Protein AF-0000000084404055 (afdb_homodimer)

Radius of gyration: 35.45 Å; Cα contacts (8 Å, |Δi|>4): 677; chains: 2; bounding box: 113×100×82 Å

Nearest PDB structures (foldseek):
  7qvm-assembly1_R  TM=4.837E-01  e=2.791E-01  Homo sapiens
  8dwg-assembly1_R  TM=4.801E-01  e=9.466E-01  Homo sapiens
  9ima-assembly1_A  TM=4.107E-01  e=5.859E-01  Homo sapiens
  3ma9-assembly1_A  TM=3.639E-01  e=7.951E-01  Human immunodeficiency virus 1
  8oyy-assembly2_B  TM=4.475E-01  e=2.193E-01  synthetic construct

Solvent-accessible surface area (backbone atoms only — not comparable to full-atom values): 40227 Å² total; per-residue (Å²): 128,85,66,67,76,60,69,89,55,56,67,70,59,44,33,52,52,26,37,66,72,36,55,68,61,25,56,66,45,49,30,28,63,54,51,30,44,36,52,39,27,19,49,47,16,30,42,52,47,43,49,52,50,29,62,74,68,32,50,88,78,47,59,67,69,59,53,53,49,50,54,50,45,52,52,47,51,50,51,52,50,50,50,41,51,49,51,46,41,47,50,52,29,71,34,53,56,48,47,42,59,78,29,53,50,77,64,68,52,49,48,58,51,56,33,44,67,47,34,47,63,53,51,50,52,49,38,52,36,28,20,59,51,49,73,62,37,61,67,60,41,51,52,52,50,49,46,56,52,47,38,50,52,31,38,52,51,43,39,60,53,52,72,75,50,70,35,42,71,39,36,71,79,46,45,68,50,52,48,50,32,48,51,47,48,50,50,48,53,49,50,48,52,51,45,38,49,49,22,48,62,68,66,54,80,84,45,67,70,60,38,51,48,44,51,51,50,46,50,51,53,49,57,29,52,43,52,30,49,54,35,49,50,51,28,52,53,42,44,71,75,41,54,69,46,39,57,37,55,26,35,58,64,40,30,36,55,30,42,48,46,21,52,46,49,49,56,45,46,38,49,54,51,55,55,68,66,40,74,80,68,51,75,67,71,63,74,69,74,78,67,63,76,65,62,83,58,65,77,84,82,76,82,60,84,68,83,73,78,76,76,75,74,72,74,70,72,69,68,72,67,69,74,73,75,69,80,68,83,74,69,86,73,78,83,73,83,81,70,69,62,67,67,56,60,65,56,55,70,48,44,63,60,44,46,54,50,49,48,51,48,50,47,67,59,89,127,85,65,69,76,60,70,91,56,55,68,69,59,45,33,53,53,24,36,65,71,36,62,45,72,26,56,66,45,49,29,28,63,54,50,30,42,36,52,38,26,18,48,46,15,30,41,52,47,43,48,51,50,29,64,74,68,32,48,87,79,48,59,67,69,57,52,52,49,51,53,50,46,51,52,48,50,50,51,50,51,51,50,39,51,51,51,45,42,48,50,52,29,70,34,53,55,48,47,40,60,77,30,52,51,76,66,69,51,48,49,56,50,55,32,44,69,47,35,47,63,54,50,50,53,50,38,53,38,28,21,61,51,52,74,61,36,59,67,60,41,52,52,52,50,49,46,57,52,47,36,50,52,33,38,51,50,45,41,61,53,50,71,74,49,68,34,42,70,40,35,72,78,46,44,66,50,51,49,51,32,50,53,47,48,50,49,47,52,49,50,47,51,50,44,36,49,50,21,49,59,67,64,54,79,81,44,69,70,61,37,51,49,43,50,50,52,46,49,53,53,50,58,29,52,43,50,30,49,53,35,48,50,51,28,51,52,42,43,72,74,41,53,69,44,38,56,38,56,26,34,58,65,39,30,35,55,31,42,47,44,20,51,45,50,49,56,44,46,36,48,54,52,54,57,67,68,41,76,81,68,53,74,67,72,61,73,69,72,79,67,64,77,67,65,83,60,73,77,84,84,83,83,79,83,69,81,76,77,75,72,74,69,72,71,69,70,67,66,68,64,67,70,70,71,69,76,67,80,75,67,85,74,79,83,73,84,78,67,70,62,67,66,56,60,66,57,56,71,45,44,64,60,44,47,53,50,50,48,50,49,52,46,67,59,90

Foldseek 3Di:
DPLDACPPPDLVVLQVVLCVVCVPPVCFFVVLLVVLLVVLVVLLVLLVVLLVLCVPFQLVVADPVVNVVLVQLNVLSVVLSVLSVVLCCVQCPVCNPRSSSQFDCVSVLCLQLSLLSLQLVLLLLLLQLLCVLQPNDVVSSVVLNVLSVVLNVLSVVSNVVSVVGNTLSNQVVCLVSVLVSLVSVLVSLVSSLVSNLVSLVVPDPVDPVSVVLSVVLNVLSCVLSVQLNVLSVVLNVVCVVPVSGCNNVSSSSNNSSSSSSSSSSLSSVLSVQVQVLPVVPPPPPPPPPVPPPVVVPPDDDDPPPDPPPPPVPPPPVPPPPPPPPPVPPCDPPDCDDPVPPVVVVVVVVVVVVVVSVVSNVVSNSD/DPLDACPPPDLVVLQVVLCVVCVPPVCFFVVLLVVLLVVLVVLLVLLVVLLVLCVPFQLVVDDPVVNVVLVQLNVLSVVLSVLSVVLCCVQCPPCNPRSSSQFDCVSVLCLQLSLLSLQLVLLLLLLQLLCVLQPNDVVSSVVLNVLSVVLVVLSVVSNVVSVVGNTLSNQVVCLVSVLVSLVSVLVSLVSSLVSNLVSLVVPDPVDPVSVVLSVVLNVLSCVLSVVLNVLSVVLNVVCVVPVSGCNNVSSSSCNSSSSSSSSSSLSSVLSVQVVVLPVVPPPPPVPPPVPPPVVVPDDDDDDPDDPPPPPVPPCVVVVVPPPPCPVPDPPPPDCDDPVPPVVVVVVVVVVVVVVSVVSNVVSNSD

Sequence (732 aa):
MSVIDIKGMPVEQVETIAQMAFGGDVGWHIGPFLLSVVFDSVLFGVVSQQYMTWWTYSRPTERRIYVYVTHFLAIAAVAYTACEISYAMHNFVYNFGNFRVFLEVKYPQIFPIMGWITSAPIQFFYTERSFRLNGNNWFLAILLAALIFGTFGMTIWILAFCQTLSSELQALLIVRQVQAWQCLTLATDGIITLSIAWGLYKSRTGWSNTDALVKRLLIITLETQLGPTILMLAFVTEFAISPPLTLGIFFEQLIPKFYLVGFLATLNSRYTLRRDSQPGLSVQCSPRSNTRGNAYLLGSGQLQQATVNVETETYVESFHMQKSQIGINRLPLEDEPSTVAAELSEKLDLSKNDSTHTLQELANIVMSVIDIKGMPVEQVETIAQMAFGGDVGWHIGPFLLSVVFDSVLFGVVSQQYMTWWTYSRPTERRIYVYVTHFLAIAAVAYTACEISYAMHNFVYNFGNFRVFLEVKYPQIFPIMGWITSAPIQFFYTERSFRLNGNNWFLAILLAALIFGTFGMTIWILAFCQTLSSELQALLIVRQVQAWQCLTLATDGIITLSIAWGLYKSRTGWSNTDALVKRLLIITLETQLGPTILMLAFVTEFAISPPLTLGIFFEQLIPKFYLVGFLATLNSRYTLRRDSQPGLSVQCSPRSNTRGNAYLLGSGQLQQATVNVETETYVESFHMQKSQIGINRLPLEDEPSTVAAELSEKLDLSKNDSTHTLQELANIV

InterPro domains:
  IPR045339 Domain of unknown function DUF6534 [PF20152] (186-271)

Organism: NCBI:txid1296121

pLDDT: mean 75.21, std 26.63, range [18.73, 98.19]

Structure (mmCIF, N/CA/C/O backbone):
data_AF-0000000084404055-model_v1
#
loop_
_entity.id
_entity.type
_entity.pdbx_description
1 polymer 'DUF6534 domain-containing protein'
#
loop_
_atom_site.group_PDB
_atom_site.id
_atom_site.type_symbol
_atom_site.label_atom_id
_atom_site.label_alt_id
_atom_site.label_comp_id
_atom_site.label_asym_id
_atom_site.label_entity_id
_atom_site.label_seq_id
_atom_site.pdbx_PDB_ins_code
_atom_site.Cartn_x
_atom_site.Cartn_y
_atom_site.Cartn_z
_atom_site.occupancy
_atom_site.B_iso_or_equiv
_atom_site.auth_seq_id
_atom_site.auth_comp_id
_atom_site.auth_asym_id
_atom_site.auth_atom_id
_atom_site.pdbx_PDB_model_num
ATOM 1 N N . MET A 1 1 ? -26.016 -20 -18.438 1 43.09 1 MET A N 1
ATOM 2 C CA . MET A 1 1 ? -25.031 -21.062 -18.391 1 43.09 1 MET A CA 1
ATOM 3 C C . MET A 1 1 ? -25.297 -22.016 -17.219 1 43.09 1 MET A C 1
ATOM 5 O O . MET A 1 1 ? -25.75 -21.578 -16.156 1 43.09 1 MET A O 1
ATOM 9 N N . SER A 1 2 ? -25.547 -23.172 -17.531 1 56.16 2 SER A N 1
ATOM 10 C CA . SER A 1 2 ? -25.859 -24.234 -16.594 1 56.16 2 SER A CA 1
ATOM 11 C C . SER A 1 2 ? -24.891 -24.219 -15.406 1 56.16 2 SER A C 1
ATOM 13 O O . SER A 1 2 ? -23.688 -24.141 -15.594 1 56.16 2 SER A O 1
ATOM 15 N N . VAL A 1 3 ? -25.438 -23.875 -14.219 1 66.5 3 VAL A N 1
ATOM 16 C CA . VAL A 1 3 ? -24.719 -23.828 -12.945 1 66.5 3 VAL A CA 1
ATOM 17 C C . VAL A 1 3 ? -24.125 -25.203 -12.641 1 66.5 3 VAL A C 1
ATOM 19 O O . VAL A 1 3 ? -24.859 -26.188 -12.562 1 66.5 3 VAL A O 1
ATOM 22 N N . ILE A 1 4 ? -22.891 -25.453 -12.906 1 74.88 4 ILE A N 1
ATOM 23 C CA . ILE A 1 4 ? -22.219 -26.719 -12.641 1 74.88 4 ILE A CA 1
ATOM 24 C C . ILE A 1 4 ? -22.047 -26.906 -11.133 1 74.88 4 ILE A C 1
ATOM 26 O O . ILE A 1 4 ? -21.531 -26.031 -10.445 1 74.88 4 ILE A O 1
ATOM 30 N N . ASP A 1 5 ? -22.656 -27.922 -10.531 1 78.94 5 ASP A N 1
ATOM 31 C CA . ASP A 1 5 ? -22.484 -28.281 -9.133 1 78.94 5 ASP A CA 1
ATOM 32 C C . ASP A 1 5 ? -21.328 -29.266 -8.961 1 78.94 5 ASP A C 1
ATOM 34 O O . ASP A 1 5 ? -21.375 -30.391 -9.461 1 78.94 5 ASP A O 1
ATOM 38 N N . ILE A 1 6 ? -20.328 -28.844 -8.344 1 82.19 6 ILE A N 1
ATOM 39 C CA . ILE A 1 6 ? -19.125 -29.672 -8.25 1 82.19 6 ILE A CA 1
ATOM 40 C C . ILE A 1 6 ? -19.141 -30.469 -6.949 1 82.19 6 ILE A C 1
ATOM 42 O O . ILE A 1 6 ? -18.172 -31.141 -6.605 1 82.19 6 ILE A O 1
ATOM 46 N N . LYS A 1 7 ? -20.25 -30.516 -6.168 1 80.81 7 LYS A N 1
ATOM 47 C CA . LYS A 1 7 ? -20.344 -31.25 -4.914 1 80.81 7 LYS A CA 1
ATOM 48 C C . LYS A 1 7 ? -20.234 -32.75 -5.148 1 80.81 7 LYS A C 1
ATOM 50 O O . LYS A 1 7 ? -20.922 -33.312 -6 1 80.81 7 LYS A O 1
ATOM 55 N N . GLY A 1 8 ? -19.234 -33.312 -4.477 1 80.56 8 GLY A N 1
ATOM 56 C CA . GLY A 1 8 ? -19.094 -34.75 -4.531 1 80.56 8 GLY A CA 1
ATOM 57 C C . GLY A 1 8 ? -18.219 -35.219 -5.688 1 80.56 8 GLY A C 1
ATOM 58 O O . GLY A 1 8 ? -17.938 -36.406 -5.82 1 80.56 8 GLY A O 1
ATOM 59 N N . MET A 1 9 ? -17.828 -34.375 -6.535 1 87.5 9 MET A N 1
ATOM 60 C CA . MET A 1 9 ? -16.984 -34.719 -7.672 1 87.5 9 MET A CA 1
ATOM 61 C C . MET A 1 9 ? -15.547 -34.969 -7.227 1 87.5 9 MET A C 1
ATOM 63 O O . MET A 1 9 ? -15.07 -34.375 -6.258 1 87.5 9 MET A O 1
ATOM 67 N N . PRO A 1 10 ? -14.953 -35.938 -7.938 1 90.88 10 PRO A N 1
ATOM 68 C CA . PRO A 1 10 ? -13.531 -36.125 -7.637 1 90.88 10 PRO A CA 1
ATOM 69 C C . PRO A 1 10 ? -12.688 -34.906 -7.891 1 90.88 10 PRO A C 1
ATOM 71 O O . PRO A 1 10 ? -13.031 -34.062 -8.734 1 90.88 10 PRO A O 1
ATOM 74 N N . VAL A 1 11 ? -11.625 -34.812 -7.242 1 89.94 11 VAL A N 1
ATOM 75 C CA . VAL A 1 11 ? -10.758 -33.625 -7.254 1 89.94 11 VAL A CA 1
AT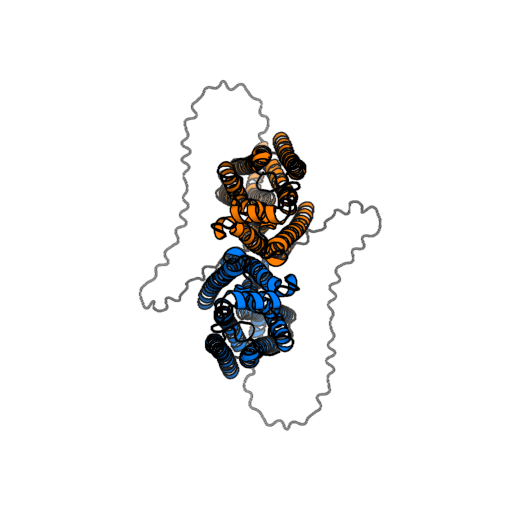OM 76 C C . VAL A 1 11 ? -10.234 -33.375 -8.672 1 89.94 11 VAL A C 1
ATOM 78 O O . VAL A 1 11 ? -10.141 -32.25 -9.109 1 89.94 11 VAL A O 1
ATOM 81 N N . GLU A 1 12 ? -9.922 -34.406 -9.367 1 91.12 12 GLU A N 1
ATOM 82 C CA . GLU A 1 12 ? -9.367 -34.312 -10.711 1 91.12 12 GLU A CA 1
ATOM 83 C C . GLU A 1 12 ? -10.391 -33.688 -11.672 1 91.12 12 GLU A C 1
ATOM 85 O O . GLU A 1 12 ? -10.031 -32.875 -12.539 1 91.12 12 GLU A O 1
ATOM 90 N N . GLN A 1 13 ? -11.625 -34.062 -11.508 1 90.56 13 GLN A N 1
ATOM 91 C CA . GLN A 1 13 ? -12.688 -33.5 -12.344 1 90.56 13 GLN A CA 1
ATOM 92 C C . GLN A 1 13 ? -12.922 -32.031 -12.039 1 90.56 13 GLN A C 1
ATOM 94 O O . GLN A 1 13 ? -13.141 -31.219 -12.945 1 90.56 13 GLN A O 1
ATOM 99 N N . VAL A 1 14 ? -12.875 -31.781 -10.781 1 91.25 14 VAL A N 1
ATOM 100 C CA . VAL A 1 14 ? -13.055 -30.406 -10.367 1 91.25 14 VAL A CA 1
ATOM 101 C C . VAL A 1 14 ? -11.93 -29.531 -10.93 1 91.25 14 VAL A C 1
ATOM 103 O O . VAL A 1 14 ? -12.164 -28.422 -11.383 1 91.25 14 VAL A O 1
ATOM 106 N N . GLU A 1 15 ? -10.773 -30.078 -10.891 1 93.06 15 GLU A N 1
ATOM 107 C CA . GLU A 1 15 ? -9.625 -29.359 -11.422 1 93.06 15 GLU A CA 1
ATOM 108 C C . GLU A 1 15 ? -9.781 -29.109 -12.922 1 93.06 15 GLU A C 1
ATOM 110 O O . GLU A 1 15 ? -9.453 -28.031 -13.414 1 93.06 15 GLU A O 1
ATOM 115 N N . THR A 1 16 ? -10.289 -30 -13.664 1 91.5 16 THR A N 1
ATOM 116 C CA . THR A 1 16 ? -10.5 -29.844 -15.094 1 91.5 16 THR A CA 1
ATOM 117 C C . THR A 1 16 ? -11.539 -28.75 -15.367 1 91.5 16 THR A C 1
ATOM 119 O O . THR A 1 16 ? -11.359 -27.938 -16.281 1 91.5 16 THR A O 1
ATOM 122 N N . ILE A 1 17 ? -12.539 -28.75 -14.578 1 89.12 17 ILE A N 1
ATOM 123 C CA . ILE A 1 17 ? -13.578 -27.734 -14.719 1 89.12 17 ILE A CA 1
ATOM 124 C C . ILE A 1 17 ? -13 -26.359 -14.406 1 89.12 17 ILE A C 1
ATOM 126 O O . ILE A 1 17 ? -13.273 -25.391 -15.125 1 89.12 17 ILE A O 1
ATOM 130 N N . ALA A 1 18 ? -12.188 -26.375 -13.375 1 90.62 18 ALA A N 1
ATOM 131 C CA . ALA A 1 18 ? -11.57 -25.109 -12.984 1 90.62 18 ALA A CA 1
ATOM 132 C C . ALA A 1 18 ? -10.609 -24.609 -14.062 1 90.62 18 ALA A C 1
ATOM 134 O O . ALA A 1 18 ? -10.578 -23.406 -14.367 1 90.62 18 ALA A O 1
ATOM 135 N N . GLN A 1 19 ? -9.922 -25.484 -14.602 1 91.25 19 GLN A N 1
ATOM 136 C CA . GLN A 1 19 ? -8.977 -25.109 -15.664 1 91.25 19 GLN A CA 1
ATOM 137 C C . GLN A 1 19 ? -9.711 -24.594 -16.891 1 91.25 19 GLN A C 1
ATOM 139 O O . GLN A 1 19 ? -9.234 -23.672 -17.562 1 91.25 19 GLN A O 1
ATOM 144 N N . MET A 1 20 ? -10.812 -25.047 -17.172 1 87.5 20 MET A N 1
ATOM 145 C CA . MET A 1 20 ? -11.609 -24.594 -18.312 1 87.5 20 MET A CA 1
ATOM 146 C C . MET A 1 20 ? -12.203 -23.219 -18.031 1 87.5 20 MET A C 1
ATOM 148 O O . MET A 1 20 ? -12.305 -22.391 -18.938 1 87.5 20 MET A O 1
ATOM 152 N N . ALA A 1 21 ? -12.516 -23.047 -16.812 1 84.88 21 ALA A N 1
ATOM 153 C CA . ALA A 1 21 ? -13.172 -21.797 -16.438 1 84.88 21 ALA A CA 1
ATOM 154 C C . ALA A 1 21 ? -12.172 -20.656 -16.375 1 84.88 21 ALA A C 1
ATOM 156 O O . ALA A 1 21 ? -12.477 -19.531 -16.766 1 84.88 21 ALA A O 1
ATOM 157 N N . PHE A 1 22 ? -10.93 -21.031 -15.883 1 88.19 22 PHE A N 1
ATOM 158 C CA . PHE A 1 22 ? -10 -19.953 -15.578 1 88.19 22 PHE A CA 1
ATOM 159 C C . PHE A 1 22 ? -8.789 -20 -16.5 1 88.19 22 PHE A C 1
ATOM 161 O O . PHE A 1 22 ? -8.031 -19.031 -16.594 1 88.19 22 PHE A O 1
ATOM 168 N N . GLY A 1 23 ? -8.516 -21.094 -17.156 1 82.5 23 GLY A N 1
ATOM 169 C CA . GLY A 1 23 ? -7.281 -21.359 -17.891 1 82.5 23 GLY A CA 1
ATOM 170 C C . GLY A 1 23 ? -7.188 -20.609 -19.203 1 82.5 23 GLY A C 1
ATOM 171 O O . GLY A 1 23 ? -6.09 -20.391 -19.719 1 82.5 23 GLY A O 1
ATOM 172 N N . GLY A 1 24 ? -8.203 -20.172 -19.797 1 83.5 24 GLY A N 1
ATOM 173 C CA . GLY A 1 24 ? -8.133 -19.438 -21.047 1 83.5 24 GLY A CA 1
ATOM 174 C C . GLY A 1 24 ? -7.465 -18.078 -20.891 1 83.5 24 GLY A C 1
ATOM 175 O O . GLY A 1 24 ? -6.258 -18 -20.641 1 83.5 24 GLY A O 1
ATOM 176 N N . ASP A 1 25 ? -8.125 -17.031 -20.734 1 88.88 25 ASP A N 1
ATOM 177 C CA . ASP A 1 25 ? -7.547 -15.727 -20.438 1 88.88 25 ASP A CA 1
ATOM 178 C C . ASP A 1 25 ? -7.281 -15.57 -18.938 1 88.88 25 ASP A C 1
ATOM 180 O O . ASP A 1 25 ? -8.047 -14.914 -18.234 1 88.88 25 ASP A O 1
ATOM 184 N N . VAL A 1 26 ? -6.082 -16.141 -18.562 1 90.94 26 VAL A N 1
ATOM 185 C CA . VAL A 1 26 ? -5.75 -16.234 -17.141 1 90.94 26 VAL A CA 1
ATOM 186 C C . VAL A 1 26 ? -5.613 -14.844 -16.547 1 90.94 26 VAL A C 1
ATOM 188 O O . VAL A 1 26 ? -5.973 -14.625 -15.391 1 90.94 26 VAL A O 1
ATOM 191 N N . GLY A 1 27 ? -5.121 -13.906 -17.359 1 91.12 27 GLY A N 1
ATOM 192 C CA . GLY A 1 27 ? -5.008 -12.531 -16.875 1 91.12 27 GLY A CA 1
ATOM 193 C C . GLY A 1 27 ? -6.344 -11.922 -16.484 1 91.12 27 GLY A C 1
ATOM 194 O O . GLY A 1 27 ? -6.449 -11.266 -15.453 1 91.12 27 GLY A O 1
ATOM 195 N N . TRP A 1 28 ? -7.293 -12.234 -17.203 1 89.44 28 TRP A N 1
ATOM 196 C CA . TRP A 1 28 ? -8.625 -11.672 -16.984 1 89.44 28 TRP A CA 1
ATOM 197 C C . TRP A 1 28 ? -9.352 -12.422 -15.875 1 89.44 28 TRP A C 1
ATOM 199 O O . TRP A 1 28 ? -10.094 -11.82 -15.094 1 89.44 28 TRP A O 1
ATOM 209 N N . HIS A 1 29 ? -9.117 -13.711 -15.734 1 90.56 29 HIS A N 1
ATOM 210 C CA . HIS A 1 29 ? -9.898 -14.531 -14.812 1 90.56 29 HIS A CA 1
ATOM 211 C C . HIS A 1 29 ? -9.211 -14.641 -13.453 1 90.56 29 HIS A C 1
ATOM 213 O O . HIS A 1 29 ? -9.883 -14.68 -12.422 1 90.56 29 HIS A O 1
ATOM 219 N N . ILE A 1 30 ? -7.914 -14.719 -13.438 1 93.5 30 ILE A N 1
ATOM 220 C CA . ILE A 1 30 ? -7.234 -14.93 -12.164 1 93.5 30 ILE A CA 1
ATOM 221 C C . ILE A 1 30 ? -6.496 -13.656 -11.75 1 93.5 30 ILE A C 1
ATOM 223 O O . ILE A 1 30 ? -6.211 -13.453 -10.57 1 93.5 30 ILE A O 1
ATOM 227 N N . GLY A 1 31 ? -6.258 -12.773 -12.672 1 94.81 31 GLY A N 1
ATOM 228 C CA . GLY A 1 31 ? -5.543 -11.531 -12.43 1 94.81 31 GLY A CA 1
ATOM 229 C C . GLY A 1 31 ? -6.207 -10.656 -11.375 1 94.81 31 GLY A C 1
ATOM 230 O O . GLY A 1 31 ? -5.535 -10.133 -10.484 1 94.81 31 GLY A O 1
ATOM 231 N N . PRO A 1 32 ? -7.492 -10.516 -11.422 1 94.19 32 PRO A N 1
ATOM 232 C CA . PRO A 1 32 ? -8.18 -9.648 -10.461 1 94.19 32 PRO A CA 1
ATOM 233 C C . PRO A 1 32 ? -7.996 -10.109 -9.016 1 94.19 32 PRO A C 1
ATOM 235 O O . PRO A 1 32 ? -8.023 -9.289 -8.094 1 94.19 32 PRO A O 1
ATOM 238 N N . PHE A 1 33 ? -7.77 -11.414 -8.766 1 94.56 33 PHE A N 1
ATOM 239 C CA . PHE A 1 33 ? -7.535 -11.906 -7.418 1 94.56 33 PHE A CA 1
ATOM 240 C C . PHE A 1 33 ? -6.246 -11.336 -6.844 1 94.56 33 PHE A C 1
ATOM 242 O O . PHE A 1 33 ? -6.203 -10.938 -5.68 1 94.56 33 PHE A O 1
ATOM 249 N N . LEU A 1 34 ? -5.258 -11.289 -7.68 1 96.81 34 LEU A N 1
ATOM 250 C CA . LEU A 1 34 ? -3.961 -10.781 -7.234 1 96.81 34 LEU A CA 1
ATOM 251 C C . LEU A 1 34 ? -3.965 -9.258 -7.16 1 96.81 34 LEU A C 1
ATOM 253 O O . LEU A 1 34 ? -3.457 -8.68 -6.195 1 96.81 34 LEU A O 1
ATOM 257 N N . LEU A 1 35 ? -4.566 -8.641 -8.141 1 97 35 LEU A N 1
ATOM 258 C CA . LEU A 1 35 ? -4.57 -7.184 -8.195 1 97 35 LEU A CA 1
ATOM 259 C C . LEU A 1 35 ? -5.363 -6.598 -7.031 1 97 35 LEU A C 1
ATOM 261 O O . LEU A 1 35 ? -5.031 -5.523 -6.527 1 97 35 LEU A O 1
ATOM 265 N N . SER A 1 36 ? -6.395 -7.246 -6.59 1 96.38 36 SER A N 1
ATOM 266 C CA . SER A 1 36 ? -7.164 -6.762 -5.449 1 96.38 36 SER A CA 1
ATOM 267 C C . SER A 1 36 ? -6.301 -6.676 -4.195 1 96.38 36 SER A C 1
ATOM 269 O O . SER A 1 36 ? -6.359 -5.691 -3.459 1 96.38 36 SER A O 1
ATOM 271 N N . VAL A 1 37 ? -5.469 -7.684 -4.004 1 97 37 VAL A N 1
ATOM 272 C CA . VAL A 1 37 ? -4.617 -7.715 -2.82 1 97 37 VAL A CA 1
ATOM 273 C C . VAL A 1 37 ? -3.547 -6.629 -2.92 1 97 37 VAL A C 1
ATOM 275 O O . VAL A 1 37 ? -3.246 -5.957 -1.933 1 97 37 VAL A O 1
ATOM 278 N N . VAL A 1 38 ? -3.035 -6.449 -4.098 1 97.81 38 VAL A N 1
ATOM 279 C CA . VAL A 1 38 ? -1.993 -5.453 -4.32 1 97.81 38 VAL A CA 1
ATOM 280 C C . VAL A 1 38 ? -2.551 -4.055 -4.066 1 97.81 38 VAL A C 1
ATOM 282 O O . VAL A 1 38 ? -1.958 -3.268 -3.324 1 97.81 38 VAL A O 1
ATOM 285 N N . PHE A 1 39 ? -3.674 -3.758 -4.57 1 97.44 39 PHE A N 1
ATOM 286 C CA . PHE A 1 39 ? -4.246 -2.424 -4.422 1 97.44 39 PHE A CA 1
ATOM 287 C C . PHE A 1 39 ? -4.754 -2.209 -3 1 97.44 39 PHE A C 1
ATOM 289 O O . PHE A 1 39 ? -4.699 -1.093 -2.479 1 97.44 39 PHE A O 1
ATOM 296 N N . ASP A 1 40 ? -5.281 -3.26 -2.412 1 97.81 40 ASP A N 1
ATOM 297 C CA . ASP A 1 40 ? -5.637 -3.154 -1 1 97.81 40 ASP A CA 1
ATOM 298 C C . ASP A 1 40 ? -4.414 -2.818 -0.15 1 97.81 40 ASP A C 1
ATOM 300 O O . ASP A 1 40 ? -4.5 -2.016 0.782 1 97.81 40 ASP A O 1
ATOM 304 N N . SER A 1 41 ? -3.32 -3.432 -0.484 1 98.06 41 SER A N 1
ATOM 305 C CA . SER A 1 41 ? -2.084 -3.174 0.245 1 98.06 41 SER A CA 1
ATOM 306 C C . SER A 1 41 ? -1.63 -1.729 0.069 1 98.06 41 SER A C 1
ATOM 308 O O . SER A 1 41 ? -1.161 -1.1 1.02 1 98.06 41 SER A O 1
ATOM 310 N N . VAL A 1 42 ? -1.767 -1.227 -1.146 1 98 42 VAL A N 1
ATOM 311 C CA . VAL A 1 42 ? -1.442 0.175 -1.39 1 98 42 VAL A CA 1
ATOM 312 C C . VAL A 1 42 ? -2.305 1.067 -0.499 1 98 42 VAL A C 1
ATOM 314 O O . VAL A 1 42 ? -1.794 1.97 0.167 1 98 42 VAL A O 1
ATOM 317 N N . LEU A 1 43 ? -3.549 0.787 -0.491 1 97.94 43 LEU A N 1
ATOM 318 C CA . LEU A 1 43 ? -4.473 1.591 0.301 1 97.94 43 LEU A CA 1
ATOM 319 C C . LEU A 1 43 ? -4.172 1.46 1.789 1 97.94 43 LEU A C 1
ATOM 321 O O . LEU A 1 43 ? -4.344 2.416 2.549 1 97.94 43 LEU A O 1
ATOM 325 N N . PHE A 1 44 ? -3.76 0.259 2.172 1 98.19 44 PHE A N 1
ATOM 326 C CA . PHE A 1 44 ? -3.365 0.07 3.562 1 98.19 44 PHE A CA 1
ATOM 327 C C . PHE A 1 44 ? -2.195 0.979 3.922 1 98.19 44 PHE A C 1
ATOM 329 O O . PHE A 1 44 ? -2.146 1.531 5.023 1 98.19 44 PHE A O 1
ATOM 336 N N . GLY A 1 45 ? -1.269 1.086 3.02 1 97.88 45 GLY A N 1
ATOM 337 C CA . GLY A 1 45 ? -0.182 2.027 3.24 1 97.88 45 GLY A CA 1
ATOM 338 C C . GLY A 1 45 ? -0.656 3.459 3.402 1 97.88 45 GLY A C 1
ATOM 339 O O . GLY A 1 45 ? -0.209 4.168 4.309 1 97.88 45 GLY A O 1
ATOM 340 N N . VAL A 1 46 ? -1.576 3.822 2.598 1 96.81 46 VAL A N 1
ATOM 341 C CA . VAL A 1 46 ? -2.146 5.164 2.672 1 96.81 46 VAL A CA 1
ATOM 342 C C . VAL A 1 46 ? -2.828 5.359 4.023 1 96.81 46 VAL A C 1
ATOM 344 O O . VAL A 1 46 ? -2.596 6.363 4.703 1 96.81 46 VAL A O 1
ATOM 347 N N . VAL A 1 47 ? -3.586 4.391 4.379 1 97.44 47 VAL A N 1
ATOM 348 C CA . VAL A 1 47 ? -4.332 4.441 5.633 1 97.44 47 VAL A CA 1
ATOM 349 C C . VAL A 1 47 ? -3.361 4.516 6.809 1 97.44 47 VAL A C 1
ATOM 351 O O . VAL A 1 47 ? -3.586 5.266 7.762 1 97.44 47 VAL A O 1
ATOM 354 N N . SER A 1 48 ? -2.312 3.754 6.703 1 96.81 48 SER A N 1
ATOM 355 C CA . SER A 1 48 ? -1.329 3.746 7.777 1 96.81 48 SER A CA 1
ATOM 356 C C . SER A 1 48 ? -0.69 5.121 7.957 1 96.81 48 SER A C 1
ATOM 358 O O . SER A 1 48 ? -0.545 5.602 9.078 1 96.81 48 SER A O 1
ATOM 360 N N . GLN A 1 49 ? -0.412 5.719 6.883 1 94.88 49 GLN A N 1
ATOM 361 C CA . GLN A 1 49 ? 0.197 7.043 6.961 1 94.88 49 GLN A CA 1
ATOM 362 C C . GLN A 1 49 ? -0.814 8.086 7.43 1 94.88 49 GLN A C 1
ATOM 364 O O . GLN A 1 49 ? -0.47 8.992 8.188 1 94.88 49 GLN A O 1
ATOM 369 N N . GLN A 1 50 ? -2.01 7.992 6.984 1 94.5 50 GLN A N 1
ATOM 370 C CA . GLN A 1 50 ? -3.047 8.914 7.434 1 94.5 50 GLN A CA 1
ATOM 371 C C . GLN A 1 50 ? -3.314 8.758 8.93 1 94.5 50 GLN A C 1
ATOM 373 O O . GLN A 1 50 ? -3.568 9.734 9.625 1 94.5 50 GLN A O 1
ATOM 378 N N . TYR A 1 51 ? -3.314 7.516 9.344 1 95.81 51 TYR A N 1
ATOM 379 C CA . TYR A 1 51 ? -3.498 7.238 10.766 1 95.81 51 TYR A CA 1
ATOM 380 C C . TYR A 1 51 ? -2.393 7.883 11.594 1 95.81 51 TYR A C 1
ATOM 382 O O . TYR A 1 51 ? -2.656 8.461 12.648 1 95.81 51 TYR A O 1
ATOM 390 N N . MET A 1 52 ? -1.177 7.797 11.078 1 91.38 52 MET A N 1
ATOM 391 C CA . MET A 1 52 ? -0.055 8.398 11.797 1 91.38 52 MET A CA 1
ATOM 392 C C . MET A 1 52 ? -0.203 9.914 11.867 1 91.38 52 MET A C 1
ATOM 394 O O . MET A 1 52 ? 0.086 10.523 12.898 1 91.38 52 MET A O 1
ATOM 398 N N . THR A 1 53 ? -0.58 10.477 10.828 1 87.94 53 THR A N 1
ATOM 399 C CA . THR A 1 53 ? -0.812 11.922 10.805 1 87.94 53 THR A CA 1
ATOM 400 C C . THR A 1 53 ? -1.923 12.305 11.781 1 87.94 53 THR A C 1
ATOM 402 O O . THR A 1 53 ? -1.799 13.289 12.516 1 87.94 53 THR A O 1
ATOM 405 N N . TRP A 1 54 ? -2.975 11.539 11.742 1 91.75 54 TRP A N 1
ATOM 406 C CA . TRP A 1 54 ? -4.082 11.781 12.656 1 91.75 54 TRP A CA 1
ATOM 407 C C . TRP A 1 54 ? -3.625 11.656 14.109 1 91.75 54 TRP A C 1
ATOM 409 O O . TRP A 1 54 ? -3.963 12.492 14.945 1 91.75 54 TRP A O 1
ATOM 419 N N . TRP A 1 55 ? -2.879 10.617 14.383 1 90.06 55 TRP A N 1
ATOM 420 C CA . TRP A 1 55 ? -2.383 10.352 15.727 1 90.06 55 TRP A CA 1
ATOM 421 C C . TRP A 1 55 ? -1.517 11.508 16.219 1 90.06 55 TRP A C 1
ATOM 423 O O . TRP A 1 55 ? -1.625 11.922 17.375 1 90.06 55 TRP A O 1
ATOM 433 N N . THR A 1 56 ? -0.791 12.133 15.359 1 82.62 56 THR A N 1
ATOM 434 C CA . THR A 1 56 ? 0.174 13.164 15.734 1 82.62 56 THR A CA 1
ATOM 435 C C . THR A 1 56 ? -0.507 14.523 15.867 1 82.62 56 THR A C 1
ATOM 437 O O . THR A 1 56 ? -0.212 15.281 16.797 1 82.62 56 THR A O 1
ATOM 440 N N . TYR A 1 57 ? -1.478 14.766 15.055 1 79.44 57 TYR A N 1
ATOM 441 C CA . TYR A 1 57 ? -1.917 16.156 14.977 1 79.44 57 TYR A CA 1
ATOM 442 C C . TYR A 1 57 ? -3.377 16.281 15.383 1 79.44 57 TYR A C 1
ATOM 444 O O . TYR A 1 57 ? -3.773 17.297 15.977 1 79.44 57 TYR A O 1
ATOM 452 N N . SER A 1 58 ? -4.145 15.367 15.125 1 81.19 58 SER A N 1
ATOM 453 C CA . SER A 1 58 ? -5.586 15.562 15.25 1 81.19 58 SER A CA 1
ATOM 454 C C . SER A 1 58 ? -6.133 14.898 16.5 1 81.19 58 SER A C 1
ATOM 456 O O . SER A 1 58 ? -7.172 15.305 17.031 1 81.19 58 SER A O 1
ATOM 458 N N . ARG A 1 59 ? -5.551 13.984 17.078 1 84.56 59 ARG A N 1
ATOM 459 C CA . ARG A 1 59 ? -6.066 13.141 18.156 1 84.56 59 ARG A CA 1
ATOM 460 C C . ARG A 1 59 ? -6.41 13.969 19.391 1 84.56 59 ARG A C 1
ATOM 462 O O . ARG A 1 59 ? -7.477 13.789 19.984 1 84.56 59 ARG A O 1
ATOM 469 N N . PRO A 1 60 ? -5.547 14.922 19.688 1 79.94 60 PRO A N 1
ATOM 470 C CA . PRO A 1 60 ? -5.816 15.641 20.938 1 79.94 60 PRO A CA 1
ATOM 471 C C . PRO A 1 60 ? -7.051 16.531 20.859 1 79.94 60 PRO A C 1
ATOM 473 O O . PRO A 1 60 ? -7.648 16.859 21.891 1 79.94 60 PRO A O 1
ATOM 476 N N . THR A 1 61 ? -7.512 16.812 19.75 1 79.56 61 THR A N 1
ATOM 477 C CA . THR A 1 61 ? -8.633 17.734 19.594 1 79.56 61 THR A CA 1
ATOM 478 C C . THR A 1 61 ? -9.922 16.984 19.281 1 79.56 61 THR A C 1
ATOM 480 O O . THR A 1 61 ? -10.992 17.578 19.188 1 79.56 61 THR A O 1
ATOM 483 N N . GLU A 1 62 ? -9.836 15.68 19.297 1 86.56 62 GLU A N 1
ATOM 484 C CA . GLU A 1 62 ? -10.984 14.883 18.891 1 86.56 62 GLU A CA 1
ATOM 485 C C . GLU A 1 62 ? -11.797 14.422 20.109 1 86.56 62 GLU A C 1
ATOM 487 O O . GLU A 1 62 ? -11.25 14.258 21.203 1 86.56 62 GLU A O 1
ATOM 492 N N . ARG A 1 63 ? -13.078 14.312 19.891 1 88.38 63 ARG A N 1
ATOM 493 C CA . ARG A 1 63 ? -13.93 13.688 20.891 1 88.38 63 ARG A CA 1
ATOM 494 C C . ARG A 1 63 ? -13.461 12.258 21.188 1 88.38 63 ARG A C 1
ATOM 496 O O . ARG A 1 63 ? -13.023 11.547 20.281 1 88.38 63 ARG A O 1
ATOM 503 N N . ARG A 1 64 ? -13.656 11.766 22.344 1 90.88 64 ARG A N 1
ATOM 504 C CA . ARG A 1 64 ? -13.148 10.477 22.812 1 90.88 64 ARG A CA 1
ATOM 505 C C . ARG A 1 64 ? -13.742 9.336 22 1 90.88 64 ARG A C 1
ATOM 507 O O . ARG A 1 64 ? -13.047 8.367 21.656 1 90.88 64 ARG A O 1
ATOM 514 N N . ILE A 1 65 ? -15.016 9.391 21.672 1 91.44 65 ILE A N 1
ATOM 515 C CA . ILE A 1 65 ? -15.672 8.312 20.938 1 91.44 65 ILE A CA 1
ATOM 516 C C . ILE A 1 65 ? -15.008 8.125 19.578 1 91.44 65 ILE A C 1
ATOM 518 O O . ILE A 1 65 ? -14.82 6.992 19.125 1 91.44 65 ILE A O 1
ATOM 522 N N . TYR A 1 66 ? -14.625 9.195 18.969 1 91.62 66 TYR A N 1
ATOM 523 C CA . TYR A 1 66 ? -14.031 9.094 17.641 1 91.62 66 TYR A CA 1
ATOM 524 C C . TYR A 1 66 ? -12.586 8.609 17.734 1 91.62 66 TYR A C 1
ATOM 526 O O . TYR A 1 66 ? -12.078 7.996 16.781 1 91.62 66 TYR A O 1
ATOM 534 N N . VAL A 1 67 ? -11.961 8.852 18.891 1 94.81 67 VAL A N 1
ATOM 535 C CA . VAL A 1 67 ? -10.633 8.297 19.109 1 94.81 67 VAL A CA 1
ATOM 536 C C . VAL A 1 67 ? -10.703 6.773 19.156 1 94.81 67 VAL A C 1
ATOM 538 O O . VAL A 1 67 ? -9.93 6.082 18.484 1 94.81 67 VAL A O 1
ATOM 541 N N . TYR A 1 68 ? -11.703 6.316 19.859 1 95.12 68 TYR A N 1
ATOM 542 C CA . TYR A 1 68 ? -11.867 4.871 19.969 1 95.12 68 TYR A CA 1
ATOM 543 C C . TYR A 1 68 ? -12.258 4.258 18.625 1 95.12 68 TYR A C 1
ATOM 545 O O . TYR A 1 68 ? -11.75 3.205 18.25 1 95.12 68 TYR A O 1
ATOM 553 N N . VAL A 1 69 ? -13.148 4.895 17.938 1 96.19 69 VAL A N 1
ATOM 554 C CA . VAL A 1 69 ? -13.602 4.398 16.641 1 96.19 69 VAL A CA 1
ATOM 555 C C . VAL A 1 69 ? -12.43 4.355 15.664 1 96.19 69 VAL A C 1
ATOM 557 O O . VAL A 1 69 ? -12.273 3.391 14.906 1 96.19 69 VAL A O 1
ATOM 560 N N . THR A 1 70 ? -11.609 5.383 15.727 1 96.62 70 THR A N 1
ATOM 561 C CA . THR A 1 70 ? -10.477 5.449 14.812 1 96.62 70 THR A CA 1
ATOM 562 C C . THR A 1 70 ? -9.477 4.332 15.109 1 96.62 70 THR A C 1
ATOM 564 O O . THR A 1 70 ? -8.953 3.701 14.188 1 96.62 70 THR A O 1
ATOM 567 N N . HIS A 1 71 ? -9.203 4.043 16.406 1 97.06 71 HIS A N 1
ATOM 568 C CA . HIS A 1 71 ? -8.336 2.926 16.766 1 97.06 71 HIS A CA 1
ATOM 569 C C . HIS A 1 71 ? -8.938 1.599 16.312 1 97.06 71 HIS A C 1
ATOM 571 O O . HIS A 1 71 ? -8.227 0.736 15.789 1 97.06 71 HIS A O 1
ATOM 577 N N . PHE A 1 72 ? -10.188 1.476 16.516 1 97.75 72 PHE A N 1
ATOM 578 C CA . PHE A 1 72 ? -10.891 0.262 16.109 1 97.75 72 PHE A CA 1
ATOM 579 C C . PHE A 1 72 ? -10.773 0.049 14.609 1 97.75 72 PHE A C 1
ATOM 581 O O . PHE A 1 72 ? -10.492 -1.062 14.156 1 97.75 72 PHE A O 1
ATOM 588 N N . LEU A 1 73 ? -10.992 1.102 13.859 1 98 73 LEU A N 1
ATOM 589 C CA . LEU A 1 73 ? -10.945 1.021 12.406 1 98 73 LEU A CA 1
ATOM 590 C C . LEU A 1 73 ? -9.531 0.711 11.922 1 98 73 LEU A C 1
ATOM 592 O O . LEU A 1 73 ? -9.352 0.024 10.914 1 98 73 LEU A O 1
ATOM 596 N N . ALA A 1 74 ? -8.531 1.201 12.633 1 97.25 74 ALA A N 1
ATOM 597 C CA . ALA A 1 74 ? -7.148 0.873 12.297 1 97.25 74 ALA A CA 1
ATOM 598 C C . ALA A 1 74 ? -6.883 -0.619 12.477 1 97.25 74 ALA A C 1
ATOM 600 O O . ALA A 1 74 ? -6.262 -1.25 11.617 1 97.25 74 ALA A O 1
ATOM 601 N N . ILE A 1 75 ? -7.375 -1.14 13.531 1 97.5 75 ILE A N 1
ATOM 60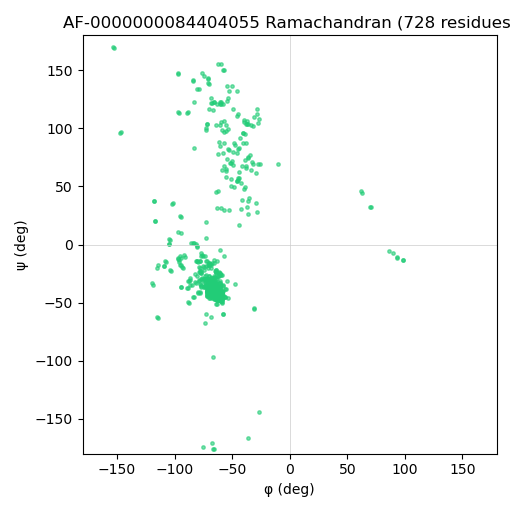2 C CA . ILE A 1 75 ? -7.203 -2.564 13.797 1 97.5 75 ILE A CA 1
ATOM 603 C C . ILE A 1 75 ? -7.965 -3.379 12.75 1 97.5 75 ILE A C 1
ATOM 605 O O . ILE A 1 75 ? -7.461 -4.391 12.258 1 97.5 75 ILE A O 1
ATOM 609 N N . ALA A 1 76 ? -9.141 -2.951 12.453 1 97.5 76 ALA A N 1
ATOM 610 C CA . ALA A 1 76 ? -9.945 -3.621 11.438 1 97.5 76 ALA A CA 1
ATOM 611 C C . ALA A 1 76 ? -9.25 -3.6 10.086 1 97.5 76 ALA A C 1
ATOM 613 O O . ALA A 1 76 ? -9.328 -4.57 9.328 1 97.5 76 ALA A O 1
ATOM 614 N N . ALA A 1 77 ? -8.625 -2.479 9.797 1 97.31 77 ALA A N 1
ATOM 615 C CA . ALA A 1 77 ? -7.895 -2.361 8.531 1 97.31 77 ALA A CA 1
ATOM 616 C C . ALA A 1 77 ? -6.746 -3.361 8.469 1 97.31 77 ALA A C 1
ATOM 618 O O . ALA A 1 77 ? -6.512 -3.982 7.43 1 97.31 77 ALA A O 1
ATOM 619 N N . VAL A 1 78 ? -6.055 -3.559 9.578 1 97.44 78 VAL A N 1
ATOM 620 C CA . VAL A 1 78 ? -4.957 -4.52 9.648 1 97.44 78 VAL A CA 1
ATOM 621 C C . VAL A 1 78 ? -5.496 -5.934 9.453 1 97.44 78 VAL A C 1
ATOM 623 O O . VAL A 1 78 ? -4.934 -6.723 8.688 1 97.44 78 VAL A O 1
ATOM 626 N N . ALA A 1 79 ? -6.531 -6.188 10.125 1 97.38 79 ALA A N 1
ATOM 627 C CA . ALA A 1 79 ? -7.133 -7.516 10.039 1 97.38 79 ALA A CA 1
ATOM 628 C C . ALA A 1 79 ? -7.605 -7.809 8.617 1 97.38 79 ALA A C 1
ATOM 630 O O . ALA A 1 79 ? -7.41 -8.914 8.109 1 97.38 79 ALA A O 1
ATOM 631 N N . TYR A 1 80 ? -8.219 -6.836 8.031 1 97.5 80 TYR A N 1
ATOM 632 C CA . TYR A 1 80 ? -8.711 -7 6.668 1 97.5 80 TYR A CA 1
ATOM 633 C C . TYR A 1 80 ? -7.574 -7.289 5.699 1 97.5 80 TYR A C 1
ATOM 635 O O . TYR A 1 80 ? -7.66 -8.211 4.887 1 97.5 80 TYR A O 1
ATOM 643 N N . THR A 1 81 ? -6.52 -6.512 5.773 1 97.69 81 THR A N 1
ATOM 644 C CA . THR A 1 81 ? -5.371 -6.695 4.891 1 97.69 81 THR A CA 1
ATOM 645 C C . THR A 1 81 ? -4.68 -8.023 5.176 1 97.69 81 THR A C 1
ATOM 647 O O . THR A 1 81 ? -4.223 -8.703 4.254 1 97.69 81 THR A O 1
ATOM 650 N N . ALA A 1 82 ? -4.578 -8.398 6.434 1 97.12 82 ALA A N 1
ATOM 651 C CA . ALA A 1 82 ? -4 -9.688 6.785 1 97.12 82 ALA A CA 1
ATOM 652 C C . ALA A 1 82 ? -4.793 -10.836 6.156 1 97.12 82 ALA A C 1
ATOM 654 O O . ALA A 1 82 ? -4.215 -11.805 5.66 1 97.12 82 ALA A O 1
ATOM 655 N N . CYS A 1 83 ? -6.074 -10.688 6.223 1 96.62 83 CYS A N 1
ATOM 656 C CA . CYS A 1 83 ? -6.93 -11.695 5.609 1 96.62 83 CYS A CA 1
ATOM 657 C C . CYS A 1 83 ? -6.727 -11.734 4.098 1 96.62 83 CYS A C 1
ATOM 659 O O . CYS A 1 83 ? -6.672 -12.812 3.504 1 96.62 83 CYS A O 1
ATOM 661 N N . GLU A 1 84 ? -6.59 -10.57 3.508 1 97.06 84 GLU A N 1
ATOM 662 C CA . GLU A 1 84 ? -6.352 -10.5 2.07 1 97.06 84 GLU A CA 1
ATOM 663 C C . GLU A 1 84 ? -5.02 -11.141 1.695 1 97.06 84 GLU A C 1
ATOM 665 O O . GLU A 1 84 ? -4.938 -11.875 0.708 1 97.06 84 GLU A O 1
ATOM 670 N N . ILE A 1 85 ? -4.031 -10.836 2.465 1 97.19 85 ILE A N 1
ATOM 671 C CA . ILE A 1 85 ? -2.717 -11.422 2.205 1 97.19 85 ILE A CA 1
ATOM 672 C C . ILE A 1 85 ? -2.785 -12.938 2.357 1 97.19 85 ILE A C 1
ATOM 674 O O . ILE A 1 85 ? -2.225 -13.672 1.544 1 97.19 85 ILE A O 1
ATOM 678 N N . SER A 1 86 ? -3.49 -13.43 3.373 1 96.75 86 SER A N 1
ATOM 679 C CA . SER A 1 86 ? -3.67 -14.867 3.561 1 96.75 86 SER A CA 1
ATOM 680 C C . SER A 1 86 ? -4.406 -15.492 2.381 1 96.75 86 SER A C 1
ATOM 682 O O . SER A 1 86 ? -4.078 -16.594 1.953 1 96.75 86 SER A O 1
ATOM 684 N N . TYR A 1 87 ? -5.371 -14.789 1.908 1 96.31 87 TYR A N 1
ATOM 685 C CA . TYR A 1 87 ? -6.133 -15.25 0.751 1 96.31 87 TYR A CA 1
ATOM 686 C C . TYR A 1 87 ? -5.238 -15.367 -0.477 1 96.31 87 TYR A C 1
ATOM 688 O O . TYR A 1 87 ? -5.293 -16.375 -1.195 1 96.31 87 TYR A O 1
ATOM 696 N N . ALA A 1 88 ? -4.402 -14.367 -0.699 1 96.75 88 ALA A N 1
ATOM 697 C CA . ALA A 1 88 ? -3.479 -14.391 -1.831 1 96.75 88 ALA A CA 1
ATOM 698 C C . ALA A 1 88 ? -2.455 -15.508 -1.685 1 96.75 88 ALA A C 1
ATOM 700 O O . ALA A 1 88 ? -2.152 -16.219 -2.652 1 96.75 88 ALA A O 1
ATOM 701 N N . MET A 1 89 ? -1.965 -15.688 -0.456 1 96.75 89 MET A N 1
ATOM 702 C CA . MET A 1 89 ? -1.004 -16.766 -0.204 1 96.75 89 MET A CA 1
ATOM 703 C C . MET A 1 89 ? -1.641 -18.125 -0.43 1 96.75 89 MET A C 1
ATOM 705 O O . MET A 1 89 ? -1 -19.031 -0.963 1 96.75 89 MET A O 1
ATOM 709 N N . HIS A 1 90 ? -2.865 -18.234 -0.051 1 96.31 90 HIS A N 1
ATOM 710 C CA . HIS A 1 90 ? -3.59 -19.484 -0.244 1 96.31 90 HIS A CA 1
ATOM 711 C C . HIS A 1 90 ? -3.779 -19.781 -1.727 1 96.31 90 HIS A C 1
ATOM 713 O O . HIS A 1 90 ? -3.523 -20.906 -2.172 1 96.31 90 HIS A O 1
ATOM 719 N N . ASN A 1 91 ? -4.129 -18.812 -2.508 1 95.81 91 ASN A N 1
ATOM 720 C CA . ASN A 1 91 ? -4.473 -19.016 -3.91 1 95.81 91 ASN A CA 1
ATOM 721 C C . ASN A 1 91 ? -3.229 -19.141 -4.785 1 95.81 91 ASN A C 1
ATOM 723 O O . ASN A 1 91 ? -3.168 -19.984 -5.676 1 95.81 91 ASN A O 1
ATOM 727 N N . PHE A 1 92 ? -2.252 -18.328 -4.52 1 96.88 92 PHE A N 1
ATOM 728 C CA . PHE A 1 92 ? -1.188 -18.172 -5.508 1 96.88 92 PHE A CA 1
ATOM 729 C C . PHE A 1 92 ? 0.096 -18.828 -5.02 1 96.88 92 PHE A C 1
ATOM 731 O O . PHE A 1 92 ? 1.021 -19.062 -5.805 1 96.88 92 PHE A O 1
ATOM 738 N N . VAL A 1 93 ? 0.198 -19.172 -3.725 1 96.5 93 VAL A N 1
ATOM 739 C CA . VAL A 1 93 ? 1.447 -19.734 -3.227 1 96.5 93 VAL A CA 1
ATOM 740 C C . VAL A 1 93 ? 1.217 -21.172 -2.764 1 96.5 93 VAL A C 1
ATOM 742 O O . VAL A 1 93 ? 1.632 -22.109 -3.432 1 96.5 93 VAL A O 1
ATOM 745 N N . TYR A 1 94 ? 0.409 -21.422 -1.796 1 95.56 94 TYR A N 1
ATOM 746 C CA . TYR A 1 94 ? 0.232 -22.734 -1.205 1 95.56 94 TYR A CA 1
ATOM 747 C C . TYR A 1 94 ? -0.446 -23.688 -2.186 1 95.56 94 TYR A C 1
ATOM 749 O O . TYR A 1 94 ? -0.223 -24.906 -2.141 1 95.56 94 TYR A O 1
ATOM 757 N N . ASN A 1 95 ? -1.25 -23.172 -3.045 1 95.19 95 ASN A N 1
ATOM 758 C CA . ASN A 1 95 ? -1.924 -23.984 -4.055 1 95.19 95 ASN A CA 1
ATOM 759 C C . ASN A 1 95 ? -1.517 -23.578 -5.469 1 95.19 95 ASN A C 1
ATOM 761 O O . ASN A 1 95 ? -2.34 -23.594 -6.387 1 95.19 95 ASN A O 1
ATOM 765 N N . PHE A 1 96 ? -0.279 -23.266 -5.562 1 95.12 96 PHE A N 1
ATOM 766 C CA . PHE A 1 96 ? 0.237 -22.828 -6.859 1 95.12 96 PHE A CA 1
ATOM 767 C C . PHE A 1 96 ? 0.065 -23.938 -7.898 1 95.12 96 PHE A C 1
ATOM 769 O O . PHE A 1 96 ? 0.499 -25.062 -7.684 1 95.12 96 PHE A O 1
ATOM 776 N N . GLY A 1 97 ? -0.645 -23.594 -8.992 1 92.88 97 GLY A N 1
ATOM 777 C CA . GLY A 1 97 ? -0.853 -24.531 -10.078 1 92.88 97 GLY A CA 1
ATOM 778 C C . GLY A 1 97 ? -2.199 -25.234 -10.016 1 92.88 97 GLY A C 1
ATOM 779 O O . GLY A 1 97 ? -2.607 -25.891 -10.969 1 92.88 97 GLY A O 1
ATOM 780 N N . ASN A 1 98 ? -2.891 -25.141 -8.898 1 94 98 ASN A N 1
ATOM 781 C CA . ASN A 1 98 ? -4.219 -25.719 -8.742 1 94 98 ASN A CA 1
ATOM 782 C C . ASN A 1 98 ? -5.316 -24.688 -8.984 1 94 98 ASN A C 1
ATOM 784 O O . ASN A 1 98 ? -5.543 -23.812 -8.148 1 94 98 ASN A O 1
ATOM 788 N N . PHE A 1 99 ? -6.07 -24.875 -10.047 1 93.56 99 PHE A N 1
ATOM 789 C CA . PHE A 1 99 ? -7.09 -23.906 -10.43 1 93.56 99 PHE A CA 1
ATOM 790 C C . PHE A 1 99 ? -8.336 -24.078 -9.57 1 93.56 99 PHE A C 1
ATOM 792 O O . PHE A 1 99 ? -9.164 -23.172 -9.484 1 93.56 99 PHE A O 1
ATOM 799 N N . ARG A 1 100 ? -8.523 -25.172 -8.953 1 91.69 100 ARG A N 1
ATOM 800 C CA . ARG A 1 100 ? -9.742 -25.453 -8.195 1 91.69 100 ARG A CA 1
ATOM 801 C C . ARG A 1 100 ? -9.867 -24.516 -7 1 91.69 100 ARG A C 1
ATOM 803 O O . ARG A 1 100 ? -10.977 -24.281 -6.504 1 91.69 100 ARG A O 1
ATOM 810 N N . VAL A 1 101 ? -8.773 -23.969 -6.535 1 92.38 101 VAL A N 1
ATOM 811 C CA . VAL A 1 101 ? -8.773 -23.125 -5.348 1 92.38 101 VAL A CA 1
ATOM 812 C C . VAL A 1 101 ? -9.57 -21.859 -5.617 1 92.38 101 VAL A C 1
ATOM 814 O O . VAL A 1 101 ? -10.18 -21.297 -4.703 1 92.38 101 VAL A O 1
ATOM 817 N N . PHE A 1 102 ? -9.648 -21.406 -6.883 1 91.75 102 PHE A N 1
ATOM 818 C CA . PHE A 1 102 ? -10.359 -20.188 -7.238 1 91.75 102 PHE A CA 1
ATOM 819 C C . PHE A 1 102 ? -11.859 -20.406 -7.25 1 91.75 102 PHE A C 1
ATOM 821 O O . PHE A 1 102 ? -12.641 -19.453 -7.352 1 91.75 102 PHE A O 1
ATOM 828 N N . LEU A 1 103 ? -12.25 -21.656 -7.141 1 89.25 103 LEU A N 1
ATOM 829 C CA . LEU A 1 103 ? -13.672 -21.984 -7.078 1 89.25 103 LEU A CA 1
ATOM 830 C C . LEU A 1 103 ? -14.156 -22.031 -5.633 1 89.25 103 LEU A C 1
ATOM 832 O O . LEU A 1 103 ? -15.367 -22.031 -5.383 1 89.25 103 LEU A O 1
ATOM 836 N N . GLU A 1 104 ? -13.242 -21.969 -4.688 1 88.69 104 GLU A N 1
ATOM 837 C CA . GLU A 1 104 ? -13.609 -22.078 -3.277 1 88.69 104 GLU A CA 1
ATOM 838 C C . GLU A 1 104 ? -14.344 -20.828 -2.801 1 88.69 104 GLU A C 1
ATOM 840 O O . GLU A 1 104 ? -13.969 -19.703 -3.172 1 88.69 104 GLU A O 1
ATOM 845 N N . VAL A 1 105 ? -15.297 -21.031 -1.961 1 86.75 105 VAL A N 1
ATOM 846 C CA . VAL A 1 105 ? -16.125 -19.938 -1.479 1 86.75 105 VAL A CA 1
ATOM 847 C C . VAL A 1 105 ? -15.727 -19.578 -0.051 1 86.75 105 VAL A C 1
ATOM 849 O O . VAL A 1 105 ? -16.172 -18.562 0.488 1 86.75 105 VAL A O 1
ATOM 852 N N . LYS A 1 106 ? -14.773 -20.203 0.542 1 83.75 106 LYS A N 1
ATOM 853 C CA . LYS A 1 106 ? -14.414 -20.047 1.948 1 83.75 106 LYS A CA 1
ATOM 854 C C . LYS A 1 106 ? -13.953 -18.625 2.242 1 83.75 106 LYS A C 1
ATOM 856 O O . LYS A 1 106 ? -14.406 -18 3.207 1 83.75 106 LYS A O 1
ATOM 861 N N . TYR A 1 107 ? -13.094 -18.062 1.422 1 86.06 107 TYR A N 1
ATOM 862 C CA . TYR A 1 107 ? -12.555 -16.734 1.686 1 86.06 107 TYR A CA 1
ATOM 863 C C . TYR A 1 107 ? -13.508 -15.656 1.196 1 86.06 107 TYR A C 1
ATOM 865 O O . TYR A 1 107 ? -13.883 -14.766 1.958 1 86.06 107 TYR A O 1
ATOM 873 N N . PRO A 1 108 ? -14.055 -15.766 0.041 1 85.69 108 PRO A N 1
ATOM 874 C CA . PRO A 1 108 ? -14.906 -14.688 -0.471 1 85.69 108 PRO A CA 1
ATOM 875 C C . PRO A 1 108 ? -16.172 -14.484 0.371 1 85.69 108 PRO A C 1
ATOM 877 O O . PRO A 1 108 ? -16.703 -13.375 0.421 1 85.69 108 PRO A O 1
ATOM 880 N N . GLN A 1 109 ? -16.594 -15.477 1.067 1 86.81 109 GLN A N 1
ATOM 881 C CA . GLN A 1 109 ? -17.859 -15.359 1.806 1 86.81 109 GLN A CA 1
ATOM 882 C C . GLN A 1 109 ? -17.672 -14.492 3.049 1 86.81 109 GLN A C 1
ATOM 884 O O . GLN A 1 109 ? -18.656 -13.977 3.594 1 86.81 109 GLN A O 1
ATOM 889 N N . ILE A 1 110 ? -16.469 -14.289 3.518 1 91.19 110 ILE A N 1
ATOM 890 C CA . ILE A 1 110 ? -16.234 -13.586 4.777 1 91.19 110 ILE A CA 1
ATOM 891 C C . ILE A 1 110 ? -16.016 -12.102 4.504 1 91.19 110 ILE A C 1
ATOM 893 O O . ILE A 1 110 ? -16.188 -11.266 5.395 1 91.19 110 ILE A O 1
ATOM 897 N N . PHE A 1 111 ? -15.664 -11.695 3.301 1 92.5 111 PHE A N 1
ATOM 898 C CA . PHE A 1 111 ? -15.227 -10.336 2.992 1 92.5 111 PHE A CA 1
ATOM 899 C C . PHE A 1 111 ? -16.375 -9.352 3.129 1 92.5 111 PHE A C 1
ATOM 901 O O . PHE A 1 111 ? -16.203 -8.234 3.619 1 92.5 111 PHE A O 1
ATOM 908 N N . PRO A 1 112 ? -17.625 -9.727 2.787 1 92.5 112 PRO A N 1
ATOM 909 C CA . PRO A 1 112 ? -18.719 -8.781 2.979 1 92.5 112 PRO A CA 1
ATOM 910 C C . PRO A 1 112 ? -18.938 -8.414 4.445 1 92.5 112 PRO A C 1
ATOM 912 O O . PRO A 1 112 ? -19.188 -7.25 4.77 1 92.5 112 PRO A O 1
ATOM 915 N N . ILE A 1 113 ? -18.828 -9.352 5.285 1 94.12 113 ILE A N 1
ATOM 916 C CA . ILE A 1 113 ? -19.031 -9.094 6.707 1 94.12 113 ILE A CA 1
ATOM 917 C C . ILE A 1 113 ? -17.859 -8.25 7.234 1 94.12 113 ILE A C 1
ATOM 919 O O . ILE A 1 113 ? -18.078 -7.305 8 1 94.12 113 ILE A O 1
ATOM 923 N N . MET A 1 114 ? -16.656 -8.57 6.82 1 95.25 114 MET A N 1
ATOM 924 C CA . MET A 1 114 ? -15.5 -7.773 7.223 1 95.25 114 MET A CA 1
ATOM 925 C C . MET A 1 114 ? -15.602 -6.352 6.68 1 95.25 114 MET A C 1
ATOM 927 O O . MET A 1 114 ? -15.211 -5.395 7.352 1 95.25 114 MET A O 1
ATOM 931 N N . GLY A 1 115 ? -16.109 -6.266 5.492 1 95 115 GLY A N 1
ATOM 932 C CA . GLY A 1 115 ? -16.344 -4.957 4.91 1 95 115 GLY A CA 1
ATOM 933 C C . GLY A 1 115 ? -17.328 -4.121 5.707 1 95 115 GLY A C 1
ATOM 934 O O . GLY A 1 115 ? -17.125 -2.92 5.895 1 95 115 GLY A O 1
ATOM 935 N N . TRP A 1 116 ? -18.344 -4.777 6.188 1 96.12 116 TRP A N 1
ATOM 936 C CA . TRP A 1 116 ? -19.344 -4.074 6.988 1 96.12 116 TRP A CA 1
ATOM 937 C C . TRP A 1 116 ? -18.75 -3.604 8.312 1 96.12 116 TRP A C 1
ATOM 939 O O . TRP A 1 116 ? -19.047 -2.498 8.773 1 96.12 116 TRP A O 1
ATOM 949 N N . ILE A 1 117 ? -17.906 -4.367 8.875 1 96.44 117 ILE A N 1
ATOM 950 C CA . ILE A 1 117 ? -17.25 -4.023 10.133 1 96.44 117 ILE A CA 1
ATOM 951 C C . ILE A 1 117 ? -16.438 -2.742 9.961 1 96.44 117 ILE A C 1
ATOM 953 O O . ILE A 1 117 ? -16.359 -1.926 10.883 1 96.44 117 ILE A O 1
ATOM 957 N N . THR A 1 118 ? -15.953 -2.543 8.812 1 95.88 118 THR A N 1
ATOM 958 C CA . THR A 1 118 ? -15.125 -1.372 8.539 1 95.88 118 THR A CA 1
ATOM 959 C C . THR A 1 118 ? -15.992 -0.19 8.102 1 95.88 118 THR A C 1
ATOM 961 O O . THR A 1 118 ? -15.758 0.943 8.531 1 95.88 118 THR A O 1
ATOM 964 N N . SER A 1 119 ? -17.016 -0.403 7.363 1 95.5 119 SER A N 1
ATOM 965 C CA . SER A 1 119 ? -17.781 0.688 6.77 1 95.5 119 SER A CA 1
ATOM 966 C C . SER A 1 119 ? -18.859 1.192 7.727 1 95.5 119 SER A C 1
ATOM 968 O O . SER A 1 119 ? -19.172 2.383 7.738 1 95.5 119 SER A O 1
ATOM 970 N N . ALA A 1 120 ? -19.391 0.352 8.57 1 96.88 120 ALA A N 1
ATOM 971 C CA . ALA A 1 120 ? -20.531 0.703 9.406 1 96.88 120 ALA A CA 1
ATOM 972 C C . ALA A 1 120 ? -20.172 1.83 10.375 1 96.88 120 ALA A C 1
ATOM 974 O O . ALA A 1 120 ? -20.875 2.842 10.438 1 96.88 120 ALA A O 1
ATOM 975 N N . PRO A 1 121 ? -19.078 1.688 11.109 1 96.94 121 PRO A N 1
ATOM 976 C CA . PRO A 1 121 ? -18.734 2.787 12.016 1 96.94 121 PRO A CA 1
ATOM 977 C C . PRO A 1 121 ? -18.547 4.117 11.281 1 96.94 121 PRO A C 1
ATOM 979 O O . PRO A 1 121 ? -18.875 5.172 11.828 1 96.94 121 PRO A O 1
ATOM 982 N N . ILE A 1 122 ? -18.031 4.074 10.117 1 95.44 122 ILE A N 1
ATOM 983 C CA . ILE A 1 122 ? -17.812 5.285 9.336 1 95.44 122 ILE A CA 1
ATOM 984 C C . ILE A 1 122 ? -19.156 5.867 8.898 1 95.44 122 ILE A C 1
ATOM 986 O O . ILE A 1 122 ? -19.359 7.078 8.961 1 95.44 122 ILE A O 1
ATOM 990 N N . GLN A 1 123 ? -20.031 4.98 8.484 1 95.31 123 GLN A N 1
ATOM 991 C CA . GLN A 1 123 ? -21.359 5.434 8.109 1 95.31 123 GLN A CA 1
ATOM 992 C C . GLN A 1 123 ? -22.094 6.039 9.297 1 95.31 123 GLN A C 1
ATOM 994 O O . GLN A 1 123 ? -22.812 7.027 9.156 1 95.31 123 GLN A O 1
ATOM 999 N N . PHE A 1 124 ? -21.859 5.473 10.43 1 95.62 124 PHE A N 1
ATOM 1000 C CA . PHE A 1 124 ? -22.469 6.039 11.633 1 95.62 124 PHE A CA 1
ATOM 1001 C C . PHE A 1 124 ? -21.875 7.406 11.945 1 95.62 124 PHE A C 1
ATOM 1003 O O . PHE A 1 124 ? -22.578 8.305 12.398 1 95.62 124 PHE A O 1
ATOM 1010 N N . PHE A 1 125 ? -20.625 7.539 11.766 1 93.44 125 PHE A N 1
ATOM 1011 C CA . PHE A 1 125 ? -19.969 8.828 11.945 1 93.44 125 PHE A CA 1
ATOM 1012 C C . PHE A 1 125 ? -20.594 9.891 11.062 1 93.44 125 PHE A C 1
ATOM 1014 O O . PHE A 1 125 ? -20.906 10.984 11.531 1 93.44 125 PHE A O 1
ATOM 1021 N N . TYR A 1 126 ? -20.812 9.539 9.844 1 92.5 126 TYR A N 1
ATOM 1022 C CA . TYR A 1 126 ? -21.391 10.508 8.914 1 92.5 126 TYR A CA 1
ATOM 1023 C C . TYR A 1 126 ? -22.875 10.727 9.195 1 92.5 126 TYR A C 1
ATOM 1025 O O . TYR A 1 126 ? -23.406 11.812 8.945 1 92.5 126 TYR A O 1
ATOM 1033 N N . THR A 1 127 ? -23.484 9.727 9.695 1 93.88 127 THR A N 1
ATOM 1034 C CA . THR A 1 127 ? -24.891 9.875 10.094 1 93.88 127 THR A CA 1
ATOM 1035 C C . THR A 1 127 ? -25.016 10.875 11.242 1 93.88 127 THR A C 1
ATOM 1037 O O . THR A 1 127 ? -25.922 11.703 11.242 1 93.88 127 THR A O 1
ATOM 1040 N N . GLU A 1 128 ? -24.172 10.766 12.172 1 92.62 128 GLU A N 1
ATOM 1041 C CA . GLU A 1 128 ? -24.188 11.727 13.266 1 92.62 128 GLU A CA 1
ATOM 1042 C C . GLU A 1 128 ? -23.969 13.148 12.75 1 92.62 128 GLU A C 1
ATOM 1044 O O . GLU A 1 128 ? -24.625 14.086 13.219 1 92.62 128 GLU A O 1
ATOM 1049 N N . ARG A 1 129 ? -23.078 13.211 11.891 1 86.62 129 ARG A N 1
ATOM 1050 C CA . ARG A 1 129 ? -22.797 14.516 11.297 1 86.62 129 ARG A CA 1
ATOM 1051 C C . ARG A 1 129 ? -24.031 15.047 10.555 1 86.62 129 ARG A C 1
ATOM 1053 O O . ARG A 1 129 ? -24.344 16.234 10.656 1 86.62 129 ARG A O 1
ATOM 1060 N N . SER A 1 130 ? -24.594 14.203 9.828 1 90.38 130 SER A N 1
ATOM 1061 C CA . SER A 1 130 ? -25.797 14.578 9.109 1 90.38 130 SER A CA 1
ATOM 1062 C C . SER A 1 130 ? -26.922 14.984 10.07 1 90.38 130 SER A C 1
ATOM 1064 O O . SER A 1 130 ? -27.641 15.945 9.82 1 90.38 130 SER A O 1
ATOM 1066 N N . PHE A 1 131 ? -27.047 14.305 11.133 1 92.25 131 PHE A N 1
ATOM 1067 C CA . PHE A 1 131 ? -28.031 14.586 12.164 1 92.25 131 PHE A CA 1
ATOM 1068 C C . PHE A 1 131 ? -27.844 15.984 12.727 1 92.25 131 PHE A C 1
ATOM 1070 O O . PHE A 1 131 ? -28.797 16.75 12.836 1 92.25 131 PHE A O 1
ATOM 1077 N N . ARG A 1 132 ? -26.594 16.359 12.992 1 88.62 132 ARG A N 1
ATOM 1078 C CA . ARG A 1 132 ? -26.281 17.656 13.594 1 88.62 132 ARG A CA 1
ATOM 1079 C C . ARG A 1 132 ? -26.438 18.781 12.578 1 88.62 132 ARG A C 1
ATOM 1081 O O . ARG A 1 132 ? -26.922 19.859 12.914 1 88.62 132 ARG A O 1
ATOM 1088 N N . LEU A 1 133 ? -26.094 18.547 11.383 1 88.5 133 LEU A N 1
ATOM 1089 C CA . LEU A 1 133 ? -26.141 19.562 10.344 1 88.5 133 LEU A CA 1
ATOM 1090 C C . LEU A 1 133 ? -27.578 19.859 9.93 1 88.5 133 LEU A C 1
ATOM 1092 O O . LEU A 1 133 ? -27.875 20.969 9.477 1 88.5 133 LEU A O 1
ATOM 1096 N N . ASN A 1 134 ? -28.453 18.875 10.102 1 91.31 134 ASN A N 1
ATOM 1097 C CA . ASN A 1 134 ? -29.828 19.047 9.688 1 91.31 134 ASN A CA 1
ATOM 1098 C C . ASN A 1 134 ? -30.75 19.328 10.883 1 91.31 134 ASN A C 1
ATOM 1100 O O . ASN A 1 134 ? -31.906 18.891 10.898 1 91.31 134 ASN A O 1
ATOM 1104 N N . GLY A 1 135 ? -30.297 20.016 11.836 1 89.62 135 GLY A N 1
ATOM 1105 C CA . GLY A 1 135 ? -31.094 20.484 12.961 1 89.62 135 GLY A CA 1
ATOM 1106 C C . GLY A 1 135 ? -31.516 19.359 13.898 1 89.62 135 GLY A C 1
ATOM 1107 O O . GLY A 1 135 ? -32.656 19.328 14.367 1 89.62 135 GLY A O 1
ATOM 1108 N N . ASN A 1 136 ? -30.719 18.344 14.055 1 90.88 136 ASN A N 1
ATOM 1109 C CA . ASN A 1 136 ? -31 17.234 14.961 1 90.88 136 ASN A CA 1
ATOM 1110 C C . ASN A 1 136 ? -32.25 16.469 14.555 1 90.88 136 ASN A C 1
ATOM 1112 O O . ASN A 1 136 ? -33.125 16.203 15.383 1 90.88 136 ASN A O 1
ATOM 1116 N N . ASN A 1 137 ? -32.406 16.188 13.32 1 92.88 137 ASN A N 1
ATOM 1117 C CA . ASN A 1 137 ? -33.5 15.445 12.75 1 92.88 137 ASN A CA 1
ATOM 1118 C C . ASN A 1 137 ? -33.438 13.961 13.094 1 92.88 137 ASN A C 1
ATOM 1120 O O . ASN A 1 137 ? -32.75 13.195 12.422 1 92.88 137 ASN A O 1
ATOM 1124 N N . TRP A 1 138 ? -34.25 13.477 14.008 1 94.19 138 TRP A N 1
ATOM 1125 C CA . TRP A 1 138 ? -34.219 12.102 14.508 1 94.19 138 TRP A CA 1
ATOM 1126 C C . TRP A 1 138 ? -34.75 11.133 13.445 1 94.19 138 TRP A C 1
ATOM 1128 O O . TRP A 1 138 ? -34.312 9.984 13.383 1 94.19 138 TRP A O 1
ATOM 1138 N N . PHE A 1 139 ? -35.625 11.609 12.641 1 94.12 139 PHE A N 1
ATOM 1139 C CA . PHE A 1 139 ? -36.156 10.75 11.586 1 94.12 139 PHE A CA 1
ATOM 1140 C C . PHE A 1 139 ? -35.031 10.328 10.625 1 94.12 139 PHE A C 1
ATOM 1142 O O . PHE A 1 139 ? -34.906 9.148 10.297 1 94.12 139 PHE A O 1
ATOM 1149 N N . LEU A 1 140 ? -34.281 11.242 10.266 1 94.69 140 LEU A N 1
ATOM 1150 C CA . LEU A 1 140 ? -33.188 10.961 9.367 1 94.69 140 LEU A CA 1
ATOM 1151 C C . LEU A 1 140 ? -32.188 10.023 10.016 1 94.69 140 LEU A C 1
ATOM 1153 O O . LEU A 1 140 ? -31.703 9.07 9.383 1 94.69 140 LEU A O 1
ATOM 1157 N N . ALA A 1 141 ? -31.875 10.25 11.234 1 95.31 141 ALA A N 1
ATOM 1158 C CA . ALA A 1 141 ? -30.906 9.43 11.961 1 95.31 141 ALA A CA 1
ATOM 1159 C C . ALA A 1 141 ? -31.391 7.988 12.078 1 95.31 141 ALA A C 1
ATOM 1161 O O . ALA A 1 141 ? -30.625 7.047 11.852 1 95.31 141 ALA A O 1
ATOM 1162 N N . ILE A 1 142 ? -32.625 7.828 12.391 1 96.19 142 ILE A N 1
ATOM 1163 C CA . ILE A 1 142 ? -33.188 6.496 12.57 1 96.19 142 ILE A CA 1
ATOM 1164 C C . ILE A 1 142 ? -33.25 5.777 11.227 1 96.19 142 ILE A C 1
ATOM 1166 O O . ILE A 1 142 ? -32.969 4.582 11.141 1 96.19 142 ILE A O 1
ATOM 1170 N N . LEU A 1 143 ? -33.625 6.449 10.203 1 96.56 143 LEU A N 1
ATOM 1171 C CA . LEU A 1 143 ? -33.688 5.871 8.867 1 96.56 143 LEU A CA 1
ATOM 1172 C C . LEU A 1 143 ? -32.312 5.363 8.445 1 96.56 143 LEU A C 1
ATOM 1174 O O . LEU A 1 143 ? -32.188 4.227 7.984 1 96.56 143 LEU A O 1
ATOM 1178 N N . LEU A 1 144 ? -31.312 6.191 8.641 1 97.31 144 LEU A N 1
ATOM 1179 C CA . LEU A 1 144 ? -29.969 5.82 8.234 1 97.31 144 LEU A CA 1
ATOM 1180 C C . LEU A 1 144 ? -29.438 4.664 9.078 1 97.31 144 LEU A C 1
ATOM 1182 O O . LEU A 1 144 ? -28.781 3.762 8.555 1 97.31 144 LEU A O 1
ATOM 1186 N N . ALA A 1 145 ? -29.766 4.684 10.312 1 97.25 145 ALA A N 1
ATOM 1187 C CA . ALA A 1 145 ? -29.359 3.574 11.172 1 97.25 145 ALA A CA 1
ATOM 1188 C C . ALA A 1 145 ? -30.016 2.27 10.727 1 97.25 145 ALA A C 1
ATOM 1190 O O . ALA A 1 145 ? -29.375 1.223 10.688 1 97.25 145 ALA A O 1
ATOM 1191 N N . ALA A 1 146 ? -31.234 2.359 10.375 1 97.5 146 ALA A N 1
ATOM 1192 C CA . ALA A 1 146 ? -31.969 1.185 9.906 1 97.5 146 ALA A CA 1
ATOM 1193 C C . ALA A 1 146 ? -31.359 0.646 8.609 1 97.5 146 ALA A C 1
ATOM 1195 O O . ALA A 1 146 ? -31.25 -0.569 8.43 1 97.5 146 ALA A O 1
ATOM 1196 N N . LEU A 1 147 ? -31.016 1.513 7.781 1 97.5 147 LEU A N 1
ATOM 1197 C CA . LEU A 1 147 ? -30.406 1.11 6.516 1 97.5 147 LEU A CA 1
ATOM 1198 C C . LEU A 1 147 ? -29.047 0.464 6.746 1 97.5 147 LEU A C 1
ATOM 1200 O O . LEU A 1 147 ? -28.719 -0.539 6.109 1 97.5 147 LEU A O 1
ATOM 1204 N N . ILE A 1 148 ? -28.234 1.015 7.648 1 97.44 148 ILE A N 1
ATOM 1205 C CA . ILE A 1 148 ? -26.922 0.459 7.965 1 97.44 148 ILE A CA 1
ATOM 1206 C C . ILE A 1 148 ? -27.078 -0.943 8.547 1 97.44 148 ILE A C 1
ATOM 1208 O O . ILE A 1 148 ? -26.391 -1.874 8.141 1 97.44 148 ILE A O 1
ATOM 1212 N N . PHE A 1 149 ? -28.047 -1.124 9.391 1 97.69 149 PHE A N 1
ATOM 1213 C CA . PHE A 1 149 ? -28.297 -2.441 9.961 1 97.69 149 PHE A CA 1
ATOM 1214 C C . PHE A 1 149 ? -28.922 -3.371 8.93 1 97.69 149 PHE A C 1
ATOM 1216 O O . PHE A 1 149 ? -28.719 -4.586 8.977 1 97.69 149 PHE A O 1
ATOM 1223 N N . GLY A 1 150 ? -29.688 -2.789 8.07 1 97.19 150 GLY A N 1
ATOM 1224 C CA . GLY A 1 150 ? -30.203 -3.574 6.957 1 97.19 150 GLY A CA 1
ATOM 1225 C C . GLY A 1 150 ? -29.109 -4.184 6.102 1 97.19 150 GLY A C 1
ATOM 1226 O O . GLY A 1 150 ? -29.219 -5.34 5.684 1 97.19 150 GLY A O 1
ATOM 1227 N N . THR A 1 151 ? -28.094 -3.41 5.863 1 96.88 151 THR A N 1
ATOM 1228 C CA . THR A 1 151 ? -26.969 -3.928 5.102 1 96.88 151 THR A CA 1
ATOM 1229 C C . THR A 1 151 ? -26.281 -5.07 5.848 1 96.88 151 THR A C 1
ATOM 1231 O O . THR A 1 151 ? -25.781 -6.012 5.23 1 96.88 151 THR A O 1
ATOM 1234 N N . PHE A 1 152 ? -26.234 -4.98 7.141 1 96.81 152 PHE A N 1
ATOM 1235 C CA . PHE A 1 152 ? -25.703 -6.078 7.945 1 96.81 152 PHE A CA 1
ATOM 1236 C C . PHE A 1 152 ? -26.531 -7.344 7.746 1 96.81 152 PHE A C 1
ATOM 1238 O O . PHE A 1 152 ? -25.984 -8.422 7.527 1 96.81 152 PHE A O 1
ATOM 1245 N N . GLY A 1 153 ? -27.812 -7.184 7.82 1 96.38 153 GLY A N 1
ATOM 1246 C CA . GLY A 1 153 ? -28.688 -8.312 7.57 1 96.38 153 GLY A CA 1
ATOM 1247 C C . GLY A 1 153 ? -28.469 -8.961 6.223 1 96.38 153 GLY A C 1
ATOM 1248 O O . GLY A 1 153 ? -28.484 -10.195 6.109 1 96.38 153 GLY A O 1
ATOM 1249 N N . MET A 1 154 ? -28.203 -8.148 5.234 1 95.5 154 MET A N 1
ATOM 1250 C CA . MET A 1 154 ? -27.953 -8.672 3.896 1 95.5 154 MET A CA 1
ATOM 1251 C C . MET A 1 154 ? -26.641 -9.445 3.854 1 95.5 154 MET A C 1
ATOM 1253 O O . MET A 1 154 ? -26.531 -10.453 3.154 1 95.5 154 MET A O 1
ATOM 1257 N N . THR A 1 155 ? -25.609 -8.953 4.57 1 95.19 155 THR A N 1
ATOM 1258 C CA . THR A 1 155 ? -24.344 -9.664 4.594 1 95.19 155 THR A CA 1
ATOM 1259 C C . THR A 1 155 ? -24.484 -11.023 5.262 1 95.19 155 THR A C 1
ATOM 1261 O O . THR A 1 155 ? -23.859 -12 4.84 1 95.19 155 THR A O 1
ATOM 1264 N N . ILE A 1 156 ? -25.312 -11.078 6.293 1 95.12 156 ILE A N 1
ATOM 1265 C CA . ILE A 1 156 ? -25.594 -12.352 6.953 1 95.12 156 ILE A CA 1
ATOM 1266 C C . ILE A 1 156 ? -26.344 -13.273 6 1 95.12 156 ILE A C 1
ATOM 1268 O O . ILE A 1 156 ? -26.078 -14.477 5.949 1 95.12 156 ILE A O 1
ATOM 1272 N N . TRP A 1 157 ? -27.234 -12.672 5.281 1 94.44 157 TRP A N 1
ATOM 1273 C CA . TRP A 1 157 ? -28 -13.43 4.289 1 94.44 157 TRP A CA 1
ATOM 1274 C C . TRP A 1 157 ? -27.062 -14.008 3.225 1 94.44 157 TRP A C 1
ATOM 1276 O O . TRP A 1 157 ? -27.203 -15.164 2.836 1 94.44 157 TRP A O 1
ATOM 1286 N N . ILE A 1 158 ? -26.141 -13.281 2.783 1 91.94 158 ILE A N 1
ATOM 1287 C CA . ILE A 1 158 ? -25.156 -13.734 1.803 1 91.94 158 ILE A CA 1
ATOM 1288 C C . ILE A 1 158 ? -24.312 -14.852 2.396 1 91.94 158 ILE A C 1
ATOM 1290 O O . ILE A 1 158 ? -24.094 -15.883 1.751 1 91.94 158 ILE A O 1
ATOM 1294 N N . LEU A 1 159 ? -23.875 -14.695 3.631 1 92.44 159 LEU A N 1
ATOM 1295 C CA . LEU A 1 159 ? -23.062 -15.695 4.305 1 92.44 159 LEU A CA 1
ATOM 1296 C C . LEU A 1 159 ? -23.812 -17.016 4.434 1 92.44 159 LEU A C 1
ATOM 1298 O O . LEU A 1 159 ? -23.25 -18.094 4.172 1 92.44 159 LEU A O 1
ATOM 1302 N N . ALA A 1 160 ? -25.031 -16.969 4.832 1 91.38 160 ALA A N 1
ATOM 1303 C CA . ALA A 1 160 ? -25.859 -18.172 5.016 1 91.38 160 ALA A CA 1
ATOM 1304 C C . ALA A 1 160 ? -26.062 -18.906 3.691 1 91.38 160 ALA A C 1
ATOM 1306 O O . ALA A 1 160 ? -25.984 -20.125 3.637 1 91.38 160 ALA A O 1
ATOM 1307 N N . PHE A 1 161 ? -26.25 -18.188 2.65 1 90.5 161 PHE A N 1
ATOM 1308 C CA . PHE A 1 161 ? -26.516 -18.812 1.356 1 90.5 161 PHE A CA 1
ATOM 1309 C C . PHE A 1 161 ? -25.234 -19.344 0.737 1 90.5 161 PHE A C 1
ATOM 1311 O O . PHE A 1 161 ? -25.266 -20.344 0.01 1 90.5 161 PHE A O 1
ATOM 1318 N N . CYS A 1 162 ? -24.141 -18.672 0.962 1 87.81 162 CYS A N 1
ATOM 1319 C CA . CYS A 1 162 ? -22.859 -19.125 0.439 1 87.81 162 CYS A CA 1
ATOM 1320 C C . CYS A 1 162 ? -22.5 -20.5 0.993 1 87.81 162 CYS A C 1
ATOM 1322 O O . CYS A 1 162 ? -21.812 -21.281 0.331 1 87.81 162 CYS A O 1
ATOM 1324 N N . GLN A 1 163 ? -23.047 -20.844 2.193 1 86.06 163 GLN A N 1
ATOM 1325 C CA . GLN A 1 163 ? -22.766 -22.156 2.789 1 86.06 163 GLN A CA 1
ATOM 1326 C C . GLN A 1 163 ? -23.422 -23.266 1.992 1 86.06 163 GLN A C 1
ATOM 1328 O O . GLN A 1 163 ? -23.016 -24.438 2.088 1 86.06 163 GLN A O 1
ATOM 1333 N N . THR A 1 164 ? -24.391 -22.922 1.146 1 84.06 164 THR A N 1
ATOM 1334 C CA . THR A 1 164 ? -25.094 -23.922 0.361 1 84.06 164 THR A CA 1
ATOM 1335 C C . THR A 1 164 ? -24.453 -24.078 -1.021 1 84.06 164 THR A C 1
ATOM 1337 O O . THR A 1 164 ? -24.75 -25.031 -1.743 1 84.06 164 THR A O 1
ATOM 1340 N N . LEU A 1 165 ? -23.578 -23.141 -1.324 1 83.69 165 LEU A N 1
ATOM 1341 C CA . LEU A 1 165 ? -22.938 -23.172 -2.639 1 83.69 165 LEU A CA 1
ATOM 1342 C C . LEU A 1 165 ? -21.734 -24.109 -2.641 1 83.69 165 LEU A C 1
ATOM 1344 O O . LEU A 1 165 ? -21.016 -24.203 -1.651 1 83.69 165 LEU A O 1
ATOM 1348 N N . SER A 1 166 ? -21.547 -24.859 -3.744 1 81.12 166 SER A N 1
ATOM 1349 C CA . SER A 1 166 ? -20.406 -25.766 -3.861 1 81.12 166 SER A CA 1
ATOM 1350 C C . SER A 1 166 ? -19.188 -25.047 -4.43 1 81.12 166 SER A C 1
ATOM 1352 O O . SER A 1 166 ? -18.062 -25.453 -4.195 1 81.12 166 SER A O 1
ATOM 1354 N N . SER A 1 167 ? -19.547 -24.062 -5.297 1 84.19 167 SER A N 1
ATOM 1355 C CA . SER A 1 167 ? -18.438 -23.359 -5.934 1 84.19 167 SER A CA 1
ATOM 1356 C C . SER A 1 167 ? -18.828 -21.938 -6.324 1 84.19 167 SER A C 1
ATOM 1358 O O . SER A 1 167 ? -20 -21.578 -6.301 1 84.19 167 SER A O 1
ATOM 1360 N N . GLU A 1 168 ? -17.812 -21.156 -6.699 1 81.44 168 GLU A N 1
ATOM 1361 C CA . GLU A 1 168 ? -18.016 -19.781 -7.148 1 81.44 168 GLU A CA 1
ATOM 1362 C C . GLU A 1 168 ? -18.703 -19.734 -8.516 1 81.44 168 GLU A C 1
ATOM 1364 O O . GLU A 1 168 ? -19.234 -18.703 -8.914 1 81.44 168 GLU A O 1
ATOM 1369 N N . LEU A 1 169 ? -18.672 -20.859 -9.203 1 79.38 169 LEU A N 1
ATOM 1370 C CA . LEU A 1 169 ? -19.328 -20.906 -10.508 1 79.38 169 LEU A CA 1
ATOM 1371 C C . LEU A 1 169 ? -20.844 -20.781 -10.359 1 79.38 169 LEU A C 1
ATOM 1373 O O . LEU A 1 169 ? -21.547 -20.484 -11.328 1 79.38 169 LEU A O 1
ATOM 1377 N N . GLN A 1 170 ? -21.344 -20.984 -9.094 1 78.44 170 GLN A N 1
ATOM 1378 C CA . GLN A 1 170 ? -22.766 -20.906 -8.82 1 78.44 170 GLN A CA 1
ATOM 1379 C C . GLN A 1 170 ? -23.156 -19.5 -8.336 1 78.44 170 GLN A C 1
ATOM 1381 O O . GLN A 1 170 ? -24.172 -19.328 -7.664 1 78.44 170 GLN A O 1
ATOM 1386 N N . ALA A 1 171 ? -22.359 -18.547 -8.68 1 76.5 171 ALA A N 1
ATOM 1387 C CA . ALA A 1 171 ? -22.594 -17.172 -8.234 1 76.5 171 ALA A CA 1
ATOM 1388 C C . ALA A 1 171 ? -23.938 -16.656 -8.742 1 76.5 171 ALA A C 1
ATOM 1390 O O . ALA A 1 171 ? -24.562 -15.797 -8.109 1 76.5 171 ALA A O 1
ATOM 1391 N N . LEU A 1 172 ? -24.422 -17.172 -9.773 1 78.94 172 LEU A N 1
ATOM 1392 C CA . LEU A 1 172 ? -25.703 -16.75 -10.336 1 78.94 172 LEU A CA 1
ATOM 1393 C C . LEU A 1 172 ? -26.828 -17.047 -9.359 1 78.94 172 LEU A C 1
ATOM 1395 O O . LEU A 1 172 ? -27.859 -16.359 -9.375 1 78.94 172 LEU A O 1
ATOM 1399 N N . LEU A 1 173 ? -26.625 -17.938 -8.469 1 81.94 173 LEU A N 1
ATOM 1400 C CA . LEU A 1 173 ? -27.672 -18.344 -7.531 1 81.94 173 LEU A CA 1
ATOM 1401 C C . LEU A 1 173 ? -27.781 -17.344 -6.391 1 81.94 173 LEU A C 1
ATOM 1403 O O . LEU A 1 173 ? -28.797 -17.312 -5.676 1 81.94 173 LEU A O 1
ATOM 1407 N N . ILE A 1 174 ? -26.781 -16.469 -6.258 1 85 174 ILE A N 1
ATOM 1408 C CA . ILE A 1 174 ? -26.812 -15.539 -5.137 1 85 174 ILE A CA 1
ATOM 1409 C C . ILE A 1 174 ? -26.891 -14.109 -5.66 1 85 174 ILE A C 1
ATOM 1411 O O . ILE A 1 174 ? -26.594 -13.156 -4.934 1 85 174 ILE A O 1
ATOM 1415 N N . VAL A 1 175 ? -27.312 -13.93 -6.883 1 86.69 175 VAL A N 1
ATOM 1416 C CA . VAL A 1 175 ? -27.344 -12.617 -7.523 1 86.69 175 VAL A CA 1
ATOM 1417 C C . VAL A 1 175 ? -28.312 -11.711 -6.785 1 86.69 175 VAL A C 1
ATOM 1419 O O . VAL A 1 175 ? -28.031 -10.531 -6.559 1 86.69 175 VAL A O 1
ATOM 1422 N N . ARG A 1 176 ? -29.438 -12.18 -6.391 1 88.25 176 ARG A N 1
ATOM 1423 C CA . ARG A 1 176 ? -30.453 -11.375 -5.719 1 88.25 176 ARG A CA 1
ATOM 1424 C C . ARG A 1 176 ? -29.953 -10.875 -4.371 1 88.25 176 ARG A C 1
ATOM 1426 O O . ARG A 1 176 ? -30.172 -9.711 -4.016 1 88.25 176 ARG A O 1
ATOM 1433 N N . GLN A 1 177 ? -29.328 -11.711 -3.656 1 91 177 GLN A N 1
ATOM 1434 C CA . GLN A 1 177 ? -28.797 -11.336 -2.348 1 91 177 GLN A CA 1
ATOM 1435 C C . GLN A 1 177 ? -27.703 -10.281 -2.475 1 91 177 GLN A C 1
ATOM 1437 O O . GLN A 1 177 ? -27.719 -9.281 -1.761 1 91 177 GLN A O 1
ATOM 1442 N N . VAL A 1 178 ? -26.828 -10.484 -3.422 1 91.25 178 VAL A N 1
ATOM 1443 C CA . VAL A 1 178 ? -25.688 -9.578 -3.586 1 91.25 178 VAL A CA 1
ATOM 1444 C C . VAL A 1 178 ? -26.172 -8.234 -4.117 1 91.25 178 VAL A C 1
ATOM 1446 O O . VAL A 1 178 ? -25.75 -7.18 -3.641 1 91.25 178 VAL A O 1
ATOM 1449 N N . GLN A 1 179 ? -27.094 -8.281 -5 1 92.38 179 GLN A N 1
ATOM 1450 C CA . GLN A 1 179 ? -27.609 -7.031 -5.555 1 92.38 179 GLN A CA 1
ATOM 1451 C C . GLN A 1 179 ? -28.406 -6.25 -4.512 1 92.38 179 GLN A C 1
ATOM 1453 O O . GLN A 1 179 ? -28.344 -5.02 -4.469 1 92.38 179 GLN A O 1
ATOM 1458 N N . ALA A 1 180 ? -29.141 -6.922 -3.748 1 93.75 180 ALA A N 1
ATOM 1459 C CA . ALA A 1 180 ? -29.859 -6.254 -2.666 1 93.75 180 ALA A CA 1
ATOM 1460 C C . ALA A 1 180 ? -28.891 -5.57 -1.703 1 93.75 180 ALA A C 1
ATOM 1462 O O . ALA A 1 180 ? -29.094 -4.426 -1.304 1 93.75 180 ALA A O 1
ATOM 1463 N N . TRP A 1 181 ? -27.828 -6.277 -1.339 1 95.06 181 TRP A N 1
ATOM 1464 C CA . TRP A 1 181 ? -26.781 -5.73 -0.469 1 95.06 181 TRP A CA 1
ATOM 1465 C C . TRP A 1 181 ? -26.141 -4.5 -1.099 1 95.06 181 TRP A C 1
ATOM 1467 O O . TRP A 1 181 ? -26 -3.461 -0.447 1 95.06 181 TRP A O 1
ATOM 1477 N N . GLN A 1 182 ? -25.797 -4.586 -2.377 1 94.12 182 GLN A N 1
ATOM 1478 C CA . GLN A 1 182 ? -25.141 -3.498 -3.088 1 94.12 182 GLN A CA 1
ATOM 1479 C C . GLN A 1 182 ? -26.047 -2.275 -3.191 1 94.12 182 GLN A C 1
ATOM 1481 O O . GLN A 1 182 ? -25.609 -1.154 -2.908 1 94.12 182 GLN A O 1
ATOM 1486 N N . CYS A 1 183 ? -27.234 -2.473 -3.551 1 93.75 183 CYS A N 1
ATOM 1487 C CA . CYS A 1 183 ? -28.172 -1.367 -3.746 1 93.75 183 CYS A CA 1
ATOM 1488 C C . CYS A 1 183 ? -28.5 -0.685 -2.422 1 93.75 183 CYS A C 1
ATOM 1490 O O . CYS A 1 183 ? -28.594 0.542 -2.359 1 93.75 183 CYS A O 1
ATOM 1492 N N . LEU A 1 184 ? -28.641 -1.472 -1.417 1 95.81 184 LEU A N 1
ATOM 1493 C CA . LEU A 1 184 ? -28.891 -0.9 -0.099 1 95.81 184 LEU A CA 1
ATOM 1494 C C . LEU A 1 184 ? -27.703 -0.064 0.367 1 95.81 184 LEU A C 1
ATOM 1496 O O . LEU A 1 184 ? -27.891 1.014 0.938 1 95.81 184 LEU A O 1
ATOM 1500 N N . THR A 1 185 ? -26.547 -0.554 0.17 1 95.38 185 THR A N 1
ATOM 1501 C CA . THR A 1 185 ? -25.344 0.176 0.552 1 95.38 185 THR A CA 1
ATOM 1502 C C . THR A 1 185 ? -25.219 1.473 -0.242 1 95.38 185 THR A C 1
ATOM 1504 O O . THR A 1 185 ? -24.922 2.527 0.323 1 95.38 185 THR A O 1
ATOM 1507 N N . LEU A 1 186 ? -25.516 1.364 -1.506 1 94.44 186 LEU A N 1
ATOM 1508 C CA . LEU A 1 186 ? -25.469 2.547 -2.357 1 94.44 186 LEU A CA 1
ATOM 1509 C C . LEU A 1 186 ? -26.5 3.578 -1.923 1 94.44 186 LEU A C 1
ATOM 1511 O O . LEU A 1 186 ? -26.219 4.777 -1.895 1 94.44 186 LEU A O 1
ATOM 1515 N N . ALA A 1 187 ? -27.641 3.141 -1.641 1 94.56 187 ALA A N 1
ATOM 1516 C CA . ALA A 1 187 ? -28.703 4.031 -1.174 1 94.56 187 ALA A CA 1
ATOM 1517 C C . ALA A 1 187 ? -28.297 4.715 0.134 1 94.56 187 ALA A C 1
ATOM 1519 O O . ALA A 1 187 ? -28.516 5.918 0.301 1 94.56 187 ALA A O 1
ATOM 1520 N N . THR A 1 188 ? -27.75 3.947 1.033 1 94.75 188 THR A N 1
ATOM 1521 C CA . THR A 1 188 ? -27.312 4.492 2.312 1 94.75 188 THR A CA 1
ATOM 1522 C C . THR A 1 188 ? -26.281 5.594 2.105 1 94.75 188 THR A C 1
ATOM 1524 O O . THR A 1 188 ? -26.422 6.699 2.629 1 94.75 188 THR A O 1
ATOM 1527 N N . ASP A 1 189 ? -25.266 5.316 1.308 1 93.62 189 ASP A N 1
ATOM 1528 C CA . ASP A 1 189 ? -24.219 6.297 1.042 1 93.62 189 ASP A CA 1
ATOM 1529 C C . ASP A 1 189 ? -24.766 7.512 0.308 1 93.62 189 ASP A C 1
ATOM 1531 O O . ASP A 1 189 ? -24.375 8.648 0.59 1 93.62 189 ASP A O 1
ATOM 1535 N N . GLY A 1 190 ? -25.688 7.234 -0.6 1 93.25 190 GLY A N 1
ATOM 1536 C CA . GLY A 1 190 ? -26.312 8.336 -1.314 1 93.25 190 GLY A CA 1
ATOM 1537 C C . GLY A 1 190 ? -27.109 9.258 -0.408 1 93.25 190 GLY A C 1
ATOM 1538 O O . GLY A 1 190 ? -26.984 10.484 -0.505 1 93.25 190 GLY A O 1
ATOM 1539 N N . ILE A 1 191 ? -27.844 8.742 0.453 1 94.25 191 ILE A N 1
ATOM 1540 C CA . ILE A 1 191 ? -28.656 9.531 1.368 1 94.25 191 ILE A CA 1
ATOM 1541 C C . ILE A 1 191 ? -27.766 10.289 2.342 1 94.25 191 ILE A C 1
ATOM 1543 O O . ILE A 1 191 ? -28 11.469 2.629 1 94.25 191 ILE A O 1
ATOM 1547 N N . ILE A 1 192 ? -26.719 9.648 2.848 1 93.5 192 ILE A N 1
ATOM 1548 C CA . ILE A 1 192 ? -25.797 10.305 3.758 1 93.5 192 ILE A CA 1
ATOM 1549 C C . ILE A 1 192 ? -25.141 11.5 3.061 1 93.5 192 ILE A C 1
ATOM 1551 O O . ILE A 1 192 ? -25.125 12.609 3.6 1 93.5 192 ILE A O 1
ATOM 1555 N N . THR A 1 193 ? -24.672 11.25 1.883 1 90.38 193 THR A N 1
ATOM 1556 C CA . THR A 1 193 ? -23.969 12.289 1.146 1 90.38 193 THR A CA 1
ATOM 1557 C C . THR A 1 193 ? -24.906 13.453 0.822 1 90.38 193 THR A C 1
ATOM 1559 O O . THR A 1 193 ? -24.562 14.617 1.047 1 90.38 193 THR A O 1
ATOM 1562 N N . LEU A 1 194 ? -26.078 13.164 0.373 1 90.06 194 LEU A N 1
ATOM 1563 C CA . LEU A 1 194 ? -27.031 14.195 0.009 1 90.06 194 LEU A CA 1
ATOM 1564 C C . LEU A 1 194 ? -27.516 14.953 1.243 1 90.06 194 LEU A C 1
ATOM 1566 O O . LEU A 1 194 ? -27.75 16.172 1.188 1 90.06 194 LEU A O 1
ATOM 1570 N N . SER A 1 195 ? -27.688 14.305 2.285 1 92.12 195 SER A N 1
ATOM 1571 C CA . SER A 1 195 ? -28.141 14.938 3.521 1 92.12 195 SER A CA 1
ATOM 1572 C C . SER A 1 195 ? -27.078 15.898 4.062 1 92.12 195 SER A C 1
ATOM 1574 O O . SER A 1 195 ? -27.422 17 4.52 1 92.12 195 SER A O 1
ATOM 1576 N N . ILE A 1 196 ? -25.828 15.469 4.062 1 90.31 196 ILE A N 1
ATOM 1577 C CA . ILE A 1 196 ? -24.766 16.344 4.527 1 90.31 196 ILE A CA 1
ATOM 1578 C C . ILE A 1 196 ? -24.641 17.547 3.598 1 90.31 196 ILE A C 1
ATOM 1580 O O . ILE A 1 196 ? -24.516 18.688 4.059 1 90.31 196 ILE A O 1
ATOM 1584 N N . ALA A 1 197 ? -24.719 17.25 2.312 1 87.25 197 ALA A N 1
ATOM 1585 C CA . ALA A 1 197 ? -24.656 18.344 1.341 1 87.25 197 ALA A CA 1
ATOM 1586 C C . ALA A 1 197 ? -25.797 19.328 1.553 1 87.25 197 ALA A C 1
ATOM 1588 O O . ALA A 1 197 ? -25.578 20.547 1.493 1 87.25 197 ALA A O 1
ATOM 1589 N N . TRP A 1 198 ? -26.906 18.812 1.779 1 88.56 198 TRP A N 1
ATOM 1590 C CA . TRP A 1 198 ? -28.078 19.656 2.029 1 88.56 198 TRP A CA 1
ATOM 1591 C C . TRP A 1 198 ? -27.906 20.453 3.312 1 88.56 198 TRP A C 1
ATOM 1593 O O . TRP A 1 198 ? -28.219 21.656 3.35 1 88.56 198 TRP A O 1
ATOM 1603 N N . GLY A 1 199 ? -27.453 19.859 4.328 1 86.69 199 GLY A N 1
ATOM 1604 C CA . GLY A 1 199 ? -27.203 20.547 5.586 1 86.69 199 GLY A CA 1
ATOM 1605 C C . GLY A 1 199 ? -26.188 21.672 5.461 1 86.69 199 GLY A C 1
ATOM 1606 O O . GLY A 1 199 ? -26.375 22.75 6.035 1 86.69 199 GLY A O 1
ATOM 1607 N N . LEU A 1 200 ? -25.156 21.422 4.75 1 85.12 200 LEU A N 1
ATOM 1608 C CA . LEU A 1 200 ? -24.141 22.438 4.535 1 85.12 200 LEU A CA 1
ATOM 1609 C C . LEU A 1 200 ? -24.672 23.562 3.658 1 85.12 200 LEU A C 1
ATOM 1611 O O . LEU A 1 200 ? -24.375 24.734 3.9 1 85.12 200 LEU A O 1
ATOM 1615 N N . TYR A 1 201 ? -25.484 23.172 2.699 1 83.75 201 TYR A N 1
ATOM 1616 C CA . TYR A 1 201 ? -26.094 24.172 1.815 1 83.75 201 TYR A CA 1
ATOM 1617 C C . TYR A 1 201 ? -27.016 25.109 2.59 1 83.75 201 TYR A C 1
ATOM 1619 O O . TYR A 1 201 ? -27.031 26.312 2.348 1 83.75 201 TYR A O 1
ATOM 1627 N N . LYS A 1 202 ? -27.625 24.703 3.508 1 85.75 202 LYS A N 1
ATOM 1628 C CA . LYS A 1 202 ? -28.547 25.484 4.324 1 85.75 202 LYS A CA 1
ATOM 1629 C C . LYS A 1 202 ? -27.797 26.375 5.309 1 85.75 202 LYS A C 1
ATOM 1631 O O . LYS A 1 202 ? -28.328 27.391 5.762 1 85.75 202 LYS A O 1
ATOM 1636 N N . SER A 1 203 ? -26.609 26.016 5.617 1 79.81 203 SER A N 1
ATOM 1637 C CA . SER A 1 203 ? -25.812 26.766 6.59 1 79.81 203 SER A CA 1
ATOM 1638 C C . SER A 1 203 ? -25.156 27.984 5.941 1 79.81 203 SER A C 1
ATOM 1640 O O . SER A 1 203 ? -24.469 28.75 6.613 1 79.81 203 SER A O 1
ATOM 1642 N N . ARG A 1 204 ? -25.391 28.156 4.711 1 80 204 ARG A N 1
ATOM 1643 C CA . ARG A 1 204 ? -24.844 29.328 4.023 1 80 204 ARG A CA 1
ATOM 1644 C C . ARG A 1 204 ? -25.484 30.609 4.531 1 80 204 ARG A C 1
ATOM 1646 O O . ARG A 1 204 ? -26.688 30.672 4.746 1 80 204 ARG A O 1
ATOM 1653 N N . THR A 1 205 ? -24.719 31.562 5.051 1 75.31 205 THR A N 1
ATOM 1654 C CA . THR A 1 205 ? -25.188 32.812 5.633 1 75.31 205 THR A CA 1
ATOM 1655 C C . THR A 1 205 ? -25.109 33.938 4.617 1 75.31 205 THR A C 1
ATOM 1657 O O . THR A 1 205 ? -25.719 35 4.812 1 75.31 205 THR A O 1
ATOM 1660 N N . GLY A 1 206 ? -24.438 33.75 3.482 1 72.94 206 GLY A N 1
ATOM 1661 C CA . GLY A 1 206 ? -24.234 34.812 2.535 1 72.94 206 GLY A CA 1
ATOM 1662 C C . GLY A 1 206 ? -22.922 35.562 2.746 1 72.94 206 GLY A C 1
ATOM 1663 O O . GLY A 1 206 ? -22.5 36.344 1.889 1 72.94 206 GLY A O 1
ATOM 1664 N N . TRP A 1 207 ? -22.234 35.281 3.941 1 72.5 207 TRP A N 1
ATOM 1665 C CA . TRP A 1 207 ? -20.938 35.875 4.188 1 72.5 207 TRP A CA 1
ATOM 1666 C C . TRP A 1 207 ? -19.828 35.094 3.451 1 72.5 207 TRP A C 1
ATOM 1668 O O . TRP A 1 207 ? -19.797 33.875 3.479 1 72.5 207 TRP A O 1
ATOM 1678 N N . SER A 1 208 ? -18.984 35.844 2.814 1 74.25 208 SER A N 1
ATOM 1679 C CA . SER A 1 208 ? -17.984 35.281 1.906 1 74.25 208 SER A CA 1
ATOM 1680 C C . SER A 1 208 ? -17.094 34.281 2.617 1 74.25 208 SER A C 1
ATOM 1682 O O . SER A 1 208 ? -16.828 33.188 2.086 1 74.25 208 SER A O 1
ATOM 1684 N N . ASN A 1 209 ? -16.609 34.562 3.883 1 75.19 209 ASN A N 1
ATOM 1685 C CA . ASN A 1 209 ? -15.703 33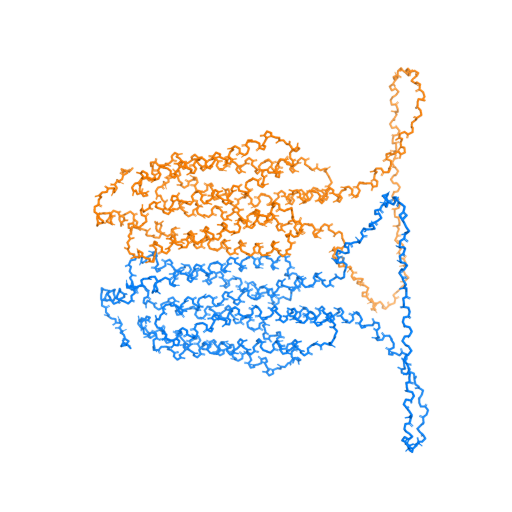.688 4.59 1 75.19 209 ASN A CA 1
ATOM 1686 C C . ASN A 1 209 ? -16.406 32.375 5 1 75.19 209 ASN A C 1
ATOM 1688 O O . ASN A 1 209 ? -15.828 31.297 4.871 1 75.19 209 ASN A O 1
ATOM 1692 N N . THR A 1 210 ? -17.625 32.594 5.445 1 73.62 210 THR A N 1
ATOM 1693 C CA . THR A 1 210 ? -18.375 31.406 5.859 1 73.62 210 THR A CA 1
ATOM 1694 C C . THR A 1 210 ? -18.766 30.562 4.652 1 73.62 210 THR A C 1
ATOM 1696 O O . THR A 1 210 ? -18.688 29.328 4.707 1 73.62 210 THR A O 1
ATOM 1699 N N . ASP A 1 211 ? -19.062 31.25 3.586 1 82.69 211 ASP A N 1
ATOM 1700 C CA . ASP A 1 211 ? -19.453 30.5 2.393 1 82.69 211 ASP A CA 1
ATOM 1701 C C . ASP A 1 211 ? -18.266 29.797 1.76 1 82.69 211 ASP A C 1
ATOM 1703 O O . ASP A 1 211 ? -18.406 28.703 1.195 1 82.69 211 ASP A O 1
ATOM 1707 N N . ALA A 1 212 ? -17.141 30.406 1.918 1 79.81 212 ALA A N 1
ATOM 1708 C CA . ALA A 1 212 ? -15.93 29.766 1.404 1 79.81 212 ALA A CA 1
ATOM 1709 C C . ALA A 1 212 ? -15.602 28.5 2.195 1 79.81 212 ALA A C 1
ATOM 1711 O O . ALA A 1 212 ? -15.203 27.484 1.619 1 79.81 212 ALA A O 1
ATOM 1712 N N . LEU A 1 213 ? -15.82 28.594 3.412 1 79.56 213 LEU A N 1
ATOM 1713 C CA . LEU A 1 213 ? -15.586 27.438 4.266 1 79.56 213 LEU A CA 1
ATOM 1714 C C . LEU A 1 213 ? -16.594 26.328 3.969 1 79.56 213 LEU A C 1
ATOM 1716 O O . LEU A 1 213 ? -16.234 25.156 3.918 1 79.56 213 LEU A O 1
ATOM 1720 N N . VAL A 1 214 ? -17.844 26.703 3.801 1 80.94 214 VAL A N 1
ATOM 1721 C CA . VAL A 1 214 ? -18.891 25.75 3.5 1 80.94 214 VAL A CA 1
ATOM 1722 C C . VAL A 1 214 ? -18.594 25.047 2.178 1 80.94 214 VAL A C 1
ATOM 1724 O O . VAL A 1 214 ? -18.734 23.828 2.068 1 80.94 214 VAL A O 1
ATOM 1727 N N . LYS A 1 215 ? -18.156 25.75 1.265 1 82.44 215 LYS A N 1
ATOM 1728 C CA . LYS A 1 215 ? -17.797 25.172 -0.027 1 82.44 215 LYS A CA 1
ATOM 1729 C C . LYS A 1 215 ? -16.641 24.203 0.11 1 82.44 215 LYS A C 1
ATOM 1731 O O . LYS A 1 215 ? -16.641 23.125 -0.487 1 82.44 215 LYS A O 1
ATOM 1736 N N . ARG A 1 216 ? -15.719 24.594 0.887 1 82.5 216 ARG A N 1
ATOM 1737 C CA . ARG A 1 216 ? -14.562 23.719 1.108 1 82.5 216 ARG A CA 1
ATOM 1738 C C . ARG A 1 216 ? -14.969 22.438 1.816 1 82.5 216 ARG A C 1
ATOM 1740 O O . ARG A 1 216 ? -14.523 21.344 1.444 1 82.5 216 ARG A O 1
ATOM 1747 N N . LEU A 1 217 ? -15.812 22.641 2.701 1 79.38 217 LEU A N 1
ATOM 1748 C CA . LEU A 1 217 ? -16.281 21.469 3.447 1 79.38 217 LEU A CA 1
ATOM 1749 C C . LEU A 1 217 ? -17.125 20.562 2.559 1 79.38 217 LEU A C 1
ATOM 1751 O O . LEU A 1 217 ? -17.031 19.344 2.67 1 79.38 217 LEU A O 1
ATOM 1755 N N . LEU A 1 218 ? -17.859 21.172 1.76 1 81.88 218 LEU A N 1
ATOM 1756 C CA . LEU A 1 218 ? -18.672 20.406 0.82 1 81.88 218 LEU A CA 1
ATOM 1757 C C . LEU A 1 218 ? -17.797 19.594 -0.129 1 81.88 218 LEU A C 1
ATOM 1759 O O . LEU A 1 218 ? -18.062 18.422 -0.369 1 81.88 218 LEU A O 1
ATOM 1763 N N . ILE A 1 219 ? -16.797 20.188 -0.542 1 82 219 ILE A N 1
ATOM 1764 C CA . ILE A 1 219 ? -15.898 19.531 -1.483 1 82 219 ILE A CA 1
ATOM 1765 C C . ILE A 1 219 ? -15.172 18.375 -0.787 1 82 219 ILE A C 1
ATOM 1767 O O . ILE A 1 219 ? -15.07 17.281 -1.333 1 82 219 ILE A O 1
ATOM 1771 N N . ILE A 1 220 ? -14.742 18.578 0.375 1 79.12 220 ILE A N 1
ATOM 1772 C CA . ILE A 1 220 ? -14.047 17.547 1.129 1 79.12 220 ILE A CA 1
ATOM 1773 C C . ILE A 1 220 ? -14.984 16.375 1.386 1 79.12 220 ILE A C 1
ATOM 1775 O O . ILE A 1 220 ? -14.594 15.211 1.25 1 79.12 220 ILE A O 1
ATOM 1779 N N . THR A 1 221 ? -16.188 16.672 1.767 1 78.12 221 THR A N 1
ATOM 1780 C CA . THR A 1 221 ? -17.172 15.641 2.035 1 78.12 221 THR A CA 1
ATOM 1781 C C . THR A 1 221 ? -17.453 14.82 0.777 1 78.12 221 THR A C 1
ATOM 1783 O O . THR A 1 221 ? -17.484 13.586 0.826 1 78.12 221 THR A O 1
ATOM 1786 N N . LEU A 1 222 ? -17.656 15.484 -0.279 1 82.31 222 LEU A N 1
ATOM 1787 C CA . LEU A 1 222 ? -17.938 14.805 -1.539 1 82.31 222 LEU A CA 1
ATOM 1788 C C . LEU A 1 222 ? -16.75 13.969 -1.992 1 82.31 222 LEU A C 1
ATOM 1790 O O . LEU A 1 222 ? -16.906 12.828 -2.439 1 82.31 222 LEU A O 1
ATOM 1794 N N . GLU A 1 223 ? -15.633 14.492 -1.821 1 81.81 223 GLU A N 1
ATOM 1795 C CA . GLU A 1 223 ? -14.43 13.789 -2.264 1 81.81 223 GLU A CA 1
ATOM 1796 C C . GLU A 1 223 ? -14.18 12.539 -1.424 1 81.81 223 GLU A C 1
ATOM 1798 O O . GLU A 1 223 ? -13.75 11.508 -1.946 1 81.81 223 GLU A O 1
ATOM 1803 N N . THR A 1 224 ? -14.438 12.648 -0.235 1 82.94 224 THR A N 1
ATOM 1804 C CA . THR A 1 224 ? -14.125 11.539 0.662 1 82.94 224 THR A CA 1
ATOM 1805 C C . THR A 1 224 ? -15.164 10.43 0.536 1 82.94 224 THR A C 1
ATOM 1807 O O . THR A 1 224 ? -14.875 9.266 0.821 1 82.94 224 THR A O 1
ATOM 1810 N N . GLN A 1 225 ? -16.359 10.773 0.081 1 85.88 225 GLN A N 1
ATOM 1811 C CA . GLN A 1 225 ? -17.422 9.766 -0.051 1 85.88 225 GLN A CA 1
ATOM 1812 C C . GLN A 1 225 ? -17.484 9.227 -1.476 1 85.88 225 GLN A C 1
ATOM 1814 O O . GLN A 1 225 ? -18.109 8.195 -1.724 1 85.88 225 GLN A O 1
ATOM 1819 N N . LEU A 1 226 ? -16.875 9.883 -2.363 1 85.94 226 LEU A N 1
ATOM 1820 C CA . LEU A 1 226 ? -16.922 9.508 -3.771 1 85.94 226 LEU A CA 1
ATOM 1821 C C . LEU A 1 226 ? -16.172 8.195 -4.008 1 85.94 226 LEU A C 1
ATOM 1823 O O . LEU A 1 226 ? -16.609 7.367 -4.816 1 85.94 226 LEU A O 1
ATOM 1827 N N . GLY A 1 227 ? -15.125 7.969 -3.279 1 88.06 227 GLY A N 1
ATOM 1828 C CA . GLY A 1 227 ? -14.312 6.785 -3.496 1 88.06 227 GLY A CA 1
ATOM 1829 C C . GLY A 1 227 ? -15.094 5.492 -3.354 1 88.06 227 GLY A C 1
ATOM 1830 O O . GLY A 1 227 ? -15.281 4.758 -4.328 1 88.06 227 GLY A O 1
ATOM 1831 N N . PRO A 1 228 ? -15.648 5.27 -2.232 1 92.12 228 PRO A N 1
ATOM 1832 C CA . PRO A 1 228 ? -16.391 4.023 -2.033 1 92.12 228 PRO A CA 1
ATOM 1833 C C . PRO A 1 228 ? -17.656 3.939 -2.896 1 92.12 228 PRO A C 1
ATOM 1835 O O . PRO A 1 228 ? -18.031 2.852 -3.342 1 92.12 228 PRO A O 1
ATOM 1838 N N . THR A 1 229 ? -18.25 5.059 -3.225 1 90.31 229 THR A N 1
ATOM 1839 C CA . THR A 1 229 ? -19.469 5.066 -4.023 1 90.31 229 THR A CA 1
ATOM 1840 C C . THR A 1 229 ? -19.172 4.672 -5.469 1 90.31 229 THR A C 1
ATOM 1842 O O . THR A 1 229 ? -19.906 3.871 -6.059 1 90.31 229 THR A O 1
ATOM 1845 N N . ILE A 1 230 ? -18.141 5.207 -5.988 1 90.81 230 ILE A N 1
ATOM 1846 C CA . ILE A 1 230 ? -17.766 4.883 -7.363 1 90.81 230 ILE A CA 1
ATOM 1847 C C . ILE A 1 230 ? -17.422 3.402 -7.469 1 90.81 230 ILE A C 1
ATOM 1849 O O . ILE A 1 230 ? -17.797 2.729 -8.43 1 90.81 230 ILE A O 1
ATOM 1853 N N . LEU A 1 231 ? -16.734 2.904 -6.516 1 93.94 231 LEU A N 1
ATOM 1854 C CA . LEU A 1 231 ? -16.344 1.497 -6.527 1 93.94 231 LEU A CA 1
ATOM 1855 C C . LEU A 1 231 ? -17.562 0.599 -6.379 1 93.94 231 LEU A C 1
ATOM 1857 O O . LEU A 1 231 ? -17.656 -0.446 -7.027 1 93.94 231 LEU A O 1
ATOM 1861 N N . MET A 1 232 ? -18.438 1.036 -5.547 1 93.88 232 MET A N 1
ATOM 1862 C CA . MET A 1 232 ? -19.656 0.255 -5.375 1 93.88 232 MET A CA 1
ATOM 1863 C C . MET A 1 232 ? -20.484 0.27 -6.652 1 93.88 232 MET A C 1
ATOM 1865 O O . MET A 1 232 ? -21.062 -0.753 -7.039 1 93.88 232 MET A O 1
ATOM 1869 N N . LEU A 1 233 ? -20.516 1.367 -7.297 1 92.5 233 LEU A N 1
ATOM 1870 C CA . LEU A 1 233 ? -21.234 1.459 -8.562 1 92.5 233 LEU A CA 1
ATOM 1871 C C . LEU A 1 233 ? -20.609 0.554 -9.617 1 92.5 233 LEU A C 1
ATOM 1873 O O . LEU A 1 233 ? -21.312 -0.102 -10.383 1 92.5 233 LEU A O 1
ATOM 1877 N N . ALA A 1 234 ? -19.328 0.557 -9.617 1 92.31 234 ALA A N 1
ATOM 1878 C CA . ALA A 1 234 ? -18.625 -0.333 -10.539 1 92.31 234 ALA A CA 1
ATOM 1879 C C . ALA A 1 234 ? -18.922 -1.796 -10.219 1 92.31 234 ALA A C 1
ATOM 1881 O O . ALA A 1 234 ? -19.125 -2.604 -11.133 1 92.31 234 ALA A O 1
ATOM 1882 N N . PHE A 1 235 ? -18.953 -2.066 -8.984 1 93.94 235 PHE A N 1
ATOM 1883 C CA . PHE A 1 235 ? -19.25 -3.426 -8.547 1 93.94 235 PHE A CA 1
ATOM 1884 C C . PHE A 1 235 ? -20.672 -3.83 -8.945 1 93.94 235 PHE A C 1
ATOM 1886 O O . PHE A 1 235 ? -20.875 -4.918 -9.484 1 93.94 235 PHE A O 1
ATOM 1893 N N . VAL A 1 236 ? -21.641 -2.959 -8.742 1 91.81 236 VAL A N 1
ATOM 1894 C CA . VAL A 1 236 ? -23.016 -3.225 -9.102 1 91.81 236 VAL A CA 1
ATOM 1895 C C . VAL A 1 236 ? -23.141 -3.439 -10.609 1 91.81 236 VAL A C 1
ATOM 1897 O O . VAL A 1 236 ? -23.797 -4.379 -11.062 1 91.81 236 VAL A O 1
ATOM 1900 N N . THR A 1 237 ? -22.453 -2.615 -11.344 1 90.69 237 THR A N 1
ATOM 1901 C CA . THR A 1 237 ? -22.516 -2.697 -12.805 1 90.69 237 THR A CA 1
ATOM 1902 C C . THR A 1 237 ? -21.875 -3.988 -13.297 1 90.69 237 THR A C 1
ATOM 1904 O O . THR A 1 237 ? -22.438 -4.684 -14.148 1 90.69 237 THR A O 1
ATOM 1907 N N . GLU A 1 238 ? -20.766 -4.289 -12.781 1 89.94 238 GLU A N 1
ATOM 1908 C CA . GLU A 1 238 ? -20.062 -5.504 -13.188 1 89.94 238 GLU A CA 1
ATOM 1909 C C . GLU A 1 238 ? -20.875 -6.75 -12.852 1 89.94 238 GLU A C 1
ATOM 1911 O O . GLU A 1 238 ? -20.984 -7.672 -13.664 1 89.94 238 GLU A O 1
ATOM 1916 N N . PHE A 1 239 ? -21.422 -6.777 -11.703 1 86.19 239 PHE A N 1
ATOM 1917 C CA . PHE A 1 239 ? -22.156 -7.941 -11.242 1 86.19 239 PHE A CA 1
ATOM 1918 C C . PHE A 1 239 ? -23.469 -8.094 -12.008 1 86.19 239 PHE A C 1
ATOM 1920 O O . PHE A 1 239 ? -23.969 -9.203 -12.172 1 86.19 239 PHE A O 1
ATOM 1927 N N . ALA A 1 240 ? -23.969 -7.004 -12.469 1 84.94 240 ALA A N 1
ATOM 1928 C CA . ALA A 1 240 ? -25.188 -7.047 -13.289 1 84.94 240 ALA A CA 1
ATOM 1929 C C . ALA A 1 240 ? -24.891 -7.613 -14.672 1 84.94 240 ALA A C 1
ATOM 1931 O O . ALA A 1 240 ? -25.734 -8.281 -15.273 1 84.94 240 ALA A O 1
ATOM 1932 N N . ILE A 1 241 ? -23.688 -7.441 -15.188 1 82.88 241 ILE A N 1
ATOM 1933 C CA . ILE A 1 241 ? -23.344 -7.875 -16.531 1 82.88 241 ILE A CA 1
ATOM 1934 C C . ILE A 1 241 ? -22.859 -9.328 -16.5 1 82.88 241 ILE A C 1
ATOM 1936 O O . ILE A 1 241 ? -23.312 -10.148 -17.297 1 82.88 241 ILE A O 1
ATOM 1940 N N . SER A 1 242 ? -21.938 -9.578 -15.602 1 82.44 242 SER A N 1
ATOM 1941 C CA . SER A 1 242 ? -21.375 -10.914 -15.531 1 82.44 242 SER A CA 1
ATOM 1942 C C . SER A 1 242 ? -21.016 -11.297 -14.102 1 82.44 242 SER A C 1
ATOM 1944 O O . SER A 1 242 ? -19.875 -11.117 -13.672 1 82.44 242 SER A O 1
ATOM 1946 N N . PRO A 1 243 ? -21.938 -12 -13.5 1 74.94 243 PRO A N 1
ATOM 1947 C CA . PRO A 1 243 ? -21.75 -12.297 -12.07 1 74.94 243 PRO A CA 1
ATOM 1948 C C . PRO A 1 243 ? -20.578 -13.234 -11.82 1 74.94 243 PRO A C 1
ATOM 1950 O O . PRO A 1 243 ? -19.828 -13.039 -10.859 1 74.94 243 PRO A O 1
ATOM 1953 N N . PRO A 1 244 ? -20.297 -14.156 -12.727 1 68.5 244 PRO A N 1
ATOM 1954 C CA . PRO A 1 244 ? -19.188 -15.055 -12.398 1 68.5 244 PRO A CA 1
ATOM 1955 C C . PRO A 1 244 ? -17.828 -14.43 -12.68 1 68.5 244 PRO A C 1
ATOM 1957 O O . PRO A 1 244 ? -16.797 -15 -12.305 1 68.5 244 PRO A O 1
ATOM 1960 N N . LEU A 1 245 ? -17.859 -13.258 -13.195 1 76.62 245 LEU A N 1
ATOM 1961 C CA . LEU A 1 245 ? -16.578 -12.633 -13.516 1 76.62 245 LEU A CA 1
ATOM 1962 C C . LEU A 1 245 ? -15.828 -12.258 -12.242 1 76.62 245 LEU A C 1
ATOM 1964 O O . LEU A 1 245 ? -16.438 -11.789 -11.273 1 76.62 245 LEU A O 1
ATOM 1968 N N . THR A 1 246 ? -14.578 -12.5 -12.25 1 84.94 246 THR A N 1
ATOM 1969 C CA . THR A 1 246 ? -13.719 -12.32 -11.086 1 84.94 246 THR A CA 1
ATOM 1970 C C . THR A 1 246 ? -13.438 -10.844 -10.852 1 84.94 246 THR A C 1
ATOM 1972 O O . THR A 1 246 ? -12.969 -10.461 -9.781 1 84.94 246 THR A O 1
ATOM 1975 N N . LEU A 1 247 ? -13.82 -9.984 -11.805 1 87.81 247 LEU A N 1
ATOM 1976 C CA . LEU A 1 247 ? -13.602 -8.555 -11.656 1 87.81 247 LEU A CA 1
ATOM 1977 C C . LEU A 1 247 ? -14.414 -7.996 -10.492 1 87.81 247 LEU A C 1
ATOM 1979 O O . LEU A 1 247 ? -14.039 -6.98 -9.898 1 87.81 247 LEU A O 1
ATOM 1983 N N . GLY A 1 248 ? -15.5 -8.578 -10.164 1 87.81 248 GLY A N 1
ATOM 1984 C CA . GLY A 1 248 ? -16.312 -8.164 -9.031 1 87.81 248 GLY A CA 1
ATOM 1985 C C . GLY A 1 248 ? -15.578 -8.281 -7.707 1 87.81 248 GLY A C 1
ATOM 1986 O O . GLY A 1 248 ? -15.734 -7.43 -6.828 1 87.81 248 GLY A O 1
ATOM 1987 N N . ILE A 1 249 ? -14.719 -9.281 -7.633 1 88 249 ILE A N 1
ATOM 1988 C CA . ILE A 1 249 ? -13.953 -9.484 -6.41 1 88 249 ILE A CA 1
ATOM 1989 C C . ILE A 1 249 ? -12.977 -8.328 -6.219 1 88 249 ILE A C 1
ATOM 1991 O O . ILE A 1 249 ? -12.766 -7.863 -5.098 1 88 249 ILE A O 1
ATOM 1995 N N . PHE A 1 250 ? -12.445 -7.875 -7.316 1 93.19 250 PHE A N 1
ATOM 1996 C CA . PHE A 1 250 ? -11.523 -6.75 -7.281 1 93.19 250 PHE A CA 1
ATOM 1997 C C . PHE A 1 250 ? -12.195 -5.512 -6.699 1 93.19 250 PHE A C 1
ATOM 1999 O O . PHE A 1 250 ? -11.656 -4.871 -5.797 1 93.19 250 PHE A O 1
ATOM 2006 N N . PHE A 1 251 ? -13.312 -5.188 -7.148 1 93.25 251 PHE A N 1
ATOM 2007 C CA . PHE A 1 251 ? -14.023 -3.996 -6.695 1 93.25 251 PHE A CA 1
ATOM 2008 C C . PHE A 1 251 ? -14.5 -4.168 -5.258 1 93.25 251 PHE A C 1
ATOM 2010 O O . PHE A 1 251 ? -14.312 -3.275 -4.426 1 93.25 251 PHE A O 1
ATOM 2017 N N . GLU A 1 252 ? -15.055 -5.254 -4.965 1 92.69 252 GLU A N 1
ATOM 2018 C CA . GLU A 1 252 ? -15.617 -5.516 -3.645 1 92.69 252 GLU A CA 1
ATOM 2019 C C . GLU A 1 252 ? -14.555 -5.383 -2.559 1 92.69 252 GLU A C 1
ATOM 2021 O O . GLU A 1 252 ? -14.797 -4.777 -1.512 1 92.69 252 GLU A O 1
ATOM 2026 N N . GLN A 1 253 ? -13.383 -5.855 -2.834 1 94.31 253 GLN A N 1
ATOM 2027 C CA . GLN A 1 253 ? -12.352 -5.945 -1.812 1 94.31 253 GLN A CA 1
ATOM 2028 C C . GLN A 1 253 ? -11.711 -4.582 -1.55 1 94.31 253 GLN A C 1
ATOM 2030 O O . GLN A 1 253 ? -11.055 -4.387 -0.528 1 94.31 253 GLN A O 1
ATOM 2035 N N . LEU A 1 254 ? -11.938 -3.668 -2.398 1 96.38 254 LEU A N 1
ATOM 2036 C CA . LEU A 1 254 ? -11.305 -2.363 -2.24 1 96.38 254 LEU A CA 1
ATOM 2037 C C . LEU A 1 254 ? -12.234 -1.393 -1.521 1 96.38 254 LEU A C 1
ATOM 2039 O O . LEU A 1 254 ? -11.789 -0.389 -0.965 1 96.38 254 LEU A O 1
ATOM 2043 N N . ILE A 1 255 ? -13.484 -1.646 -1.457 1 95.56 255 ILE A N 1
ATOM 2044 C CA . ILE A 1 255 ? -14.508 -0.709 -1.012 1 95.56 255 ILE A CA 1
ATOM 2045 C C . ILE A 1 255 ? -14.273 -0.341 0.451 1 95.56 255 ILE A C 1
ATOM 2047 O O . ILE A 1 255 ? -14.219 0.841 0.8 1 95.56 255 ILE A O 1
ATOM 2051 N N . PRO A 1 256 ? -14.031 -1.294 1.343 1 95.31 256 PRO A N 1
ATOM 2052 C CA . PRO A 1 256 ? -13.867 -0.936 2.754 1 95.31 256 PRO A CA 1
ATOM 2053 C C . PRO A 1 256 ? -12.688 -0.001 2.998 1 95.31 256 PRO A C 1
ATOM 2055 O O . PRO A 1 256 ? -12.766 0.894 3.842 1 95.31 256 PRO A O 1
ATOM 2058 N N . LYS A 1 257 ? -11.648 -0.215 2.283 1 96.44 257 LYS A N 1
ATOM 2059 C CA . LYS A 1 257 ? -10.469 0.625 2.477 1 96.44 257 LYS A CA 1
ATOM 2060 C C . LYS A 1 257 ? -10.727 2.049 1.992 1 96.44 257 LYS A C 1
ATOM 2062 O O . LYS A 1 257 ? -10.195 3.008 2.562 1 96.44 257 LYS A O 1
ATOM 2067 N N . PHE A 1 258 ? -11.5 2.158 1.004 1 96.25 258 PHE A N 1
ATOM 2068 C CA . PHE A 1 258 ? -11.805 3.494 0.507 1 96.25 258 PHE A CA 1
ATOM 2069 C C . PHE A 1 258 ? -12.672 4.258 1.502 1 96.25 258 PHE A C 1
ATOM 2071 O O . PHE A 1 258 ? -12.555 5.48 1.622 1 96.25 258 PHE A O 1
ATOM 2078 N N . TYR A 1 259 ? -13.539 3.572 2.23 1 96.38 259 TYR A N 1
ATOM 2079 C CA . TYR A 1 259 ? -14.258 4.207 3.324 1 96.38 259 TYR A CA 1
ATOM 2080 C C . TYR A 1 259 ? -13.297 4.777 4.359 1 96.38 259 TYR A C 1
ATOM 2082 O O . TYR A 1 259 ? -13.461 5.918 4.805 1 96.38 259 TYR A O 1
ATOM 2090 N N . LEU A 1 260 ? -12.328 4.027 4.621 1 96.75 260 LEU A N 1
ATOM 2091 C CA . LEU A 1 260 ? -11.383 4.402 5.672 1 96.75 260 LEU A CA 1
ATOM 2092 C C . LEU A 1 260 ? -10.508 5.57 5.227 1 96.75 260 LEU A C 1
ATOM 2094 O O . LEU A 1 260 ? -10.242 6.484 6.008 1 96.75 260 LEU A O 1
ATOM 2098 N N . VAL A 1 261 ? -10.078 5.508 4.004 1 95.62 261 VAL A N 1
ATOM 2099 C CA . VAL A 1 261 ? -9.266 6.594 3.461 1 95.62 261 VAL A CA 1
ATOM 2100 C C . VAL A 1 261 ? -10.047 7.902 3.521 1 95.62 261 VAL A C 1
ATOM 2102 O O . VAL A 1 261 ? -9.516 8.93 3.951 1 95.62 261 VAL A O 1
ATOM 2105 N N . GLY A 1 262 ? -11.305 7.828 3.129 1 93.69 262 GLY A N 1
ATOM 2106 C CA . GLY A 1 262 ? -12.133 9.016 3.191 1 93.69 262 GLY A CA 1
ATOM 2107 C C . GLY A 1 262 ? -12.375 9.5 4.605 1 93.69 262 GLY A C 1
ATOM 2108 O O . GLY A 1 262 ? -12.336 10.703 4.871 1 93.69 262 GLY A O 1
ATOM 2109 N N . PHE A 1 263 ? -12.578 8.641 5.547 1 94.25 263 PHE A N 1
ATOM 2110 C CA . PHE A 1 263 ? -12.82 8.945 6.953 1 94.25 263 PHE A CA 1
ATOM 2111 C C . PHE A 1 263 ? -11.617 9.641 7.574 1 94.25 263 PHE A C 1
ATOM 2113 O O . PHE A 1 263 ? -11.75 10.711 8.172 1 94.25 263 PHE A O 1
ATOM 2120 N N . LEU A 1 264 ? -10.422 9.062 7.332 1 94.25 264 LEU A N 1
ATOM 2121 C CA . LEU A 1 264 ? -9.211 9.625 7.918 1 94.25 264 LEU A CA 1
ATOM 2122 C C . LEU A 1 264 ? -8.852 10.953 7.258 1 94.25 264 LEU A C 1
ATOM 2124 O O . LEU A 1 264 ? -8.32 11.852 7.914 1 94.25 264 LEU A O 1
ATOM 2128 N N . ALA A 1 265 ? -9.125 11.008 5.988 1 90.81 265 ALA A N 1
ATOM 2129 C CA . ALA A 1 265 ? -8.898 12.281 5.305 1 90.81 265 ALA A CA 1
ATOM 2130 C C . ALA A 1 265 ? -9.781 13.383 5.898 1 90.81 265 ALA A C 1
ATOM 2132 O O . ALA A 1 265 ? -9.336 14.523 6.039 1 90.81 265 ALA A O 1
ATOM 2133 N N . THR A 1 266 ? -10.992 13.016 6.219 1 89.25 266 THR A N 1
ATOM 2134 C CA . THR A 1 266 ? -11.922 13.961 6.832 1 89.25 266 THR A CA 1
ATOM 2135 C C . THR A 1 266 ? -11.406 14.406 8.195 1 89.25 266 THR A C 1
ATOM 2137 O O . THR A 1 266 ? -11.398 15.602 8.5 1 89.25 266 THR A O 1
ATOM 2140 N N . LEU A 1 267 ? -10.93 13.555 8.977 1 89.06 267 LEU A N 1
ATOM 2141 C CA . LEU A 1 267 ? -10.422 13.891 10.305 1 89.06 267 LEU A CA 1
ATOM 2142 C C . LEU A 1 267 ? -9.164 14.75 10.203 1 89.06 267 LEU A C 1
ATOM 2144 O O . LEU A 1 267 ? -9 15.711 10.961 1 89.06 267 LEU A O 1
ATOM 2148 N N . ASN A 1 268 ? -8.344 14.461 9.25 1 87.25 268 ASN A N 1
ATOM 2149 C CA . ASN A 1 268 ? -7.086 15.18 9.094 1 87.25 268 ASN A CA 1
ATOM 2150 C C . ASN A 1 268 ? -7.305 16.562 8.5 1 87.25 268 ASN A C 1
ATOM 2152 O O . ASN A 1 268 ? -6.516 17.484 8.75 1 87.25 268 ASN A O 1
ATOM 2156 N N . SER A 1 269 ? -8.289 16.703 7.73 1 82.88 269 SER A N 1
ATOM 2157 C CA . SER A 1 269 ? -8.578 18 7.137 1 82.88 269 SER A CA 1
ATOM 2158 C C . SER A 1 269 ? -9.023 19 8.195 1 82.88 269 SER A C 1
ATOM 2160 O O . SER A 1 269 ? -8.836 20.219 8.031 1 82.88 269 SER A O 1
ATOM 2162 N N . ARG A 1 270 ? -9.617 18.594 9.211 1 76.44 270 ARG A N 1
ATOM 2163 C CA . ARG A 1 270 ? -10.055 19.469 10.297 1 76.44 270 ARG A CA 1
ATOM 2164 C C . ARG A 1 270 ? -8.867 20.172 10.93 1 76.44 270 ARG A C 1
ATOM 2166 O O . ARG A 1 270 ? -8.953 21.359 11.281 1 76.44 270 ARG A O 1
ATOM 2173 N N . TYR A 1 271 ? -7.891 19.484 11 1 72.25 271 TYR A N 1
ATOM 2174 C CA . TYR A 1 271 ? -6.688 20.094 11.57 1 72.25 271 TYR A CA 1
ATOM 2175 C C . TYR A 1 271 ? -6.148 21.188 10.664 1 72.25 271 TYR A C 1
ATOM 2177 O O . TYR A 1 271 ? -5.777 22.266 11.141 1 72.25 271 TYR A O 1
ATOM 2185 N N . THR A 1 272 ? -6.199 21 9.445 1 69.38 272 THR A N 1
ATOM 2186 C CA . THR A 1 272 ? -5.668 21.969 8.492 1 69.38 272 THR A CA 1
ATOM 2187 C C . THR A 1 272 ? -6.551 23.203 8.438 1 69.38 272 THR A C 1
ATOM 2189 O O . THR A 1 272 ? -6.051 24.328 8.336 1 69.38 272 THR A O 1
ATOM 2192 N N . LEU A 1 273 ? -7.832 22.953 8.562 1 71.19 273 LEU A N 1
ATOM 2193 C CA . LEU A 1 273 ? -8.781 24.062 8.508 1 71.19 273 LEU A CA 1
ATOM 2194 C C . LEU A 1 273 ? -8.703 24.906 9.773 1 71.19 273 LEU A C 1
ATOM 2196 O O . LEU A 1 273 ? -8.812 26.125 9.711 1 71.19 273 LEU A O 1
ATOM 2200 N N . ARG A 1 274 ? -8.508 24.312 10.867 1 67.69 274 ARG A N 1
ATOM 2201 C CA . ARG A 1 274 ? -8.375 25.031 12.125 1 67.69 274 ARG A CA 1
ATOM 2202 C C . ARG A 1 274 ? -7.105 25.875 12.141 1 67.69 274 ARG A C 1
ATOM 2204 O O . ARG A 1 274 ? -7.109 27 12.656 1 67.69 274 ARG A O 1
ATOM 2211 N N . ARG A 1 275 ? -6.184 25.406 11.578 1 63.41 275 ARG A N 1
ATOM 2212 C CA . ARG A 1 275 ? -4.898 26.109 11.516 1 63.41 275 ARG A CA 1
ATOM 2213 C C . ARG A 1 275 ? -4.973 27.312 10.578 1 63.41 275 ARG A C 1
ATOM 2215 O O . ARG A 1 275 ? -4.438 28.375 10.891 1 63.41 275 ARG A O 1
ATOM 2222 N N . ASP A 1 276 ? -5.648 27.109 9.516 1 61.91 276 ASP A N 1
ATOM 2223 C CA . ASP A 1 276 ? -5.777 28.172 8.531 1 61.91 276 ASP A CA 1
ATOM 2224 C C . ASP A 1 276 ? -6.711 29.281 9.031 1 61.91 276 ASP A C 1
ATOM 2226 O O . ASP A 1 276 ? -6.578 30.438 8.641 1 61.91 276 ASP A O 1
ATOM 2230 N N . SER A 1 277 ? -7.676 29.016 9.828 1 54.59 277 SER A N 1
ATOM 2231 C CA . SER A 1 277 ? -8.641 29.984 10.328 1 54.59 277 SER A CA 1
ATOM 2232 C C . SER A 1 277 ? -8.062 30.766 11.5 1 54.59 277 SER A C 1
ATOM 2234 O O . SER A 1 277 ? -8.672 31.734 11.961 1 54.59 277 SER A O 1
ATOM 2236 N N . GLN A 1 278 ? -7.031 30.422 12.117 1 50.5 278 GLN A N 1
ATOM 2237 C CA . GLN A 1 278 ? -6.426 31.25 13.148 1 50.5 278 GLN A CA 1
ATOM 2238 C C . GLN A 1 278 ? -5.727 32.469 12.547 1 50.5 278 GLN A C 1
ATOM 2240 O O . GLN A 1 278 ? -4.871 32.312 11.672 1 50.5 278 GLN A O 1
ATOM 2245 N N . PRO A 1 279 ? -6.352 33.688 12.555 1 43.75 279 PRO A N 1
ATOM 2246 C CA . PRO A 1 279 ? -5.805 34.938 12.031 1 43.75 279 PRO A CA 1
ATOM 2247 C C . PRO A 1 279 ? -4.285 35 12.156 1 43.75 279 PRO A C 1
ATOM 2249 O O . PRO A 1 279 ? -3.625 35.656 11.336 1 43.75 279 PRO A O 1
ATOM 2252 N N . GLY A 1 280 ? -3.662 34.844 13.281 1 39.66 280 GLY A N 1
ATOM 2253 C CA . GLY A 1 280 ? -2.271 35.156 13.578 1 39.66 280 GLY A CA 1
ATOM 2254 C C . GLY A 1 280 ? -1.291 34.312 12.766 1 39.66 280 GLY A C 1
ATOM 2255 O O . GLY A 1 280 ? -0.098 34.625 12.727 1 39.66 280 GLY A O 1
ATOM 2256 N N . LEU A 1 281 ? -1.652 33.188 12.484 1 38.69 281 LEU A N 1
ATOM 2257 C CA . LEU A 1 281 ? -0.67 32.406 11.727 1 38.69 281 LEU A CA 1
ATOM 2258 C C . LEU A 1 281 ? -0.763 32.719 10.242 1 38.69 281 LEU A C 1
ATOM 2260 O O . LEU A 1 281 ? -0.162 32.031 9.414 1 38.69 281 LEU A O 1
ATOM 2264 N N . SER A 1 282 ? -1.62 33.594 9.805 1 34.03 282 SER A N 1
ATOM 2265 C CA . SER A 1 282 ? -1.345 34.156 8.492 1 34.03 282 SER A CA 1
ATOM 2266 C C . SER A 1 282 ? 0.076 34.719 8.422 1 34.03 282 SER A C 1
ATOM 2268 O O . SER A 1 282 ? 0.446 35.594 9.203 1 34.03 282 SER A O 1
ATOM 2270 N N . VAL A 1 283 ? 1.048 34.031 8.234 1 32.88 283 VAL A N 1
ATOM 2271 C CA . VAL A 1 283 ? 2.285 34.688 7.809 1 32.88 283 VAL A CA 1
ATOM 2272 C C . VAL A 1 283 ? 1.961 36 7.086 1 32.88 283 VAL A C 1
ATOM 2274 O O . VAL A 1 283 ? 1.407 35.969 5.98 1 32.88 283 VAL A O 1
ATOM 2277 N N . GLN A 1 284 ? 1.486 37 7.719 1 28.86 284 GLN A N 1
ATOM 2278 C CA . GLN A 1 284 ? 1.769 38.344 7.188 1 28.86 284 GLN A CA 1
ATOM 2279 C C . GLN A 1 284 ? 3.188 38.406 6.633 1 28.86 284 GLN A C 1
ATOM 2281 O O . GLN A 1 284 ? 4.156 38.406 7.395 1 28.86 284 GLN A O 1
ATOM 2286 N N . CYS A 1 285 ? 3.541 37.719 5.555 1 27.16 285 CYS A N 1
ATOM 2287 C CA . CYS A 1 285 ? 4.598 38.375 4.793 1 27.16 285 CYS A CA 1
ATOM 2288 C C . CYS A 1 285 ? 4.477 39.906 4.887 1 27.16 285 CYS A C 1
ATOM 2290 O O . CYS A 1 285 ? 3.486 40.469 4.441 1 27.16 285 CYS A O 1
ATOM 2292 N N . SER A 1 286 ? 4.766 40.469 6.051 1 25.33 286 SER A N 1
ATOM 2293 C CA . SER A 1 286 ? 4.973 41.906 6 1 25.33 286 SER A CA 1
ATOM 2294 C C . SER A 1 286 ? 5.461 42.344 4.625 1 25.33 286 SER A C 1
ATOM 2296 O O . SER A 1 286 ? 6.383 41.75 4.066 1 25.33 286 SER A O 1
ATOM 2298 N N . PRO A 1 287 ? 4.746 42.938 3.895 1 26.89 287 PRO A N 1
ATOM 2299 C CA . PRO A 1 287 ? 5.375 43.688 2.809 1 26.89 287 PRO A CA 1
ATOM 2300 C C . PRO A 1 287 ? 6.68 44.375 3.236 1 26.89 287 PRO A C 1
ATOM 2302 O O . PRO A 1 287 ? 6.68 45.188 4.16 1 26.89 287 PRO A O 1
ATOM 2305 N N . ARG A 1 288 ? 7.734 43.656 3.432 1 25.08 288 ARG A N 1
ATOM 2306 C CA . ARG A 1 288 ? 8.922 44.5 3.355 1 25.08 288 ARG A CA 1
ATOM 2307 C C . ARG A 1 288 ? 8.68 45.688 2.432 1 25.08 288 ARG A C 1
ATOM 2309 O O . ARG A 1 288 ? 8.055 45.531 1.381 1 25.08 288 ARG A O 1
ATOM 2316 N N . SER A 1 289 ? 8.727 46.875 2.982 1 24.72 289 SER A N 1
ATOM 2317 C CA . SER A 1 289 ? 8.953 48.156 2.369 1 24.72 289 SER A CA 1
ATOM 2318 C C . SER A 1 289 ? 9.961 48.062 1.224 1 24.72 289 SER A C 1
ATOM 2320 O O . SER A 1 289 ? 11.078 47.594 1.413 1 24.72 289 SER A O 1
ATOM 2322 N N . ASN A 1 290 ? 9.625 47.531 0.086 1 24.31 290 ASN A N 1
ATOM 2323 C CA . ASN A 1 290 ? 10.352 48 -1.099 1 24.31 290 ASN A CA 1
ATOM 2324 C C . ASN A 1 290 ? 10.82 49.438 -0.958 1 24.31 290 ASN A C 1
ATOM 2326 O O . ASN A 1 290 ? 10.125 50.344 -1.385 1 24.31 290 ASN A O 1
ATOM 2330 N N . THR A 1 291 ? 11.219 49.812 0.29 1 23.5 291 THR A N 1
ATOM 2331 C CA . THR A 1 291 ? 12.062 51 0.123 1 23.5 291 THR A CA 1
ATOM 2332 C C . THR A 1 291 ? 13.305 50.656 -0.703 1 23.5 291 THR A C 1
ATOM 2334 O O . THR A 1 291 ? 14.258 50.062 -0.188 1 23.5 291 THR A O 1
ATOM 2337 N N . ARG A 1 292 ? 13.164 49.906 -1.87 1 25 292 ARG A N 1
ATOM 2338 C CA . ARG A 1 292 ? 14.203 50.25 -2.846 1 25 292 ARG A CA 1
ATOM 2339 C C . ARG A 1 292 ? 14.508 51.719 -2.852 1 25 292 ARG A C 1
ATOM 2341 O O . ARG A 1 292 ? 13.594 52.562 -2.857 1 25 292 ARG A O 1
ATOM 2348 N N . GLY A 1 293 ? 15.609 52.094 -2.258 1 22.59 293 GLY A N 1
ATOM 2349 C CA . GLY A 1 293 ? 16.281 53.312 -2.703 1 22.59 293 GLY A CA 1
ATOM 2350 C C . GLY A 1 293 ? 16.281 53.469 -4.211 1 22.59 293 GLY A C 1
ATOM 2351 O O . GLY A 1 293 ? 16.547 52.531 -4.945 1 22.59 293 GLY A O 1
ATOM 2352 N N . ASN A 1 294 ? 15.344 54.219 -4.797 1 24.69 294 ASN A N 1
ATOM 2353 C CA . ASN A 1 294 ? 15.391 54.875 -6.09 1 24.69 294 ASN A CA 1
ATOM 2354 C C . ASN A 1 29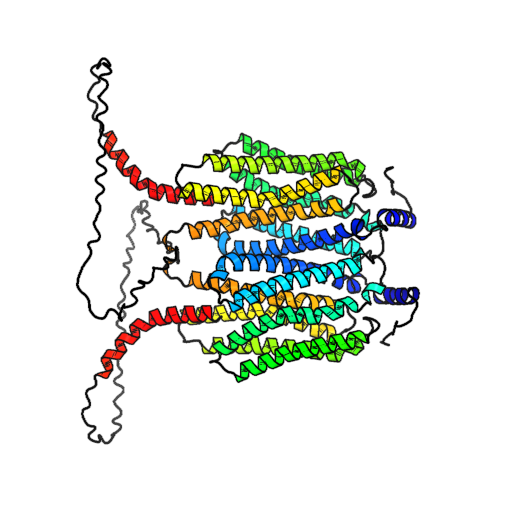4 ? 16.797 55.406 -6.406 1 24.69 294 ASN A C 1
ATOM 2356 O O . ASN A 1 294 ? 17.141 56.531 -6.082 1 24.69 294 ASN A O 1
ATOM 2360 N N . ALA A 1 295 ? 17.781 54.656 -6.012 1 23.19 295 ALA A N 1
ATOM 2361 C CA . ALA A 1 295 ? 18.906 55.406 -6.543 1 23.19 295 ALA A CA 1
ATOM 2362 C C . ALA A 1 295 ? 18.734 55.656 -8.039 1 23.19 295 ALA A C 1
ATOM 2364 O O . ALA A 1 295 ? 19.438 56.5 -8.617 1 23.19 295 ALA A O 1
ATOM 2365 N N . TYR A 1 296 ? 18.359 54.688 -8.867 1 22.69 296 TYR A N 1
ATOM 2366 C CA . TYR A 1 296 ? 18.453 55.281 -10.195 1 22.69 296 TYR A CA 1
ATOM 2367 C C . TYR A 1 296 ? 17.328 56.281 -10.43 1 22.69 296 TYR A C 1
ATOM 2369 O O . TYR A 1 296 ? 16.328 55.969 -11.055 1 22.69 296 TYR A O 1
ATOM 2377 N N . LEU A 1 297 ? 16.594 56.875 -9.391 1 20.67 297 LEU A N 1
ATOM 2378 C CA . LEU A 1 297 ? 16.047 58.188 -9.727 1 20.67 297 LEU A CA 1
ATOM 2379 C C . LEU A 1 297 ? 17.125 59.062 -10.344 1 20.67 297 LEU A C 1
ATOM 2381 O O . LEU A 1 297 ? 18 59.562 -9.625 1 20.67 297 LEU A O 1
ATOM 2385 N N . LEU A 1 298 ? 17.953 58.719 -11.352 1 21.06 298 LEU A N 1
ATOM 2386 C CA . LEU A 1 298 ? 18.016 59.875 -12.234 1 21.06 298 LEU A CA 1
ATOM 2387 C C . LEU A 1 298 ? 16.672 60.594 -12.32 1 21.06 298 LEU A C 1
ATOM 2389 O O . LEU A 1 298 ? 15.633 60 -12 1 21.06 298 LEU A O 1
ATOM 2393 N N . GLY A 1 299 ? 16.359 61.562 -13.289 1 19.45 299 GLY A N 1
ATOM 2394 C CA . GLY A 1 299 ? 15.508 62.719 -13.484 1 19.45 299 GLY A CA 1
ATOM 2395 C C . GLY A 1 299 ? 14.031 62.375 -13.555 1 19.45 299 GLY A C 1
ATOM 2396 O O . GLY A 1 299 ? 13.18 63.188 -13.211 1 19.45 299 GLY A O 1
ATOM 2397 N N . SER A 1 300 ? 13.258 61.625 -14.398 1 21.52 300 SER A N 1
ATOM 2398 C CA . SER A 1 300 ? 12.016 62.375 -14.445 1 21.52 300 SER A CA 1
ATOM 2399 C C . SER A 1 300 ? 11.305 62.375 -13.094 1 21.52 300 SER A C 1
ATOM 2401 O O . SER A 1 300 ? 11.648 61.562 -12.219 1 21.52 300 SER A O 1
ATOM 2403 N N . GLY A 1 301 ? 9.992 63.031 -13.062 1 20.73 301 GLY A N 1
ATOM 2404 C CA . GLY A 1 301 ? 8.906 63.531 -12.227 1 20.73 301 GLY A CA 1
ATOM 2405 C C . GLY A 1 301 ? 8.203 62.438 -11.445 1 20.73 301 GLY A C 1
ATOM 2406 O O . GLY A 1 301 ? 7.918 61.375 -11.977 1 20.73 301 GLY A O 1
ATOM 2407 N N . GLN A 1 302 ? 8.477 62.312 -10.195 1 23.17 302 GLN A N 1
ATOM 2408 C CA . GLN A 1 302 ? 8.211 61.344 -9.133 1 23.17 302 GLN A CA 1
ATOM 2409 C C . GLN A 1 302 ? 6.727 61.031 -9.047 1 23.17 302 GLN A C 1
ATOM 2411 O O . GLN A 1 302 ? 5.91 61.906 -8.727 1 23.17 302 GLN A O 1
ATOM 2416 N N . LEU A 1 303 ? 6.098 60.281 -10.086 1 21.52 303 LEU A N 1
ATOM 2417 C CA . LEU A 1 303 ? 4.656 60.062 -10 1 21.52 303 LEU A CA 1
ATOM 2418 C C . LEU A 1 303 ? 4.266 59.531 -8.617 1 21.52 303 LEU A C 1
ATOM 2420 O O . LEU A 1 303 ? 4.645 58.438 -8.234 1 21.52 303 LEU A O 1
ATOM 2424 N N . GLN A 1 304 ? 4.328 60.344 -7.656 1 22.08 304 GLN A N 1
ATOM 2425 C CA . GLN A 1 304 ? 3.846 60.312 -6.281 1 22.08 304 GLN A CA 1
ATOM 2426 C C . GLN A 1 304 ? 2.416 59.781 -6.211 1 22.08 304 GLN A C 1
ATOM 2428 O O . GLN A 1 304 ? 1.804 59.75 -5.141 1 22.08 304 GLN A O 1
ATOM 2433 N N . GLN A 1 305 ? 1.796 59.094 -7.191 1 21.95 305 GLN A N 1
ATOM 2434 C CA . GLN A 1 305 ? 0.371 59.25 -6.922 1 21.95 305 GLN A CA 1
ATOM 2435 C C . GLN A 1 305 ? 0.018 58.75 -5.52 1 21.95 305 GLN A C 1
ATOM 2437 O O . GLN A 1 305 ? 0.438 57.688 -5.105 1 21.95 305 GLN A O 1
ATOM 2442 N N . ALA A 1 306 ? -0.238 59.688 -4.652 1 20.83 306 ALA A N 1
ATOM 2443 C CA . ALA A 1 306 ? -0.975 59.875 -3.406 1 20.83 306 ALA A CA 1
ATOM 2444 C C . ALA A 1 306 ? -2.195 58.969 -3.348 1 20.83 306 ALA A C 1
ATOM 2446 O O . ALA A 1 306 ? -2.854 58.719 -4.363 1 20.83 306 ALA A O 1
ATOM 2447 N N . THR A 1 307 ? -2.129 58 -2.506 1 22.2 307 THR A N 1
ATOM 2448 C CA . THR A 1 307 ? -3.217 57.125 -2.037 1 22.2 307 THR A CA 1
ATOM 2449 C C . THR A 1 307 ? -4.477 57.969 -1.789 1 22.2 307 THR A C 1
ATOM 2451 O O . THR A 1 307 ? -4.496 58.844 -0.919 1 22.2 307 THR A O 1
ATOM 2454 N N . VAL A 1 308 ? -5.098 58.531 -2.822 1 20.98 308 VAL A N 1
ATOM 2455 C CA . VAL A 1 308 ? -6.32 59.281 -2.619 1 20.98 308 VAL A CA 1
ATOM 2456 C C . VAL A 1 308 ? -7.367 58.438 -1.918 1 20.98 308 VAL A C 1
ATOM 2458 O O . VAL A 1 308 ? -7.656 57.312 -2.359 1 20.98 308 VAL A O 1
ATOM 2461 N N . ASN A 1 309 ? -7.535 58.719 -0.566 1 22.47 309 ASN A N 1
ATOM 2462 C CA . ASN A 1 309 ? -8.586 58.375 0.387 1 22.47 309 ASN A CA 1
ATOM 2463 C C . ASN A 1 309 ? -9.969 58.594 -0.2 1 22.47 309 ASN A C 1
ATOM 2465 O O . ASN A 1 309 ? -10.375 59.75 -0.417 1 22.47 309 ASN A O 1
ATOM 2469 N N . VAL A 1 310 ? -10.336 58.031 -1.299 1 21.53 310 VAL A N 1
ATOM 2470 C CA . VAL A 1 310 ? -11.609 58.438 -1.896 1 21.53 310 VAL A CA 1
ATOM 2471 C C . VAL A 1 310 ? -12.75 58.125 -0.931 1 21.53 310 VAL A C 1
ATOM 2473 O O . VAL A 1 310 ? -12.969 56.969 -0.571 1 21.53 310 VAL A O 1
ATOM 2476 N N . GLU A 1 311 ? -13.039 59.125 -0.037 1 22.17 311 GLU A N 1
ATOM 2477 C CA . GLU A 1 311 ? -14.211 59.188 0.83 1 22.17 311 GLU A CA 1
ATOM 2478 C C . GLU A 1 311 ? -15.5 59.094 0.022 1 22.17 311 GLU A C 1
ATOM 2480 O O . GLU A 1 311 ? -15.797 59.969 -0.8 1 22.17 311 GLU A O 1
ATOM 2485 N N . THR A 1 312 ? -15.734 58 -0.61 1 22 312 THR A N 1
ATOM 2486 C CA . THR A 1 312 ? -16.938 57.969 -1.427 1 22 312 THR A CA 1
ATOM 2487 C C . THR A 1 312 ? -18.172 58.281 -0.582 1 22 312 THR A C 1
ATOM 2489 O O . THR A 1 312 ? -18.453 57.594 0.407 1 22 312 THR A O 1
ATOM 2492 N N . GLU A 1 313 ? -18.453 59.594 -0.466 1 21.5 313 GLU A N 1
ATOM 2493 C CA . GLU A 1 313 ? -19.703 60.062 0.14 1 21.5 313 GLU A CA 1
ATOM 2494 C C . GLU A 1 313 ? -20.922 59.531 -0.594 1 21.5 313 GLU A C 1
ATOM 2496 O O . GLU A 1 313 ? -21.125 59.812 -1.771 1 21.5 313 GLU A O 1
ATOM 2501 N N . THR A 1 314 ? -21.094 58.25 -0.566 1 22.95 314 THR A N 1
ATOM 2502 C CA . THR A 1 314 ? -22.312 57.781 -1.205 1 22.95 314 THR A CA 1
ATOM 2503 C C . THR A 1 314 ? -23.516 58.594 -0.718 1 22.95 314 THR A C 1
ATOM 2505 O O . THR A 1 314 ? -23.797 58.625 0.483 1 22.95 314 THR A O 1
ATOM 2508 N N . TYR A 1 315 ? -23.703 59.625 -1.373 1 21.53 315 TYR A N 1
ATOM 2509 C CA . TYR A 1 315 ? -24.938 60.406 -1.183 1 21.53 315 TYR A CA 1
ATOM 2510 C C . TYR A 1 315 ? -26.172 59.5 -1.385 1 21.53 315 TYR A C 1
ATOM 2512 O O . TYR A 1 315 ? -26.359 58.938 -2.459 1 21.53 315 TYR A O 1
ATOM 2520 N N . VAL A 1 316 ? -26.422 58.656 -0.413 1 24.19 316 VAL A N 1
ATOM 2521 C CA . VAL A 1 316 ? -27.672 57.938 -0.359 1 24.19 316 VAL A CA 1
ATOM 2522 C C . VAL A 1 316 ? -28.844 58.906 -0.543 1 24.19 316 VAL A C 1
ATOM 2524 O O . VAL A 1 316 ? -29.047 59.812 0.275 1 24.19 316 VAL A O 1
ATOM 2527 N N . GLU A 1 317 ? -28.875 59.375 -1.746 1 22.84 317 GLU A N 1
ATOM 2528 C CA . GLU A 1 317 ? -30.094 60.156 -1.959 1 22.84 317 GLU A CA 1
ATOM 2529 C C . GLU A 1 317 ? -31.328 59.406 -1.462 1 22.84 317 GLU A C 1
ATOM 2531 O O . GLU A 1 317 ? -31.594 58.281 -1.888 1 22.84 317 GLU A O 1
ATOM 2536 N N . SER A 1 318 ? -31.516 59.625 -0.149 1 24.52 318 SER A N 1
ATOM 2537 C CA . SER A 1 318 ? -32.75 59.219 0.523 1 24.52 318 SER A CA 1
ATOM 2538 C C . SER A 1 318 ? -33.969 59.594 -0.281 1 24.52 318 SER A C 1
ATOM 2540 O O . SER A 1 318 ? -34.219 60.781 -0.495 1 24.52 318 SER A O 1
ATOM 2542 N N . PHE A 1 319 ? -33.969 59.062 -1.53 1 22.7 319 PHE A N 1
ATOM 2543 C CA . PHE A 1 319 ? -35.219 59.438 -2.152 1 22.7 319 PHE A CA 1
ATOM 2544 C C . PHE A 1 319 ? -36.375 59.344 -1.159 1 22.7 319 PHE A C 1
ATOM 2546 O O . PHE A 1 319 ? -36.469 58.344 -0.43 1 22.7 319 PHE A O 1
ATOM 2553 N N . HIS A 1 320 ? -36.656 60.469 -0.608 1 24.38 320 HIS A N 1
ATOM 2554 C CA . HIS A 1 320 ? -37.844 60.688 0.216 1 24.38 320 HIS A CA 1
ATOM 2555 C C . HIS A 1 320 ? -39.062 60.031 -0.388 1 24.38 320 HIS A C 1
ATOM 2557 O O . HIS A 1 320 ? -39.625 60.531 -1.376 1 24.38 320 HIS A O 1
ATOM 2563 N N . MET A 1 321 ? -38.844 58.656 -0.672 1 24.62 321 MET A N 1
ATOM 2564 C CA . MET A 1 321 ? -40.156 58.156 -1.135 1 24.62 321 MET A CA 1
ATOM 2565 C C . MET A 1 321 ? -41.281 58.75 -0.312 1 24.62 321 MET A C 1
ATOM 2567 O O . MET A 1 321 ? -41.156 58.906 0.907 1 24.62 321 MET A O 1
ATOM 2571 N N . GLN A 1 322 ? -41.906 59.625 -0.952 1 22.91 322 GLN A N 1
ATOM 2572 C CA . GLN A 1 322 ? -43.125 60.25 -0.418 1 22.91 322 GLN A CA 1
ATOM 2573 C C . GLN A 1 322 ? -43.938 59.281 0.426 1 22.91 322 GLN A C 1
ATOM 2575 O O . GLN A 1 322 ? -44.156 58.156 0.023 1 22.91 322 GLN A O 1
ATOM 2580 N N . LYS A 1 323 ? -43.781 59.5 1.769 1 26.23 323 LYS A N 1
ATOM 2581 C CA . LYS A 1 323 ? -44.594 58.875 2.811 1 26.23 323 LYS A CA 1
ATOM 2582 C C . LYS A 1 323 ? -46.031 58.656 2.344 1 26.23 323 LYS A C 1
ATOM 2584 O O . LYS A 1 323 ? -46.75 59.625 2.068 1 26.23 323 LYS A O 1
ATOM 2589 N N . SER A 1 324 ? -46.156 57.781 1.309 1 25 324 SER A N 1
ATOM 2590 C CA . SER A 1 324 ? -47.562 57.594 1.015 1 25 324 SER A CA 1
ATOM 2591 C C . SER A 1 324 ? -48.406 57.594 2.293 1 25 324 SER A C 1
ATOM 2593 O O . SER A 1 324 ? -48 56.969 3.285 1 25 324 SER A O 1
ATOM 2595 N N . GLN A 1 325 ? -49.094 58.656 2.555 1 24 325 GLN A N 1
ATOM 2596 C CA . GLN A 1 325 ? -50 59.031 3.607 1 24 325 GLN A CA 1
ATOM 2597 C C . GLN A 1 325 ? -50.938 57.906 3.979 1 24 325 GLN A C 1
ATOM 2599 O O . GLN A 1 325 ? -51.938 57.656 3.312 1 24 325 GLN A O 1
ATOM 2604 N N . ILE A 1 326 ? -50.375 56.625 3.98 1 25.33 326 ILE A N 1
ATOM 2605 C CA . ILE A 1 326 ? -51.469 55.75 4.379 1 25.33 326 ILE A CA 1
ATOM 2606 C C . ILE A 1 326 ? -52.062 56.219 5.707 1 25.33 326 ILE A C 1
ATOM 2608 O O . ILE A 1 326 ? -51.312 56.438 6.672 1 25.33 326 ILE A O 1
ATOM 2612 N N . GLY A 1 327 ? -53.125 56.938 5.688 1 22.75 327 GLY A N 1
ATOM 2613 C CA . GLY A 1 327 ? -54 57.469 6.711 1 22.75 327 GLY A CA 1
ATOM 2614 C C . GLY A 1 327 ? -54.25 56.5 7.859 1 22.75 327 GLY A C 1
ATOM 2615 O O . GLY A 1 327 ? -55.125 55.656 7.797 1 22.75 327 GLY A O 1
ATOM 2616 N N . ILE A 1 328 ? -53.062 55.875 8.398 1 25.45 328 ILE A N 1
ATOM 2617 C CA . ILE A 1 328 ? -53.344 54.969 9.516 1 25.45 328 ILE A CA 1
ATOM 2618 C C . ILE A 1 328 ? -54 55.781 10.648 1 25.45 328 ILE A C 1
ATOM 2620 O O . ILE A 1 328 ? -53.531 56.844 11.031 1 25.45 328 ILE A O 1
ATOM 2624 N N . ASN A 1 329 ? -55.312 55.688 10.828 1 23.64 329 ASN A N 1
ATOM 2625 C CA . ASN A 1 329 ? -56.062 56.125 11.977 1 23.64 329 ASN A CA 1
ATOM 2626 C C . ASN A 1 329 ? -55.344 55.875 13.289 1 23.64 329 ASN A C 1
ATOM 2628 O O . ASN A 1 329 ? -55 54.719 13.586 1 23.64 329 ASN A O 1
ATOM 2632 N N . ARG A 1 330 ? -54.469 56.781 13.812 1 27 330 ARG A N 1
ATOM 2633 C CA . ARG A 1 330 ? -53.531 56.969 14.922 1 27 330 ARG A CA 1
ATOM 2634 C C . ARG A 1 330 ? -54.188 56.656 16.25 1 27 330 ARG A C 1
ATOM 2636 O O . ARG A 1 330 ? -54.969 57.438 16.781 1 27 330 ARG A O 1
ATOM 2643 N N . LEU A 1 331 ? -54.75 55.469 16.453 1 25.61 331 LEU A N 1
ATOM 2644 C CA . LEU A 1 331 ? -55.281 55.375 17.828 1 25.61 331 LEU A CA 1
ATOM 2645 C C . LEU A 1 331 ? -54.188 55.688 18.828 1 25.61 331 LEU A C 1
ATOM 2647 O O . LEU A 1 331 ? -53 55.469 18.562 1 25.61 331 LEU A O 1
ATOM 2651 N N . PRO A 1 332 ? -54.375 56.469 19.906 1 25.84 332 PRO A N 1
ATOM 2652 C CA . PRO A 1 332 ? -53.531 57.125 20.906 1 25.84 332 PRO A CA 1
ATOM 2653 C C . PRO A 1 332 ? -52.594 56.156 21.625 1 25.84 332 PRO A C 1
ATOM 2655 O O . PRO A 1 332 ? -53.031 55.312 22.391 1 25.84 332 PRO A O 1
ATOM 2658 N N . LEU A 1 333 ? -51.688 55.406 20.875 1 26.42 333 LEU A N 1
ATOM 2659 C CA . LEU A 1 333 ? -50.906 54.406 21.609 1 26.42 333 LEU A CA 1
ATOM 2660 C C . LEU A 1 333 ? -50.062 55.062 22.672 1 26.42 333 LEU A C 1
ATOM 2662 O O . LEU A 1 333 ? -49.469 56.125 22.438 1 26.42 333 LEU A O 1
ATOM 2666 N N . GLU A 1 334 ? -50.188 54.75 23.938 1 26.67 334 GLU A N 1
ATOM 2667 C CA . GLU A 1 334 ? -49.531 55.125 25.172 1 26.67 334 GLU A CA 1
ATOM 2668 C C . GLU A 1 334 ? -48 55 25.047 1 26.67 334 GLU A C 1
ATOM 2670 O O . GLU A 1 334 ? -47.5 54.188 24.266 1 26.67 334 GLU A O 1
ATOM 2675 N N . ASP A 1 335 ? -47.188 55.938 25.516 1 25.73 335 ASP A N 1
ATOM 2676 C CA . ASP A 1 335 ? -45.812 56.406 25.5 1 25.73 335 ASP A CA 1
ATOM 2677 C C . ASP A 1 335 ? -44.844 55.344 25.969 1 25.73 335 ASP A C 1
ATOM 2679 O O . ASP A 1 335 ? -44.375 55.344 27.109 1 25.73 335 ASP A O 1
ATOM 2683 N N . GLU A 1 336 ? -44.938 54.031 25.875 1 27.8 336 GLU A N 1
ATOM 2684 C CA . GLU A 1 336 ? -43.938 53.281 26.609 1 27.8 336 GLU A CA 1
ATOM 2685 C C . GLU A 1 336 ? -42.562 53.5 26.047 1 27.8 336 GLU A C 1
ATOM 2687 O O . GLU A 1 336 ? -42.375 53.562 24.828 1 27.8 336 GLU A O 1
ATOM 2692 N N . PRO A 1 337 ? -41.5 54 26.875 1 28.62 337 PRO A N 1
ATOM 2693 C CA . PRO A 1 337 ? -40.156 54.469 26.578 1 28.62 337 PRO A CA 1
ATOM 2694 C C . PRO A 1 337 ? -39.344 53.438 25.797 1 28.62 337 PRO A C 1
ATOM 2696 O O . PRO A 1 337 ? -39.562 52.219 25.938 1 28.62 337 PRO A O 1
ATOM 2699 N N . SER A 1 338 ? -38.781 53.781 24.578 1 29.12 338 SER A N 1
ATOM 2700 C CA . SER A 1 338 ? -38 53.156 23.469 1 29.12 338 SER A CA 1
ATOM 2701 C C . SER A 1 338 ? -36.656 52.688 23.938 1 29.12 338 SER A C 1
ATOM 2703 O O . SER A 1 338 ? -35.625 53.344 23.672 1 29.12 338 SER A O 1
ATOM 2705 N N . THR A 1 339 ? -36.406 52.25 25.188 1 29.25 339 THR A N 1
ATOM 2706 C CA . THR A 1 339 ? -35.094 51.906 25.656 1 29.25 339 THR A CA 1
ATOM 2707 C C . THR A 1 339 ? -34.5 50.75 24.828 1 29.25 339 THR A C 1
ATOM 2709 O O . THR A 1 339 ? -33.406 50.281 25.125 1 29.25 339 THR A O 1
ATOM 2712 N N . VAL A 1 340 ? -35.219 50.156 23.906 1 28.86 340 VAL A N 1
ATOM 2713 C CA . VAL A 1 340 ? -34.75 48.906 23.344 1 28.86 340 VAL A CA 1
ATOM 2714 C C . VAL A 1 340 ? -33.562 49.156 22.422 1 28.86 340 VAL A C 1
ATOM 2716 O O . VAL A 1 340 ? -32.969 48.219 21.891 1 28.86 340 VAL A O 1
ATOM 2719 N N . ALA A 1 341 ? -33.281 50.406 22.016 1 31.48 341 ALA A N 1
ATOM 2720 C CA . ALA A 1 341 ? -32.312 50.531 20.922 1 31.48 341 ALA A CA 1
ATOM 2721 C C . ALA A 1 341 ? -30.891 50.219 21.406 1 31.48 341 ALA A C 1
ATOM 2723 O O . ALA A 1 341 ? -30.031 49.844 20.609 1 31.48 341 ALA A O 1
ATOM 2724 N N . ALA A 1 342 ? -30.578 50.625 22.656 1 31.81 342 ALA A N 1
ATOM 2725 C CA . ALA A 1 342 ? -29.172 50.562 23.031 1 31.81 342 ALA A CA 1
ATOM 2726 C C . ALA A 1 342 ? -28.656 49.125 22.984 1 31.81 342 ALA A C 1
ATOM 2728 O O . ALA A 1 342 ? -27.469 48.875 22.766 1 31.81 342 ALA A O 1
ATOM 2729 N N . GLU A 1 343 ? -29.578 48.188 23.406 1 29.55 343 GLU A N 1
ATOM 2730 C CA . GLU A 1 343 ? -29.016 46.844 23.562 1 29.55 343 GLU A CA 1
ATOM 2731 C C . GLU A 1 343 ? -28.656 46.25 22.203 1 29.55 343 GLU A C 1
ATOM 2733 O O . GLU A 1 343 ? -27.984 45.219 22.141 1 29.55 343 GLU A O 1
ATOM 2738 N N . LEU A 1 344 ? -29.188 46.812 21.078 1 29.47 344 LEU A N 1
ATOM 2739 C CA . LEU A 1 344 ? -28.922 46.156 19.812 1 29.47 344 LEU A CA 1
ATOM 2740 C C . LEU A 1 344 ? -27.5 46.406 19.344 1 29.47 344 LEU A C 1
ATOM 2742 O O . LEU A 1 344 ? -26.938 45.594 18.609 1 29.47 344 LEU A O 1
ATOM 2746 N N . SER A 1 345 ? -26.891 47.625 19.688 1 30.72 345 SER A N 1
ATOM 2747 C CA . SER A 1 345 ? -25.562 47.875 19.141 1 30.72 345 SER A CA 1
ATOM 2748 C C . SER A 1 345 ? -24.547 46.875 19.672 1 30.72 345 SER A C 1
ATOM 2750 O O . SER A 1 345 ? -23.531 46.594 19.016 1 30.72 345 SER A O 1
ATOM 2752 N N . GLU A 1 346 ? -24.594 46.594 20.984 1 32.56 346 GLU A N 1
ATOM 2753 C CA . GLU A 1 346 ? -23.594 45.656 21.5 1 32.56 346 GLU A CA 1
ATOM 2754 C C . GLU A 1 346 ? -23.672 44.312 20.812 1 32.56 346 GLU A C 1
ATOM 2756 O O . GLU A 1 346 ? -22.734 43.5 20.891 1 32.56 346 GLU A O 1
ATOM 2761 N N . LYS A 1 347 ? -24.75 43.875 20.281 1 36.09 347 LYS A N 1
ATOM 2762 C CA . LYS A 1 347 ? -24.859 42.594 19.594 1 36.09 347 LYS A CA 1
ATOM 2763 C C . LYS A 1 347 ? -24.125 42.625 18.25 1 36.09 347 LYS A C 1
ATOM 2765 O O . LYS A 1 347 ? -23.922 41.594 17.625 1 36.09 347 LYS A O 1
ATOM 2770 N N . LEU A 1 348 ? -23.844 43.812 17.656 1 34.19 348 LEU A N 1
ATOM 2771 C CA . LEU A 1 348 ? -23.109 43.812 16.391 1 34.19 348 LEU A CA 1
ATOM 2772 C C . LEU A 1 348 ? -21.656 43.438 16.609 1 34.19 348 LEU A C 1
ATOM 2774 O O . LEU A 1 348 ? -21.031 42.812 15.734 1 34.19 348 LEU A O 1
ATOM 2778 N N . ASP A 1 349 ? -20.953 43.969 17.625 1 34.78 349 ASP A N 1
ATOM 2779 C CA . ASP A 1 349 ? -19.562 43.594 17.859 1 34.78 349 ASP A CA 1
ATOM 2780 C C . ASP A 1 349 ? -19.453 42.094 18.188 1 34.78 349 ASP A C 1
ATOM 2782 O O . ASP A 1 349 ? -18.359 41.531 18.234 1 34.78 349 ASP A O 1
ATOM 2786 N N . LEU A 1 350 ? -20.422 41.375 18.75 1 34.28 350 LEU A N 1
ATOM 2787 C CA . LEU A 1 350 ? -20.484 39.938 18.922 1 34.28 350 LEU A CA 1
ATOM 2788 C C . LEU A 1 350 ? -20.5 39.219 17.578 1 34.28 350 LEU A C 1
ATOM 2790 O O . LEU A 1 350 ? -20.406 38 17.531 1 34.28 350 LEU A O 1
ATOM 2794 N N . SER A 1 351 ? -20.734 39.875 16.531 1 37.53 351 SER A N 1
ATOM 2795 C CA . SER A 1 351 ? -20.875 39.25 15.219 1 37.53 351 SER A CA 1
ATOM 2796 C C . SER A 1 351 ? -19.531 38.75 14.703 1 37.53 351 SER A C 1
ATOM 2798 O O . SER A 1 351 ? -19.469 37.719 14.039 1 37.53 351 SER A O 1
ATOM 2800 N N . LYS A 1 352 ? -18.438 39.5 14.82 1 47.91 352 LYS A N 1
ATOM 2801 C CA . LYS A 1 352 ? -17.156 39 14.367 1 47.91 352 LYS A CA 1
ATOM 2802 C C . LYS A 1 352 ? -16.719 37.781 15.188 1 47.91 352 LYS A C 1
ATOM 2804 O O . LYS A 1 352 ? -16.203 36.812 14.633 1 47.91 352 LYS A O 1
ATOM 2809 N N . ASN A 1 353 ? -16.828 37.906 16.516 1 45.34 353 ASN A N 1
ATOM 2810 C CA . ASN A 1 353 ? -16.484 36.781 17.375 1 45.34 353 ASN A CA 1
ATOM 2811 C C . ASN A 1 353 ? -17.438 35.594 17.156 1 45.34 353 ASN A C 1
ATOM 2813 O O . ASN A 1 353 ? -17.016 34.438 17.266 1 45.34 353 ASN A O 1
ATOM 2817 N N . ASP A 1 354 ? -18.688 35.969 16.859 1 46.69 354 ASP A N 1
ATOM 2818 C CA . ASP A 1 354 ? -19.656 34.906 16.609 1 46.69 354 ASP A CA 1
ATOM 2819 C C . ASP A 1 354 ? -19.391 34.219 15.281 1 46.69 354 ASP A C 1
ATOM 2821 O O . ASP A 1 354 ? -19.578 33 15.156 1 46.69 354 ASP A O 1
ATOM 2825 N N . SER A 1 355 ? -18.828 35.062 14.375 1 50.25 355 SER A N 1
ATOM 2826 C CA . SER A 1 355 ? -18.5 34.438 13.086 1 50.25 355 SER A CA 1
ATOM 2827 C C . SER A 1 355 ? -17.344 33.469 13.211 1 50.25 355 SER A C 1
ATOM 2829 O O . SER A 1 355 ? -17.359 32.375 12.617 1 50.25 355 SER A O 1
ATOM 2831 N N . THR A 1 356 ? -16.344 33.938 13.961 1 50.88 356 THR A N 1
ATOM 2832 C CA . THR A 1 356 ? -15.211 33.031 14.156 1 50.88 356 THR A CA 1
ATOM 2833 C C . THR A 1 356 ? -15.633 31.781 14.922 1 50.88 356 THR A C 1
ATOM 2835 O O . THR A 1 356 ? -15.188 30.672 14.617 1 50.88 356 THR A O 1
ATOM 2838 N N . HIS A 1 357 ? -16.5 31.953 15.953 1 52.84 357 HIS A N 1
ATOM 2839 C CA . HIS A 1 357 ? -17 30.812 16.719 1 52.84 357 HIS A CA 1
ATOM 2840 C C . HIS A 1 357 ? -17.859 29.906 15.844 1 52.84 357 HIS A C 1
ATOM 2842 O O . HIS A 1 357 ? -17.766 28.688 15.93 1 52.84 357 HIS A O 1
ATOM 2848 N N . THR A 1 358 ? -18.625 30.562 15.023 1 55.09 358 THR A N 1
ATOM 2849 C CA . THR A 1 358 ? -19.469 29.797 14.117 1 55.09 358 THR A CA 1
ATOM 2850 C C . THR A 1 358 ? -18.625 29.016 13.117 1 55.09 358 THR A C 1
ATOM 2852 O O . THR A 1 358 ? -18.938 27.875 12.797 1 55.09 358 THR A O 1
ATOM 2855 N N . LEU A 1 359 ? -17.547 29.641 12.789 1 55.09 359 LEU A N 1
ATOM 2856 C CA . LEU A 1 359 ? -16.656 29 11.836 1 55.09 359 LEU A CA 1
ATOM 2857 C C . LEU A 1 359 ? -15.945 27.812 12.477 1 55.09 359 LEU A C 1
ATOM 2859 O O . LEU A 1 359 ? -15.797 26.75 11.852 1 55.09 359 LEU A O 1
ATOM 2863 N N . GLN A 1 360 ? -15.57 28 13.641 1 59.28 360 GLN A N 1
ATOM 2864 C CA . GLN A 1 360 ? -14.906 26.922 14.375 1 59.28 360 GLN A CA 1
ATOM 2865 C C . GLN A 1 360 ? -15.883 25.797 14.688 1 59.28 360 GLN A C 1
ATOM 2867 O O . GLN A 1 360 ? -15.516 24.609 14.633 1 59.28 360 GLN A O 1
ATOM 2872 N N . GLU A 1 361 ? -17.047 26.156 14.984 1 61.53 361 GLU A N 1
ATOM 2873 C CA . GLU A 1 361 ? -18.062 25.156 15.289 1 61.53 361 GLU A CA 1
ATOM 2874 C C . GLU A 1 361 ? -18.406 24.328 14.047 1 61.53 361 GLU A C 1
ATOM 2876 O O . GLU A 1 361 ? -18.562 23.109 14.133 1 61.53 361 GLU A O 1
ATOM 2881 N N . LEU A 1 362 ? -18.422 25.016 13.008 1 59.41 362 LEU A N 1
ATOM 2882 C CA . LEU A 1 362 ? -18.719 24.312 11.758 1 59.41 362 LEU A CA 1
ATOM 2883 C C . LEU A 1 362 ? -17.578 23.375 11.383 1 59.41 362 LEU A C 1
ATOM 2885 O O . LEU A 1 362 ? -17.812 22.25 10.945 1 59.41 362 LEU A O 1
ATOM 2889 N N . ALA A 1 363 ? -16.438 23.859 11.688 1 59.84 363 ALA A N 1
ATOM 2890 C CA . ALA A 1 363 ? -15.25 23.062 11.391 1 59.84 363 ALA A CA 1
ATOM 2891 C C . ALA A 1 363 ? -15.203 21.812 12.281 1 59.84 363 ALA A C 1
ATOM 2893 O O . ALA A 1 363 ? -14.695 20.766 11.875 1 59.84 363 ALA A O 1
ATOM 2894 N N . ASN A 1 364 ? -15.742 21.953 13.453 1 59.78 364 ASN A N 1
ATOM 2895 C CA . ASN A 1 364 ? -15.742 20.844 14.406 1 59.78 364 ASN A CA 1
ATOM 2896 C C . ASN A 1 364 ? -16.859 19.844 14.109 1 59.78 364 ASN A C 1
ATOM 2898 O O . ASN A 1 364 ? -16.812 18.703 14.531 1 59.78 364 ASN A O 1
ATOM 2902 N N . ILE A 1 365 ? -17.797 20.297 13.555 1 58.56 365 ILE A N 1
ATOM 2903 C CA . ILE A 1 365 ? -18.953 19.453 13.273 1 58.56 365 ILE A CA 1
ATOM 2904 C C . ILE A 1 365 ? -18.672 18.578 12.055 1 58.56 365 ILE A C 1
ATOM 2906 O O . ILE A 1 365 ? -19.109 17.422 11.984 1 58.56 365 ILE A O 1
ATOM 2910 N N . VAL A 1 366 ? -17.859 19.172 11.203 1 56.38 366 VAL A N 1
ATOM 2911 C CA . VAL A 1 366 ? -17.688 18.453 9.938 1 56.38 366 VAL A CA 1
ATOM 2912 C C . VAL A 1 366 ? -16.469 17.547 10.031 1 56.38 366 VAL A C 1
ATOM 2914 O O . VAL A 1 366 ? -15.414 17.953 10.508 1 56.38 366 VAL A O 1
ATOM 2917 N N . MET B 1 1 ? 26.562 -27.297 -3.746 1 42.47 1 MET B N 1
ATOM 2918 C CA . MET B 1 1 ? 25.547 -27.922 -4.59 1 42.47 1 MET B CA 1
ATOM 2919 C C . MET B 1 1 ? 25.797 -27.625 -6.062 1 42.47 1 MET B C 1
ATOM 2921 O O . MET B 1 1 ? 26.234 -26.516 -6.406 1 42.47 1 MET B O 1
ATOM 2925 N N . SER B 1 2 ? 26.031 -28.594 -6.766 1 55.88 2 SER B N 1
ATOM 2926 C CA . SER B 1 2 ? 26.328 -28.531 -8.195 1 55.88 2 SER B CA 1
ATOM 2927 C C . SER B 1 2 ? 25.344 -27.609 -8.914 1 55.88 2 SER B C 1
ATOM 2929 O O . SER B 1 2 ? 24.141 -27.703 -8.711 1 55.88 2 SER B O 1
ATOM 2931 N N . VAL B 1 3 ? 25.859 -26.453 -9.367 1 66 3 VAL B N 1
ATOM 2932 C CA . VAL B 1 3 ? 25.125 -25.438 -10.102 1 66 3 VAL B CA 1
ATOM 2933 C C . VAL B 1 3 ? 24.516 -26.062 -11.367 1 66 3 VAL B C 1
ATOM 2935 O O . VAL B 1 3 ? 25.25 -26.609 -12.195 1 66 3 VAL B O 1
ATOM 2938 N N . ILE B 1 4 ? 23.312 -26.453 -11.391 1 74.5 4 ILE B N 1
ATOM 2939 C CA . ILE B 1 4 ? 22.609 -27.031 -12.539 1 74.5 4 ILE B CA 1
ATOM 2940 C C . ILE B 1 4 ? 22.453 -25.984 -13.633 1 74.5 4 ILE B C 1
ATOM 2942 O O . ILE B 1 4 ? 21.969 -24.875 -13.383 1 74.5 4 ILE B O 1
ATOM 2946 N N . ASP B 1 5 ? 23.047 -26.156 -14.789 1 78.75 5 ASP B N 1
ATOM 2947 C CA . ASP B 1 5 ? 22.891 -25.312 -15.961 1 78.75 5 ASP B CA 1
ATOM 2948 C C . ASP B 1 5 ? 21.719 -25.781 -16.828 1 78.75 5 ASP B C 1
ATOM 2950 O O . ASP B 1 5 ? 21.75 -26.875 -17.375 1 78.75 5 ASP B O 1
ATOM 2954 N N . ILE B 1 6 ? 20.75 -25.016 -16.922 1 82.31 6 ILE B N 1
ATOM 2955 C CA . ILE B 1 6 ? 19.531 -25.453 -17.609 1 82.31 6 ILE B CA 1
ATOM 2956 C C . ILE B 1 6 ? 19.547 -24.938 -19.047 1 82.31 6 ILE B C 1
ATOM 2958 O O . ILE B 1 6 ? 18.578 -25.125 -19.797 1 82.31 6 ILE B O 1
ATOM 2962 N N . LYS B 1 7 ? 20.656 -24.406 -19.562 1 81.94 7 LYS B N 1
ATOM 2963 C CA . LYS B 1 7 ? 20.719 -23.891 -20.922 1 81.94 7 LYS B CA 1
ATOM 2964 C C . LYS B 1 7 ? 20.609 -25.031 -21.938 1 81.94 7 LYS B C 1
ATOM 2966 O O . LYS B 1 7 ? 21.297 -26.031 -21.828 1 81.94 7 LYS B O 1
ATOM 2971 N N . GLY B 1 8 ? 19.641 -24.844 -22.828 1 80.88 8 GLY B N 1
ATOM 2972 C CA . GLY B 1 8 ? 19.484 -25.812 -23.906 1 80.88 8 GLY B CA 1
ATOM 2973 C C . GLY B 1 8 ? 18.609 -27 -23.531 1 80.88 8 GLY B C 1
ATOM 2974 O O . GLY B 1 8 ? 18.328 -27.859 -24.359 1 80.88 8 GLY B O 1
ATOM 2975 N N . MET B 1 9 ? 18.188 -27.109 -22.297 1 87.31 9 MET B N 1
ATOM 2976 C CA . MET B 1 9 ? 17.344 -28.219 -21.859 1 87.31 9 MET B CA 1
ATOM 2977 C C . MET B 1 9 ? 15.906 -28.031 -22.328 1 87.31 9 MET B C 1
ATOM 2979 O O . MET B 1 9 ? 15.438 -26.906 -22.484 1 87.31 9 MET B O 1
ATOM 2983 N N . PRO B 1 10 ? 15.297 -29.172 -22.578 1 90.88 10 PRO B N 1
ATOM 2984 C CA . PRO B 1 10 ? 13.883 -29.062 -22.922 1 90.88 10 PRO B CA 1
ATOM 2985 C C . PRO B 1 10 ? 13.039 -28.469 -21.812 1 90.88 10 PRO B C 1
ATOM 2987 O O . PRO B 1 10 ? 13.398 -28.578 -20.625 1 90.88 10 PRO B O 1
ATOM 2990 N N . VAL B 1 11 ? 11.969 -27.906 -22.141 1 90.06 11 VAL B N 1
ATOM 2991 C CA . VAL B 1 11 ? 11.109 -27.156 -21.219 1 90.06 11 VAL B CA 1
ATOM 2992 C C . VAL B 1 11 ? 10.594 -28.094 -20.125 1 90.06 11 VAL B C 1
ATOM 2994 O O . VAL B 1 11 ? 10.5 -27.703 -18.953 1 90.06 11 VAL B O 1
ATOM 2997 N N . GLU B 1 12 ? 10.266 -29.281 -20.484 1 91.06 12 GLU B N 1
ATOM 2998 C CA . GLU B 1 12 ? 9.711 -30.25 -19.531 1 91.06 12 GLU B CA 1
ATOM 2999 C C . GLU B 1 12 ? 10.734 -30.609 -18.453 1 91.06 12 GLU B C 1
ATOM 3001 O O . GLU B 1 12 ? 10.383 -30.75 -17.281 1 91.06 12 GLU B O 1
ATOM 3006 N N . GLN B 1 13 ? 11.969 -30.703 -18.844 1 90.69 13 GLN B N 1
ATOM 3007 C CA . GLN B 1 13 ? 13.031 -31.016 -17.891 1 90.69 13 GLN B CA 1
ATOM 3008 C C . GLN B 1 13 ? 13.281 -29.828 -16.953 1 90.69 13 GLN B C 1
ATOM 3010 O O . GLN B 1 13 ? 13.5 -30.031 -15.75 1 90.69 13 GLN B O 1
ATOM 3015 N N . VAL B 1 14 ? 13.227 -28.719 -17.562 1 91.25 14 VAL B N 1
ATOM 3016 C CA . VAL B 1 14 ? 13.422 -27.516 -16.766 1 91.25 14 VAL B CA 1
ATOM 3017 C C . VAL B 1 14 ? 12.305 -27.406 -15.727 1 91.25 14 VAL B C 1
ATOM 3019 O O . VAL B 1 14 ? 12.547 -27.047 -14.57 1 91.25 14 VAL B O 1
ATOM 3022 N N . GLU B 1 15 ? 11.148 -27.719 -16.156 1 93.19 15 GLU B N 1
ATOM 3023 C CA . GLU B 1 15 ? 10 -27.672 -15.25 1 93.19 15 GLU B CA 1
ATOM 3024 C C . GLU B 1 15 ? 10.164 -28.656 -14.102 1 93.19 15 GLU B C 1
ATOM 3026 O O . GLU B 1 15 ? 9.852 -28.344 -12.953 1 93.19 15 GLU B O 1
ATOM 3031 N N . THR B 1 16 ? 10.648 -29.797 -14.328 1 91.56 16 THR B N 1
ATOM 3032 C CA . THR B 1 16 ? 10.867 -30.797 -13.297 1 91.56 16 THR B CA 1
ATOM 3033 C C . THR B 1 16 ? 11.906 -30.328 -12.289 1 91.56 16 THR B C 1
ATOM 3035 O O . THR B 1 16 ? 11.742 -30.5 -11.078 1 91.56 16 THR B O 1
ATOM 3038 N N . ILE B 1 17 ? 12.922 -29.734 -12.797 1 89.19 17 ILE B N 1
ATOM 3039 C CA . ILE B 1 17 ? 13.969 -29.203 -11.93 1 89.19 17 ILE B CA 1
ATOM 3040 C C . ILE B 1 17 ? 13.406 -28.078 -11.062 1 89.19 17 ILE B C 1
ATOM 3042 O O . ILE B 1 17 ? 13.688 -28.016 -9.859 1 89.19 17 ILE B O 1
ATOM 3046 N N . ALA B 1 18 ? 12.594 -27.297 -11.711 1 90.81 18 ALA B N 1
ATOM 3047 C CA . ALA B 1 18 ? 11.984 -26.172 -10.992 1 90.81 18 ALA B CA 1
ATOM 3048 C C . ALA B 1 18 ? 11.031 -26.672 -9.914 1 90.81 18 ALA B C 1
ATOM 3050 O O . ALA B 1 18 ? 11.008 -26.141 -8.797 1 90.81 18 ALA B O 1
ATOM 3051 N N . GLN B 1 19 ? 10.32 -27.625 -10.234 1 91.31 19 GLN B N 1
ATOM 3052 C CA . GLN B 1 19 ? 9.383 -28.203 -9.273 1 91.31 19 GLN B CA 1
ATOM 3053 C C . GLN B 1 19 ? 10.117 -28.828 -8.086 1 91.31 19 GLN B C 1
ATOM 3055 O O . GLN B 1 19 ? 9.641 -28.75 -6.953 1 91.31 19 GLN B O 1
ATOM 3060 N N . MET B 1 20 ? 11.195 -29.359 -8.281 1 87.5 20 MET B N 1
ATOM 3061 C CA . MET B 1 20 ? 11.992 -29.938 -7.207 1 87.5 20 MET B CA 1
ATOM 3062 C C . MET B 1 20 ? 12.602 -28.844 -6.324 1 87.5 20 MET B C 1
ATOM 3064 O O . MET B 1 20 ? 12.711 -29.016 -5.109 1 87.5 20 MET B O 1
ATOM 3068 N N . ALA B 1 21 ? 12.93 -27.797 -6.973 1 84.56 21 ALA B N 1
ATOM 3069 C CA . ALA B 1 21 ? 13.594 -26.719 -6.25 1 84.56 21 ALA B CA 1
ATOM 3070 C C . ALA B 1 21 ? 12.594 -25.922 -5.414 1 84.56 21 ALA B C 1
ATOM 3072 O O . ALA B 1 21 ? 12.906 -25.516 -4.293 1 84.56 21 ALA B O 1
ATOM 3073 N N . PHE B 1 22 ? 11.359 -25.781 -6.012 1 88.19 22 PHE B N 1
ATOM 3074 C CA . PHE B 1 22 ? 10.438 -24.844 -5.379 1 88.19 22 PHE B CA 1
ATOM 3075 C C . PHE B 1 22 ? 9.211 -25.578 -4.84 1 88.19 22 PHE B C 1
ATOM 3077 O O . PHE B 1 22 ? 8.453 -25.031 -4.047 1 88.19 22 PHE B O 1
ATOM 3084 N N . GLY B 1 23 ? 8.977 -26.734 -5.359 1 82.75 23 GLY B N 1
ATOM 3085 C CA . GLY B 1 23 ? 7.742 -27.453 -5.082 1 82.75 23 GLY B CA 1
ATOM 3086 C C . GLY B 1 23 ? 7.641 -27.938 -3.65 1 82.75 23 GLY B C 1
ATOM 3087 O O . GLY B 1 23 ? 6.543 -28.156 -3.143 1 82.75 23 GLY B O 1
ATOM 3088 N N . GLY B 1 24 ? 8.797 -27.984 -3.092 1 82.94 24 GLY B N 1
ATOM 3089 C CA . GLY B 1 24 ? 8.719 -28.25 -1.665 1 82.94 24 GLY B CA 1
ATOM 3090 C C . GLY B 1 24 ? 8.266 -27.047 -0.852 1 82.94 24 GLY B C 1
ATOM 3091 O O . GLY B 1 24 ? 7.734 -26.094 -1.403 1 82.94 24 GLY B O 1
ATOM 3092 N N . ASP B 1 25 ? 8.234 -27.031 0.496 1 88.38 25 ASP B N 1
ATOM 3093 C CA . ASP B 1 25 ? 7.754 -25.922 1.314 1 88.38 25 ASP B CA 1
ATOM 3094 C C . ASP B 1 25 ? 7.523 -24.672 0.466 1 88.38 25 ASP B C 1
ATOM 3096 O O . ASP B 1 25 ? 8.289 -23.703 0.553 1 88.38 25 ASP B O 1
ATOM 3100 N N . VAL B 1 26 ? 6.5 -24.672 -0.422 1 91 26 VAL B N 1
ATOM 3101 C CA . VAL B 1 26 ? 6.195 -23.656 -1.419 1 91 26 VAL B CA 1
ATOM 3102 C C . VAL B 1 26 ? 6.074 -22.297 -0.743 1 91 26 VAL B C 1
ATOM 3104 O O . VAL B 1 26 ? 6.445 -21.266 -1.324 1 91 26 VAL B O 1
ATOM 3107 N N . GLY B 1 27 ? 5.617 -22.297 0.49 1 91.12 27 GLY B N 1
ATOM 3108 C CA . GLY B 1 27 ? 5.52 -21.047 1.23 1 91.12 27 GLY B CA 1
ATOM 3109 C C . GLY B 1 27 ? 6.863 -20.375 1.438 1 91.12 27 GLY B C 1
ATOM 3110 O O . GLY B 1 27 ? 6.984 -19.156 1.28 1 91.12 27 GLY B O 1
ATOM 3111 N N . TRP B 1 28 ? 7.816 -21.125 1.649 1 89.5 28 TRP B N 1
ATOM 3112 C CA . TRP B 1 28 ? 9.156 -20.609 1.928 1 89.5 28 TRP B CA 1
ATOM 3113 C C . TRP B 1 28 ? 9.883 -20.25 0.635 1 89.5 28 TRP B C 1
ATOM 3115 O O . TRP B 1 28 ? 10.641 -19.281 0.588 1 89.5 28 TRP B O 1
ATOM 3125 N N . HIS B 1 29 ? 9.625 -20.969 -0.452 1 90.5 29 HIS B N 1
ATOM 3126 C CA . HIS B 1 29 ? 10.406 -20.797 -1.674 1 90.5 29 HIS B CA 1
ATOM 3127 C C . HIS B 1 29 ? 9.727 -19.828 -2.627 1 90.5 29 HIS B C 1
ATOM 3129 O O . HIS B 1 29 ? 10.398 -19.062 -3.32 1 90.5 29 HIS B O 1
ATOM 3135 N N . ILE B 1 30 ? 8.422 -19.844 -2.693 1 93.38 30 ILE B N 1
ATOM 3136 C CA . ILE B 1 30 ? 7.742 -19 -3.67 1 93.38 30 ILE B CA 1
ATOM 3137 C C . ILE B 1 30 ? 7.02 -17.859 -2.951 1 93.38 30 ILE B C 1
ATOM 3139 O O . ILE B 1 30 ? 6.746 -16.828 -3.549 1 93.38 30 ILE B O 1
ATOM 3143 N N . GLY B 1 31 ? 6.793 -18 -1.677 1 94.81 31 GLY B N 1
ATOM 3144 C CA . GLY B 1 31 ? 6.09 -17.016 -0.877 1 94.81 31 GLY B CA 1
ATOM 3145 C C . GLY B 1 31 ? 6.762 -15.656 -0.882 1 94.81 31 GLY B C 1
ATOM 3146 O O . GLY B 1 31 ? 6.102 -14.633 -1.048 1 94.81 31 GLY B O 1
ATOM 3147 N N . PRO B 1 32 ? 8.047 -15.602 -0.753 1 94.19 32 PRO B N 1
ATOM 3148 C CA . PRO B 1 32 ? 8.734 -14.312 -0.701 1 94.19 32 PRO B CA 1
ATOM 3149 C C . PRO B 1 32 ? 8.555 -13.492 -1.978 1 94.19 32 PRO B C 1
ATOM 3151 O O . PRO B 1 32 ? 8.586 -12.258 -1.936 1 94.19 32 PRO B O 1
ATOM 3154 N N . PHE B 1 33 ? 8.312 -14.141 -3.133 1 94.5 33 PHE B N 1
ATOM 3155 C CA . PHE B 1 33 ? 8.086 -13.414 -4.375 1 94.5 33 PHE B CA 1
ATOM 3156 C C . PHE B 1 33 ? 6.801 -12.594 -4.293 1 94.5 33 PHE B C 1
ATOM 3158 O O . PHE B 1 33 ? 6.766 -11.445 -4.734 1 94.5 33 PHE B O 1
ATOM 3165 N N . LEU B 1 34 ? 5.816 -13.195 -3.713 1 96.81 34 LEU B N 1
ATOM 3166 C CA . LEU B 1 34 ? 4.523 -12.523 -3.605 1 96.81 34 LEU B CA 1
ATOM 3167 C C . LEU B 1 34 ? 4.539 -11.492 -2.479 1 96.81 34 LEU B C 1
ATOM 3169 O O . LEU B 1 34 ? 4.039 -10.383 -2.643 1 96.81 34 LEU B O 1
ATOM 3173 N N . LEU B 1 35 ? 5.145 -11.867 -1.393 1 96.94 35 LEU B N 1
ATOM 3174 C CA . LEU B 1 35 ? 5.164 -10.984 -0.232 1 96.94 35 LEU B CA 1
ATOM 3175 C C . LEU B 1 35 ? 5.965 -9.719 -0.526 1 96.94 35 LEU B C 1
ATOM 3177 O O . LEU B 1 35 ? 5.641 -8.641 -0.019 1 96.94 35 LEU B O 1
ATOM 3181 N N . SER B 1 36 ? 6.988 -9.797 -1.313 1 96.38 36 SER B N 1
ATOM 3182 C CA . SER B 1 36 ? 7.766 -8.617 -1.672 1 96.38 36 SER B CA 1
ATOM 3183 C C . SER B 1 36 ? 6.91 -7.586 -2.4 1 96.38 36 SER B C 1
ATOM 3185 O O . SER B 1 36 ? 6.977 -6.391 -2.107 1 96.38 36 SER B O 1
ATOM 3187 N N . VAL B 1 37 ? 6.07 -8.07 -3.289 1 96.94 37 VAL B N 1
ATOM 3188 C CA . VAL B 1 37 ? 5.223 -7.172 -4.066 1 96.94 37 VAL B CA 1
ATOM 3189 C C . VAL B 1 37 ? 4.16 -6.551 -3.162 1 96.94 37 VAL B C 1
ATOM 3191 O O . VAL B 1 37 ? 3.863 -5.359 -3.273 1 96.94 37 VAL B O 1
ATOM 3194 N N . VAL B 1 38 ? 3.658 -7.348 -2.268 1 97.81 38 VAL B N 1
ATOM 3195 C CA . VAL B 1 38 ? 2.625 -6.875 -1.352 1 97.81 38 VAL B CA 1
ATOM 3196 C C . VAL B 1 38 ? 3.197 -5.789 -0.443 1 97.81 38 VAL B C 1
ATOM 3198 O O . VAL B 1 38 ? 2.611 -4.711 -0.307 1 97.81 38 VAL B O 1
ATOM 3201 N N . PHE B 1 39 ? 4.312 -5.992 0.1 1 97.5 39 PHE B N 1
ATOM 3202 C CA . PHE B 1 39 ? 4.898 -5.027 1.026 1 97.5 39 PHE B CA 1
ATOM 3203 C C . PHE B 1 39 ? 5.41 -3.803 0.281 1 97.5 39 PHE B C 1
ATOM 3205 O O . PHE B 1 39 ? 5.367 -2.688 0.806 1 97.5 39 PHE B O 1
ATOM 3212 N N . ASP B 1 40 ? 5.93 -4.023 -0.901 1 97.75 40 ASP B N 1
ATOM 3213 C CA . ASP B 1 40 ? 6.289 -2.871 -1.724 1 97.75 40 ASP B CA 1
ATOM 3214 C C . ASP B 1 40 ? 5.07 -1.993 -2.002 1 97.75 40 ASP B C 1
ATOM 3216 O O . ASP B 1 40 ? 5.168 -0.765 -1.98 1 97.75 40 ASP B O 1
ATOM 3220 N N . SER B 1 41 ? 3.977 -2.639 -2.258 1 98.06 41 SER B N 1
ATOM 3221 C CA . SER B 1 41 ? 2.744 -1.903 -2.52 1 98.06 41 SER B CA 1
ATOM 3222 C C . SER B 1 41 ? 2.301 -1.11 -1.294 1 98.06 41 SER B C 1
ATOM 3224 O O . SER B 1 41 ? 1.839 0.026 -1.417 1 98.06 41 SER B O 1
ATOM 3226 N N . VAL B 1 42 ? 2.447 -1.729 -0.13 1 98 42 VAL B N 1
ATOM 3227 C CA . VAL B 1 42 ? 2.135 -1.017 1.104 1 98 42 VAL B CA 1
ATOM 3228 C C . VAL B 1 42 ? 3.006 0.231 1.217 1 98 42 VAL B C 1
ATOM 3230 O O . VAL B 1 42 ? 2.504 1.325 1.485 1 98 42 VAL B O 1
ATOM 3233 N N . LEU B 1 43 ? 4.25 0.051 0.988 1 97.94 43 LEU B N 1
ATOM 3234 C CA . LEU B 1 43 ? 5.184 1.166 1.094 1 97.94 43 LEU B CA 1
ATOM 3235 C C . LEU B 1 43 ? 4.883 2.229 0.043 1 97.94 43 LEU B C 1
ATOM 3237 O O . LEU B 1 43 ? 5.066 3.424 0.291 1 97.94 43 LEU B O 1
ATOM 3241 N N . PHE B 1 44 ? 4.461 1.762 -1.122 1 98.19 44 PHE B N 1
ATOM 3242 C CA . PHE B 1 44 ? 4.07 2.715 -2.154 1 98.19 44 PHE B CA 1
ATOM 3243 C C . PHE B 1 44 ? 2.91 3.582 -1.681 1 98.19 44 PHE B C 1
ATOM 3245 O O . PHE B 1 44 ? 2.869 4.781 -1.964 1 98.19 44 PHE B O 1
ATOM 3252 N N . GLY B 1 45 ? 1.985 2.963 -1.016 1 97.81 45 GLY B N 1
ATOM 3253 C CA . GLY B 1 45 ? 0.909 3.746 -0.429 1 97.81 45 GLY B CA 1
ATOM 3254 C C . GLY B 1 45 ? 1.399 4.785 0.563 1 97.81 45 GLY B C 1
ATOM 3255 O O . GLY B 1 45 ? 0.962 5.938 0.532 1 97.81 45 GLY B O 1
ATOM 3256 N N . VAL B 1 46 ? 2.318 4.395 1.356 1 96.75 46 VAL B N 1
ATOM 3257 C CA . VAL B 1 46 ? 2.902 5.305 2.334 1 96.75 46 VAL B CA 1
ATOM 3258 C C . VAL B 1 46 ? 3.592 6.461 1.616 1 96.75 46 VAL B C 1
ATOM 3260 O O . VAL B 1 46 ? 3.375 7.629 1.954 1 96.75 46 VAL B O 1
ATOM 3263 N N . VAL B 1 47 ? 4.344 6.102 0.636 1 97.5 47 VAL B N 1
ATOM 3264 C CA . VAL B 1 47 ? 5.094 7.09 -0.131 1 97.5 47 VAL B CA 1
ATOM 3265 C C . VAL B 1 47 ? 4.129 8.055 -0.82 1 97.5 47 VAL B C 1
ATOM 3267 O O . VAL B 1 47 ? 4.363 9.258 -0.854 1 97.5 47 VAL B O 1
ATOM 3270 N N . SER B 1 48 ? 3.074 7.492 -1.325 1 96.81 48 SER B N 1
ATOM 3271 C CA . SER B 1 48 ? 2.092 8.32 -2.016 1 96.81 48 SER B CA 1
ATOM 3272 C C . SER B 1 48 ? 1.467 9.344 -1.068 1 96.81 48 SER B C 1
ATOM 3274 O O . SER B 1 48 ? 1.327 10.516 -1.416 1 96.81 48 SER B O 1
ATOM 3276 N N . GLN B 1 49 ? 1.188 8.914 0.076 1 94.81 49 GLN B N 1
ATOM 3277 C CA . GLN B 1 49 ? 0.592 9.82 1.048 1 94.81 49 GLN B CA 1
ATOM 3278 C C . GLN B 1 49 ? 1.613 10.844 1.542 1 94.81 49 GLN B C 1
ATOM 3280 O O . GLN B 1 49 ? 1.279 12.008 1.754 1 94.81 49 GLN B O 1
ATOM 3285 N N . GLN B 1 50 ? 2.809 10.422 1.75 1 94.56 50 GLN B N 1
ATOM 3286 C CA . GLN B 1 50 ? 3.854 11.352 2.168 1 94.56 50 GLN B CA 1
ATOM 3287 C C . GLN B 1 50 ? 4.129 12.391 1.087 1 94.56 50 GLN B C 1
ATOM 3289 O O . GLN B 1 50 ? 4.398 13.555 1.394 1 94.56 50 GLN B O 1
ATOM 3294 N N . TYR B 1 51 ? 4.113 11.922 -0.127 1 95.75 51 TYR B N 1
ATOM 3295 C CA . TYR B 1 51 ? 4.301 12.836 -1.249 1 95.75 51 TYR B CA 1
ATOM 3296 C C . TYR B 1 51 ? 3.203 13.891 -1.282 1 95.75 51 TYR B C 1
ATOM 3298 O O . TYR B 1 51 ? 3.475 15.07 -1.517 1 95.75 51 TYR B O 1
ATOM 3306 N N . MET B 1 52 ? 1.991 13.453 -1.019 1 91.38 52 MET B N 1
ATOM 3307 C CA . MET B 1 52 ? 0.877 14.398 -1.01 1 91.38 52 MET B CA 1
ATOM 3308 C C . MET B 1 52 ? 1.039 15.422 0.109 1 91.38 52 MET B C 1
ATOM 3310 O O . MET B 1 52 ? 0.757 16.609 -0.082 1 91.38 52 MET B O 1
ATOM 3314 N N . THR B 1 53 ? 1.422 14.977 1.203 1 87.94 53 THR B N 1
ATOM 3315 C CA . THR B 1 53 ? 1.668 15.875 2.32 1 87.94 53 THR B CA 1
ATOM 3316 C C . THR B 1 53 ? 2.785 16.859 1.984 1 87.94 53 THR B C 1
ATOM 3318 O O . THR B 1 53 ? 2.672 18.062 2.268 1 87.94 53 THR B O 1
ATOM 3321 N N . TRP B 1 54 ? 3.828 16.344 1.411 1 91.75 54 TRP B N 1
ATOM 3322 C CA . TRP B 1 54 ? 4.938 17.188 1.003 1 91.75 54 TRP B CA 1
ATOM 3323 C C . TRP B 1 54 ? 4.484 18.219 -0.023 1 91.75 54 TRP B C 1
ATOM 3325 O O . TRP B 1 54 ? 4.828 19.406 0.08 1 91.75 54 TRP B O 1
ATOM 3335 N N . TRP B 1 55 ? 3.723 17.781 -0.987 1 90.06 55 TRP B N 1
ATOM 3336 C CA . TRP B 1 55 ? 3.229 18.641 -2.053 1 90.06 55 TRP B CA 1
ATOM 3337 C C . TRP B 1 55 ? 2.369 19.766 -1.485 1 90.06 55 TRP B C 1
ATOM 3339 O O . TRP B 1 55 ? 2.477 20.922 -1.919 1 90.06 55 TRP B O 1
ATOM 3349 N N . THR B 1 56 ? 1.664 19.516 -0.436 1 82.5 56 THR B N 1
ATOM 3350 C CA . THR B 1 56 ? 0.708 20.469 0.113 1 82.5 56 THR B CA 1
ATOM 3351 C C . THR B 1 56 ? 1.399 21.438 1.072 1 82.5 56 THR B C 1
ATOM 3353 O O . THR B 1 56 ? 1.117 22.625 1.065 1 82.5 56 THR B O 1
ATOM 3356 N N . TYR B 1 57 ? 2.367 20.953 1.779 1 79.25 57 TYR B N 1
ATOM 3357 C CA . TYR B 1 57 ? 2.816 21.766 2.896 1 79.25 57 TYR B CA 1
ATOM 3358 C C . TYR B 1 57 ? 4.277 22.172 2.732 1 79.25 57 TYR B C 1
ATOM 3360 O O . TYR B 1 57 ? 4.68 23.266 3.113 1 79.25 57 TYR B O 1
ATOM 3368 N N . SER B 1 58 ? 5.039 21.375 2.201 1 81.06 58 SER B N 1
ATOM 3369 C CA . SER B 1 58 ? 6.484 21.578 2.271 1 81.06 58 SER B CA 1
ATOM 3370 C C . SER B 1 58 ? 7.027 22.125 0.955 1 81.06 58 SER B C 1
ATOM 3372 O O . SER B 1 58 ? 8.07 22.781 0.933 1 81.06 58 SER B O 1
ATOM 3374 N N . ARG B 1 59 ? 6.438 21.984 -0.108 1 84.06 59 ARG B N 1
ATOM 3375 C CA . ARG B 1 59 ? 6.949 22.266 -1.445 1 84.06 59 ARG B CA 1
ATOM 3376 C C . ARG B 1 59 ? 7.301 23.75 -1.598 1 84.06 59 ARG B C 1
ATOM 3378 O O . ARG B 1 59 ? 8.367 24.094 -2.113 1 84.06 59 ARG B O 1
ATOM 3385 N N . PRO B 1 60 ? 6.457 24.594 -1.059 1 79.38 60 PRO B N 1
ATOM 3386 C CA . PRO B 1 60 ? 6.727 26.016 -1.31 1 79.38 60 PRO B CA 1
ATOM 3387 C C . PRO B 1 60 ? 7.973 26.516 -0.582 1 79.38 60 PRO B C 1
ATOM 3389 O O . PRO B 1 60 ? 8.578 27.5 -0.992 1 79.38 60 PRO B O 1
ATOM 3392 N N . THR B 1 61 ? 8.43 25.828 0.344 1 79.44 61 THR B N 1
ATOM 3393 C CA . THR B 1 61 ? 9.562 26.297 1.139 1 79.44 61 THR B CA 1
ATOM 3394 C C . THR B 1 61 ? 10.836 25.578 0.74 1 79.44 61 THR B C 1
ATOM 3396 O O . THR B 1 61 ? 11.922 25.875 1.251 1 79.44 61 THR B O 1
ATOM 3399 N N . GLU B 1 62 ? 10.75 24.75 -0.262 1 86.38 62 GLU B N 1
ATOM 3400 C CA . GLU B 1 62 ? 11.891 23.922 -0.62 1 86.38 62 GLU B CA 1
ATOM 3401 C C . GLU B 1 62 ? 12.695 24.547 -1.755 1 86.38 62 GLU B C 1
ATOM 3403 O O . GLU B 1 62 ? 12.148 25.281 -2.576 1 86.38 62 GLU B O 1
ATOM 3408 N N . ARG B 1 63 ? 13.984 24.312 -1.701 1 88.19 63 ARG B N 1
ATOM 3409 C CA . ARG B 1 63 ? 14.828 24.672 -2.838 1 88.19 63 ARG B CA 1
ATOM 3410 C C . ARG B 1 63 ? 14.352 23.984 -4.113 1 88.19 63 ARG B C 1
ATOM 3412 O O . ARG B 1 63 ? 13.906 22.828 -4.074 1 88.19 63 ARG B O 1
ATOM 3419 N N . ARG B 1 64 ? 14.531 24.547 -5.238 1 90.56 64 ARG B N 1
ATOM 3420 C CA . ARG B 1 64 ? 14.008 24.078 -6.516 1 90.56 64 ARG B CA 1
ATOM 3421 C C . ARG B 1 64 ? 14.602 22.719 -6.879 1 90.56 64 ARG B C 1
ATOM 3423 O O . ARG B 1 64 ? 13.898 21.844 -7.402 1 90.56 64 ARG B O 1
ATOM 3430 N N . ILE B 1 65 ? 15.867 22.5 -6.629 1 91.25 65 ILE B N 1
ATOM 3431 C CA . ILE B 1 65 ? 16.516 21.25 -7 1 91.25 65 ILE B CA 1
ATOM 3432 C C . ILE B 1 65 ? 15.852 20.078 -6.273 1 91.25 65 ILE B C 1
ATOM 3434 O O . ILE B 1 65 ? 15.656 19 -6.852 1 91.25 65 ILE B O 1
ATOM 3438 N N . TYR B 1 66 ? 15.469 20.312 -5.051 1 91.5 66 TYR B N 1
ATOM 3439 C CA . TYR B 1 66 ? 14.875 19.234 -4.277 1 91.5 66 TYR B CA 1
ATOM 3440 C C . TYR B 1 66 ? 13.43 18.984 -4.703 1 91.5 66 TYR B C 1
ATOM 3442 O O . TYR B 1 66 ? 12.914 17.875 -4.574 1 91.5 66 TYR B O 1
ATOM 3450 N N . VAL B 1 67 ? 12.812 20.031 -5.266 1 94.5 67 VAL B N 1
ATOM 3451 C CA . VAL B 1 67 ? 11.477 19.844 -5.82 1 94.5 67 VAL B CA 1
ATOM 3452 C C . VAL B 1 67 ? 11.531 18.906 -7.023 1 94.5 67 VAL B C 1
ATOM 3454 O O . VAL B 1 67 ? 10.75 17.969 -7.121 1 94.5 67 VAL B O 1
ATOM 3457 N N . TYR B 1 68 ? 12.539 19.141 -7.832 1 95 68 TYR B N 1
ATOM 3458 C CA . TYR B 1 68 ? 12.68 18.312 -9.016 1 95 68 TYR B CA 1
ATOM 3459 C C . TYR B 1 68 ? 13.062 16.891 -8.633 1 95 68 TYR B C 1
ATOM 3461 O O . TYR B 1 68 ? 12.539 15.922 -9.195 1 95 68 TYR B O 1
ATOM 3469 N N . VAL B 1 69 ? 13.953 16.766 -7.699 1 96.12 69 VAL B N 1
ATOM 3470 C CA . VAL B 1 69 ? 14.398 15.445 -7.254 1 96.12 69 VAL B CA 1
ATOM 3471 C C . VAL B 1 69 ? 13.219 14.68 -6.656 1 96.12 69 VAL B C 1
ATOM 3473 O O . VAL B 1 69 ? 13.055 13.484 -6.91 1 96.12 69 VAL B O 1
ATOM 3476 N N . THR B 1 70 ? 12.414 15.391 -5.902 1 96.56 70 THR B N 1
ATOM 3477 C CA . THR B 1 70 ? 11.281 14.734 -5.258 1 96.56 70 THR B CA 1
ATOM 3478 C C . THR B 1 70 ? 10.273 14.258 -6.297 1 96.56 70 THR B C 1
ATOM 3480 O O . THR B 1 70 ? 9.742 13.156 -6.191 1 96.56 70 THR B O 1
ATOM 3483 N N . HIS B 1 71 ? 9.992 15.078 -7.352 1 97 71 HIS B N 1
ATOM 3484 C CA . HIS B 1 71 ? 9.117 14.641 -8.43 1 97 71 HIS B CA 1
ATOM 3485 C C . HIS B 1 71 ? 9.703 13.445 -9.172 1 97 71 HIS B C 1
ATOM 3487 O O . HIS B 1 71 ? 8.984 12.492 -9.484 1 97 71 HIS B O 1
ATOM 3493 N N . PHE B 1 72 ? 10.953 13.531 -9.398 1 97.75 72 PHE B N 1
ATOM 3494 C CA . PHE B 1 72 ? 11.641 12.43 -10.078 1 97.75 72 PHE B CA 1
ATOM 3495 C C . PHE B 1 72 ? 11.516 11.141 -9.281 1 97.75 72 PHE B C 1
ATOM 3497 O O . PHE B 1 72 ? 11.219 10.086 -9.836 1 97.75 72 PHE B O 1
ATOM 3504 N N . LEU B 1 73 ? 11.75 11.227 -7.996 1 97.94 73 LEU B N 1
ATOM 3505 C CA . LEU B 1 73 ? 11.695 10.055 -7.125 1 97.94 73 LEU B CA 1
ATOM 3506 C C . LEU B 1 73 ? 10.281 9.492 -7.047 1 97.94 73 LEU B C 1
ATOM 3508 O O . LEU B 1 73 ? 10.094 8.281 -6.93 1 97.94 73 LEU B O 1
ATOM 3512 N N . ALA B 1 74 ? 9.281 10.359 -7.113 1 97.25 74 ALA B N 1
ATOM 3513 C CA . ALA B 1 74 ? 7.898 9.898 -7.141 1 97.25 74 ALA B CA 1
ATOM 3514 C C . ALA B 1 74 ? 7.613 9.086 -8.398 1 97.25 74 ALA B C 1
ATOM 3516 O O . ALA B 1 74 ? 6.98 8.031 -8.336 1 97.25 74 ALA B O 1
ATOM 3517 N N . ILE B 1 75 ? 8.102 9.562 -9.484 1 97.44 75 ILE B N 1
ATOM 3518 C CA . ILE B 1 75 ? 7.918 8.859 -10.75 1 97.44 75 ILE B CA 1
ATOM 3519 C C . ILE B 1 75 ? 8.664 7.527 -10.711 1 97.44 75 ILE B C 1
ATOM 3521 O O . ILE B 1 75 ? 8.148 6.504 -11.172 1 97.44 75 ILE B O 1
ATOM 3525 N N . ALA B 1 76 ? 9.844 7.57 -10.203 1 97.38 76 ALA B N 1
ATOM 3526 C CA . ALA B 1 76 ? 10.641 6.355 -10.078 1 97.38 76 ALA B CA 1
ATOM 3527 C C . ALA B 1 76 ? 9.945 5.328 -9.188 1 97.38 76 ALA B C 1
ATOM 3529 O O . ALA B 1 76 ? 10.008 4.125 -9.445 1 97.38 76 ALA B O 1
ATOM 3530 N N . ALA B 1 77 ? 9.328 5.832 -8.133 1 97.31 77 ALA B N 1
ATOM 3531 C CA . ALA B 1 77 ? 8.602 4.941 -7.23 1 97.31 77 ALA B CA 1
ATOM 3532 C C . ALA B 1 77 ? 7.441 4.258 -7.949 1 97.31 77 ALA B C 1
ATOM 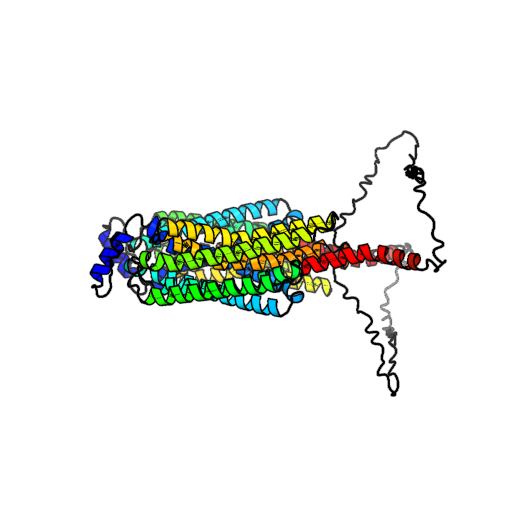3534 O O . ALA B 1 77 ? 7.203 3.064 -7.754 1 97.31 77 ALA B O 1
ATOM 3535 N N . VAL B 1 78 ? 6.754 4.984 -8.805 1 97.38 78 VAL B N 1
ATOM 3536 C CA . VAL B 1 78 ? 5.648 4.43 -9.578 1 97.38 78 VAL B CA 1
ATOM 3537 C C . VAL B 1 78 ? 6.176 3.373 -10.547 1 97.38 78 VAL B C 1
ATOM 3539 O O . VAL B 1 78 ? 5.609 2.283 -10.656 1 97.38 78 VAL B O 1
ATOM 3542 N N . ALA B 1 79 ? 7.199 3.729 -11.188 1 97.31 79 ALA B N 1
ATOM 3543 C CA . ALA B 1 79 ? 7.789 2.807 -12.156 1 97.31 79 ALA B CA 1
ATOM 3544 C C . ALA B 1 79 ? 8.258 1.523 -11.469 1 97.31 79 ALA B C 1
ATOM 3546 O O . ALA B 1 79 ? 8.055 0.426 -11.992 1 97.31 79 ALA B O 1
ATOM 3547 N N . TYR B 1 80 ? 8.875 1.686 -10.344 1 97.5 80 TYR B N 1
ATOM 3548 C CA . TYR B 1 80 ? 9.367 0.532 -9.602 1 97.5 80 TYR B CA 1
ATOM 3549 C C . TYR B 1 80 ? 8.227 -0.389 -9.195 1 97.5 80 TYR B C 1
ATOM 3551 O O . TYR B 1 80 ? 8.297 -1.604 -9.391 1 97.5 80 TYR B O 1
ATOM 3559 N N . THR B 1 81 ? 7.184 0.159 -8.648 1 97.62 81 THR B N 1
ATOM 3560 C CA . THR B 1 81 ? 6.035 -0.631 -8.219 1 97.62 81 THR B CA 1
ATOM 3561 C C . THR B 1 81 ? 5.328 -1.255 -9.414 1 97.62 81 THR B C 1
ATOM 3563 O O . THR B 1 81 ? 4.871 -2.396 -9.344 1 97.62 81 THR B O 1
ATOM 3566 N N . ALA B 1 82 ? 5.23 -0.509 -10.508 1 97 82 ALA B N 1
ATOM 3567 C CA . ALA B 1 82 ? 4.637 -1.062 -11.719 1 97 82 ALA B CA 1
ATOM 3568 C C . ALA B 1 82 ? 5.418 -2.277 -12.211 1 97 82 ALA B C 1
ATOM 3570 O O . ALA B 1 82 ? 4.828 -3.273 -12.641 1 97 82 ALA B O 1
ATOM 3571 N N . CYS B 1 83 ? 6.695 -2.143 -12.141 1 96.62 83 CYS B N 1
ATOM 3572 C CA . CYS B 1 83 ? 7.543 -3.264 -12.531 1 96.62 83 CYS B CA 1
ATOM 3573 C C . CYS B 1 83 ? 7.34 -4.453 -11.602 1 96.62 83 CYS B C 1
ATOM 3575 O O . CYS B 1 83 ? 7.27 -5.598 -12.055 1 96.62 83 CYS B O 1
ATOM 3577 N N . GLU B 1 84 ? 7.199 -4.168 -10.336 1 97.06 84 GLU B N 1
ATOM 3578 C CA . GLU B 1 84 ? 6.965 -5.227 -9.359 1 97.06 84 GLU B CA 1
ATOM 3579 C C . GLU B 1 84 ? 5.625 -5.914 -9.602 1 97.06 84 GLU B C 1
ATOM 3581 O O . GLU B 1 84 ? 5.531 -7.145 -9.531 1 97.06 84 GLU B O 1
ATOM 3586 N N . ILE B 1 85 ? 4.648 -5.121 -9.852 1 97.19 85 ILE B N 1
ATOM 3587 C CA . ILE B 1 85 ? 3.328 -5.684 -10.125 1 97.19 85 ILE B CA 1
ATOM 3588 C C . ILE B 1 85 ? 3.381 -6.535 -11.391 1 97.19 85 ILE B C 1
ATOM 3590 O O . ILE B 1 85 ? 2.811 -7.629 -11.43 1 97.19 85 ILE B O 1
ATOM 3594 N N . SER B 1 86 ? 4.086 -6.066 -12.422 1 96.62 86 SER B N 1
ATOM 3595 C CA . SER B 1 86 ? 4.25 -6.84 -13.648 1 96.62 86 SER B CA 1
ATOM 3596 C C . SER B 1 86 ? 4.98 -8.148 -13.383 1 96.62 86 SER B C 1
ATOM 3598 O O . SER B 1 86 ? 4.641 -9.188 -13.961 1 96.62 86 SER B O 1
ATOM 3600 N N . TYR B 1 87 ? 5.953 -8.07 -12.539 1 96.31 87 TYR B N 1
ATOM 3601 C CA . TYR B 1 87 ? 6.707 -9.258 -12.164 1 96.31 87 TYR B CA 1
ATOM 3602 C C . TYR B 1 87 ? 5.809 -10.273 -11.469 1 96.31 87 TYR B C 1
ATOM 3604 O O . TYR B 1 87 ? 5.852 -11.469 -11.781 1 96.31 87 TYR B O 1
ATOM 3612 N N . ALA B 1 88 ? 4.977 -9.805 -10.547 1 96.75 88 ALA B N 1
ATOM 3613 C CA . ALA B 1 88 ? 4.051 -10.68 -9.836 1 96.75 88 ALA B CA 1
ATOM 3614 C C . ALA B 1 88 ? 3.016 -11.273 -10.789 1 96.75 88 ALA B C 1
ATOM 3616 O O . ALA B 1 88 ? 2.699 -12.461 -10.711 1 96.75 88 ALA B O 1
ATOM 3617 N N . MET B 1 89 ? 2.527 -10.438 -11.711 1 96.81 89 MET B N 1
ATOM 3618 C CA . MET B 1 89 ? 1.557 -10.914 -12.695 1 96.81 89 MET B CA 1
ATOM 3619 C C . MET B 1 89 ? 2.178 -11.961 -13.609 1 96.81 89 MET B C 1
ATOM 3621 O O . MET B 1 89 ? 1.523 -12.945 -13.969 1 96.81 89 MET B O 1
ATOM 3625 N N . HIS B 1 90 ? 3.404 -11.75 -13.93 1 96.25 90 HIS B N 1
ATOM 3626 C CA . HIS B 1 90 ? 4.113 -12.711 -14.766 1 96.25 90 HIS B CA 1
ATOM 3627 C C . HIS B 1 90 ? 4.293 -14.047 -14.047 1 96.25 90 HIS B C 1
ATOM 3629 O O . HIS B 1 90 ? 4.023 -15.102 -14.625 1 96.25 90 HIS B O 1
ATOM 3635 N N . ASN B 1 91 ? 4.645 -14.031 -12.812 1 95.88 91 ASN B N 1
ATOM 3636 C CA . ASN B 1 91 ? 4.98 -15.242 -12.07 1 95.88 91 ASN B CA 1
ATOM 3637 C C . ASN B 1 91 ? 3.729 -15.984 -11.602 1 95.88 91 ASN B C 1
ATOM 3639 O O . ASN B 1 91 ? 3.658 -17.203 -11.68 1 95.88 91 ASN B O 1
ATOM 3643 N N . PHE B 1 92 ? 2.764 -15.25 -11.133 1 96.81 92 PHE B N 1
ATOM 3644 C CA . PHE B 1 92 ? 1.697 -15.898 -10.383 1 96.81 92 PHE B CA 1
ATOM 3645 C C . PHE B 1 92 ? 0.408 -15.938 -11.195 1 96.81 92 PHE B C 1
ATOM 3647 O O . PHE B 1 92 ? -0.52 -16.688 -10.859 1 96.81 92 PHE B O 1
ATOM 3654 N N . VAL B 1 93 ? 0.311 -15.148 -12.273 1 96.5 93 VAL B N 1
ATOM 3655 C CA . VAL B 1 93 ? -0.943 -15.117 -13.023 1 96.5 93 VAL B CA 1
ATOM 3656 C C . VAL B 1 93 ? -0.727 -15.68 -14.422 1 96.5 93 VAL B C 1
ATOM 3658 O O . VAL B 1 93 ? -1.149 -16.797 -14.719 1 96.5 93 VAL B O 1
ATOM 3661 N N . TYR B 1 94 ? 0.069 -15.102 -15.242 1 95.56 94 TYR B N 1
ATOM 3662 C CA . TYR B 1 94 ? 0.231 -15.492 -16.641 1 95.56 94 TYR B CA 1
ATOM 3663 C C . TYR B 1 94 ? 0.894 -16.859 -16.75 1 95.56 94 TYR B C 1
ATOM 3665 O O . TYR B 1 94 ? 0.652 -17.594 -17.703 1 95.56 94 TYR B O 1
ATOM 3673 N N . ASN B 1 95 ? 1.706 -17.203 -15.797 1 95.19 95 ASN B N 1
ATOM 3674 C CA . ASN B 1 95 ? 2.371 -18.516 -15.781 1 95.19 95 ASN B CA 1
ATOM 3675 C C . ASN B 1 95 ? 1.963 -19.328 -14.562 1 95.19 95 ASN B C 1
ATOM 3677 O O . ASN B 1 95 ? 2.781 -20.062 -13.992 1 95.19 95 ASN B O 1
ATOM 3681 N N . PHE B 1 96 ? 0.737 -19.188 -14.242 1 95.06 96 PHE B N 1
ATOM 3682 C CA . PHE B 1 96 ? 0.219 -19.906 -13.086 1 95.06 96 PHE B CA 1
ATOM 3683 C C . PHE B 1 96 ? 0.382 -21.422 -13.266 1 95.06 96 PHE B C 1
ATOM 3685 O O . PHE B 1 96 ? -0.058 -21.984 -14.266 1 95.06 96 PHE B O 1
ATOM 3692 N N . GLY B 1 97 ? 1.082 -22.031 -12.305 1 93 97 GLY B N 1
ATOM 3693 C CA . GLY B 1 97 ? 1.277 -23.469 -12.328 1 93 97 GLY B CA 1
ATOM 3694 C C . GLY B 1 97 ? 2.617 -23.875 -12.906 1 93 97 GLY B C 1
ATOM 3695 O O . GLY B 1 97 ? 3.012 -25.047 -12.805 1 93 97 GLY B O 1
ATOM 3696 N N . ASN B 1 98 ? 3.318 -22.969 -13.555 1 94 98 ASN B N 1
ATOM 3697 C CA . ASN B 1 98 ? 4.641 -23.25 -14.109 1 94 98 ASN B CA 1
ATOM 3698 C C . ASN B 1 98 ? 5.746 -22.781 -13.164 1 94 98 ASN B C 1
ATOM 3700 O O . ASN B 1 98 ? 5.988 -21.578 -13.031 1 94 98 ASN B O 1
ATOM 3704 N N . PHE B 1 99 ? 6.492 -23.719 -12.625 1 93.69 99 PHE B N 1
ATOM 3705 C CA . PHE B 1 99 ? 7.523 -23.406 -11.648 1 93.69 99 PHE B CA 1
ATOM 3706 C C . PHE B 1 99 ? 8.773 -22.859 -12.336 1 93.69 99 PHE B C 1
ATOM 3708 O O . PHE B 1 99 ? 9.609 -22.219 -11.695 1 93.69 99 PHE B O 1
ATOM 3715 N N . ARG B 1 100 ? 8.953 -23.094 -13.57 1 91.75 100 ARG B N 1
ATOM 3716 C CA . ARG B 1 100 ? 10.164 -22.703 -14.289 1 91.75 100 ARG B CA 1
ATOM 3717 C C . ARG B 1 100 ? 10.305 -21.188 -14.336 1 91.75 100 ARG B C 1
ATOM 3719 O O . ARG B 1 100 ? 11.414 -20.672 -14.484 1 91.75 100 ARG B O 1
ATOM 3726 N N . VAL B 1 101 ? 9.219 -20.484 -14.211 1 92.19 101 VAL B N 1
ATOM 3727 C CA . VAL B 1 101 ? 9.234 -19.031 -14.328 1 92.19 101 VAL B CA 1
ATOM 3728 C C . VAL B 1 101 ? 10.039 -18.422 -13.18 1 92.19 101 VAL B C 1
ATOM 3730 O O . VAL B 1 101 ? 10.664 -17.375 -13.336 1 92.19 101 VAL B O 1
ATOM 3733 N N . PHE B 1 102 ? 10.117 -19.109 -12.023 1 91.62 102 PHE B N 1
ATOM 3734 C CA . PHE B 1 102 ? 10.836 -18.609 -10.859 1 91.62 102 PHE B CA 1
ATOM 3735 C C . PHE B 1 102 ? 12.336 -18.766 -11.031 1 91.62 102 PHE B C 1
ATOM 3737 O O . PHE B 1 102 ? 13.117 -18.25 -10.234 1 91.62 102 PHE B O 1
ATOM 3744 N N . LEU B 1 103 ? 12.727 -19.469 -12.055 1 89.25 103 LEU B N 1
ATOM 3745 C CA . LEU B 1 103 ? 14.141 -19.656 -12.367 1 89.25 103 LEU B CA 1
ATOM 3746 C C . LEU B 1 103 ? 14.633 -18.578 -13.32 1 89.25 103 LEU B C 1
ATOM 3748 O O . LEU B 1 103 ? 15.836 -18.391 -13.5 1 89.25 103 LEU B O 1
ATOM 3752 N N . GLU B 1 104 ? 13.719 -17.812 -13.875 1 88.75 104 GLU B N 1
ATOM 3753 C CA . GLU B 1 104 ? 14.086 -16.797 -14.859 1 88.75 104 GLU B CA 1
ATOM 3754 C C . GLU B 1 104 ? 14.828 -15.633 -14.203 1 88.75 104 GLU B C 1
ATOM 3756 O O . GLU B 1 104 ? 14.469 -15.203 -13.102 1 88.75 104 GLU B O 1
ATOM 3761 N N . VAL B 1 105 ? 15.789 -15.125 -14.906 1 86.62 105 VAL B N 1
ATOM 3762 C CA . VAL B 1 105 ? 16.625 -14.055 -14.375 1 86.62 105 VAL B CA 1
ATOM 3763 C C . VAL B 1 105 ? 16.234 -12.727 -15.008 1 86.62 105 VAL B C 1
ATOM 3765 O O . VAL B 1 105 ? 16.703 -11.664 -14.578 1 86.62 105 VAL B O 1
ATOM 3768 N N . LYS B 1 106 ? 15.281 -12.664 -15.875 1 83.75 106 LYS B N 1
ATOM 3769 C CA . LYS B 1 106 ? 14.922 -11.477 -16.656 1 83.75 106 LYS B CA 1
ATOM 3770 C C . LYS B 1 106 ? 14.477 -10.336 -15.742 1 83.75 106 LYS B C 1
ATOM 3772 O O . LYS B 1 106 ? 14.93 -9.203 -15.891 1 83.75 106 LYS B O 1
ATOM 3777 N N . TYR B 1 107 ? 13.633 -10.602 -14.781 1 86.06 107 TYR B N 1
ATOM 3778 C CA . TYR B 1 107 ? 13.109 -9.539 -13.922 1 86.06 107 TYR B CA 1
ATOM 3779 C C . TYR B 1 107 ? 14.07 -9.234 -12.781 1 86.06 107 TYR B C 1
ATOM 3781 O O . TYR B 1 107 ? 14.453 -8.086 -12.578 1 86.06 107 TYR B O 1
ATOM 3789 N N . PRO B 1 108 ? 14.609 -10.203 -12.125 1 85.62 108 PRO B N 1
ATOM 3790 C CA . PRO B 1 108 ? 15.469 -9.922 -10.969 1 85.62 108 PRO B CA 1
ATOM 3791 C C . PRO B 1 108 ? 16.734 -9.156 -11.352 1 85.62 108 PRO B C 1
ATOM 3793 O O . PRO B 1 108 ? 17.281 -8.414 -10.531 1 85.62 108 PRO B O 1
ATOM 3796 N N . GLN B 1 109 ? 17.156 -9.266 -12.57 1 86.75 109 GLN B N 1
ATOM 3797 C CA . GLN B 1 109 ? 18.406 -8.633 -12.961 1 86.75 109 GLN B CA 1
ATOM 3798 C C . GLN B 1 109 ? 18.25 -7.121 -13.086 1 86.75 109 GLN B C 1
ATOM 3800 O O . GLN B 1 109 ? 19.234 -6.383 -13.031 1 86.75 109 GLN B O 1
ATOM 3805 N N . ILE B 1 110 ? 17.047 -6.617 -13.227 1 91.06 110 ILE B N 1
ATOM 3806 C CA . ILE B 1 110 ? 16.828 -5.199 -13.492 1 91.06 110 ILE B CA 1
ATOM 3807 C C . ILE B 1 110 ? 16.609 -4.457 -12.172 1 91.06 110 ILE B C 1
ATOM 3809 O O . ILE B 1 110 ? 16.781 -3.24 -12.102 1 91.06 110 ILE B O 1
ATOM 3813 N N . PHE B 1 111 ? 16.266 -5.117 -11.078 1 92.25 111 PHE B N 1
ATOM 3814 C CA . PHE B 1 111 ? 15.836 -4.488 -9.836 1 92.25 111 PHE B CA 1
ATOM 3815 C C . PHE B 1 111 ? 17 -3.764 -9.172 1 92.25 111 PHE B C 1
ATOM 3817 O O . PHE B 1 111 ? 16.828 -2.67 -8.633 1 92.25 111 PHE B O 1
ATOM 3824 N N . PRO B 1 112 ? 18.234 -4.273 -9.258 1 92.31 112 PRO B N 1
ATOM 3825 C CA . PRO B 1 112 ? 19.328 -3.529 -8.648 1 92.31 112 PRO B CA 1
ATOM 3826 C C . PRO B 1 112 ? 19.562 -2.172 -9.305 1 92.31 112 PRO B C 1
ATOM 3828 O O . PRO B 1 112 ? 19.812 -1.181 -8.617 1 92.31 112 PRO B O 1
ATOM 3831 N N . ILE B 1 113 ? 19.469 -2.131 -10.562 1 93.94 113 ILE B N 1
ATOM 3832 C CA . ILE B 1 113 ? 19.672 -0.87 -11.266 1 93.94 113 ILE B CA 1
ATOM 3833 C C . ILE B 1 113 ? 18.516 0.086 -10.953 1 93.94 113 ILE B C 1
ATOM 3835 O O . ILE B 1 113 ? 18.734 1.278 -10.727 1 93.94 113 ILE B O 1
ATOM 3839 N N . MET B 1 114 ? 17.297 -0.421 -10.938 1 95.06 114 MET B N 1
ATOM 3840 C CA . MET B 1 114 ? 16.156 0.407 -10.578 1 95.06 114 MET B CA 1
ATOM 3841 C C . MET B 1 114 ? 16.266 0.895 -9.133 1 95.06 114 MET B C 1
ATOM 3843 O O . MET B 1 114 ? 15.891 2.025 -8.828 1 95.06 114 MET B O 1
ATOM 3847 N N . GLY B 1 115 ? 16.766 0.035 -8.32 1 94.94 115 GLY B N 1
ATOM 3848 C CA . GLY B 1 115 ? 17.016 0.422 -6.938 1 94.94 115 GLY B CA 1
ATOM 3849 C C . GLY B 1 115 ? 18.016 1.562 -6.805 1 94.94 115 GLY B C 1
ATOM 3850 O O . GLY B 1 115 ? 17.812 2.475 -6 1 94.94 115 GLY B O 1
ATOM 3851 N N . TRP B 1 116 ? 19.031 1.501 -7.629 1 96.12 116 TRP B N 1
ATOM 3852 C CA . TRP B 1 116 ? 20.047 2.555 -7.609 1 96.12 116 TRP B CA 1
ATOM 3853 C C . TRP B 1 116 ? 19.453 3.879 -8.086 1 96.12 116 TRP B C 1
ATOM 3855 O O . TRP B 1 116 ? 19.766 4.938 -7.535 1 96.12 116 TRP B O 1
ATOM 3865 N N . ILE B 1 117 ? 18.578 3.828 -9.031 1 96.38 117 ILE B N 1
ATOM 3866 C CA . ILE B 1 117 ? 17.953 5.023 -9.57 1 96.38 117 ILE B CA 1
ATOM 3867 C C . ILE B 1 117 ? 17.141 5.719 -8.469 1 96.38 117 ILE B C 1
ATOM 3869 O O . ILE B 1 117 ? 17.078 6.949 -8.43 1 96.38 117 ILE B O 1
ATOM 3873 N N . THR B 1 118 ? 16.656 4.973 -7.574 1 95.81 118 THR B N 1
ATOM 3874 C CA . THR B 1 118 ? 15.836 5.523 -6.496 1 95.81 118 THR B CA 1
ATOM 3875 C C . THR B 1 118 ? 16.719 5.934 -5.316 1 95.81 118 THR B C 1
ATOM 3877 O O . THR B 1 118 ? 16.5 6.988 -4.715 1 95.81 118 THR B O 1
ATOM 3880 N N . SER B 1 119 ? 17.734 5.203 -5.012 1 95.38 119 SER B N 1
ATOM 3881 C CA . SER B 1 119 ? 18.5 5.438 -3.797 1 95.38 119 SER B CA 1
ATOM 3882 C C . SER B 1 119 ? 19.594 6.48 -4.027 1 95.38 119 SER B C 1
ATOM 3884 O O . SER B 1 119 ? 19.922 7.246 -3.119 1 95.38 119 SER B O 1
ATOM 3886 N N . ALA B 1 120 ? 20.109 6.594 -5.215 1 96.81 120 ALA B N 1
ATOM 3887 C CA . ALA B 1 120 ? 21.266 7.453 -5.484 1 96.81 120 ALA B CA 1
ATOM 3888 C C . ALA B 1 120 ? 20.922 8.922 -5.234 1 96.81 120 ALA B C 1
ATOM 3890 O O . ALA B 1 120 ? 21.625 9.609 -4.5 1 96.81 120 ALA B O 1
ATOM 3891 N N . PRO B 1 121 ? 19.828 9.391 -5.82 1 96.81 121 PRO B N 1
ATOM 3892 C CA . PRO B 1 121 ? 19.5 10.797 -5.555 1 96.81 121 PRO B CA 1
ATOM 3893 C C . PRO B 1 121 ? 19.328 11.086 -4.066 1 96.81 121 PRO B C 1
ATOM 3895 O O . PRO B 1 121 ? 19.672 12.18 -3.602 1 96.81 121 PRO B O 1
ATOM 3898 N N . ILE B 1 122 ? 18.797 10.172 -3.35 1 95.25 122 ILE B N 1
ATOM 3899 C CA . ILE B 1 122 ? 18.594 10.344 -1.916 1 95.25 122 ILE B CA 1
ATOM 3900 C C . ILE B 1 122 ? 19.938 10.367 -1.192 1 95.25 122 ILE B C 1
ATOM 3902 O O . ILE B 1 122 ? 20.156 11.188 -0.302 1 95.25 122 ILE B O 1
ATOM 3906 N N . GLN B 1 123 ? 20.797 9.484 -1.616 1 95.19 123 GLN B N 1
ATOM 3907 C CA . GLN B 1 123 ? 22.141 9.469 -1.03 1 95.19 123 GLN B CA 1
ATOM 3908 C C . GLN B 1 123 ? 22.875 10.766 -1.327 1 95.19 123 GLN B C 1
ATOM 3910 O O . GLN B 1 123 ? 23.609 11.281 -0.474 1 95.19 123 GLN B O 1
ATOM 3915 N N . PHE B 1 124 ? 22.656 11.273 -2.488 1 95.5 124 PHE B N 1
ATOM 3916 C CA . PHE B 1 124 ? 23.281 12.555 -2.822 1 95.5 124 PHE B CA 1
ATOM 3917 C C . PHE B 1 124 ? 22.688 13.672 -1.969 1 95.5 124 PHE B C 1
ATOM 3919 O O . PHE B 1 124 ? 23.422 14.586 -1.564 1 95.5 124 PHE B O 1
ATOM 3926 N N . PHE B 1 125 ? 21.453 13.633 -1.742 1 93.31 125 PHE B N 1
ATOM 3927 C CA . PHE B 1 125 ? 20.797 14.602 -0.871 1 93.31 125 PHE B CA 1
ATOM 3928 C C . PHE B 1 125 ? 21.422 14.594 0.516 1 93.31 125 PHE B C 1
ATOM 3930 O O . PHE B 1 125 ? 21.766 15.648 1.058 1 93.31 125 PHE B O 1
ATOM 3937 N N . TYR B 1 126 ? 21.641 13.43 1.026 1 92.25 126 TYR B N 1
ATOM 3938 C CA . TYR B 1 126 ? 22.203 13.328 2.363 1 92.25 126 TYR B CA 1
ATOM 3939 C C . TYR B 1 126 ? 23.688 13.672 2.35 1 92.25 126 TYR B C 1
ATOM 3941 O O . TYR B 1 126 ? 24.234 14.156 3.344 1 92.25 126 TYR B O 1
ATOM 3949 N N . THR B 1 127 ? 24.312 13.414 1.253 1 93.69 127 THR B N 1
ATOM 3950 C CA . THR B 1 127 ? 25.719 13.797 1.107 1 93.69 127 THR B CA 1
ATOM 3951 C C . THR B 1 127 ? 25.859 15.32 1.143 1 93.69 127 THR B C 1
ATOM 3953 O O . THR B 1 127 ? 26.781 15.844 1.772 1 93.69 127 THR B O 1
ATOM 3956 N N . GLU B 1 128 ? 25.016 15.969 0.463 1 92.38 128 GLU B N 1
ATOM 3957 C CA . GLU B 1 128 ? 25.062 17.422 0.503 1 92.38 128 GLU B CA 1
ATOM 3958 C C . GLU B 1 128 ? 24.844 17.938 1.923 1 92.38 128 GLU B C 1
ATOM 3960 O O . GLU B 1 128 ? 25.516 18.891 2.348 1 92.38 128 GLU B O 1
ATOM 3965 N N . ARG B 1 129 ? 23.953 17.328 2.529 1 86.44 129 ARG B N 1
ATOM 3966 C CA . ARG B 1 129 ? 23.688 17.703 3.912 1 86.44 129 ARG B CA 1
ATOM 3967 C C . ARG B 1 129 ? 24.906 17.469 4.793 1 86.44 129 ARG B C 1
ATOM 3969 O O . ARG B 1 129 ? 25.234 18.297 5.641 1 86.44 129 ARG B O 1
ATOM 3976 N N . SER B 1 130 ? 25.453 16.359 4.598 1 90.19 130 SER B N 1
ATOM 3977 C CA . SER B 1 130 ? 26.656 16.031 5.348 1 90.19 130 SER B CA 1
ATOM 3978 C C . SER B 1 130 ? 27.781 17.016 5.035 1 90.19 130 SER B C 1
ATOM 3980 O O . SER B 1 130 ? 28.516 17.438 5.934 1 90.19 130 SER B O 1
ATOM 3982 N N . PHE B 1 131 ? 27.922 17.406 3.834 1 92.12 131 PHE B N 1
ATOM 3983 C CA . PHE B 1 131 ? 28.922 18.359 3.389 1 92.12 131 PHE B CA 1
ATOM 3984 C C . PHE B 1 131 ? 28.75 19.703 4.105 1 92.12 131 PHE B C 1
ATOM 3986 O O . PHE B 1 131 ? 29.719 20.266 4.621 1 92.12 131 PHE B O 1
ATOM 3993 N N . ARG B 1 132 ? 27.5 20.156 4.227 1 88.44 132 ARG B N 1
ATOM 3994 C CA . ARG B 1 132 ? 27.203 21.453 4.84 1 88.44 132 ARG B CA 1
ATOM 3995 C C . ARG B 1 132 ? 27.375 21.391 6.355 1 88.44 132 ARG B C 1
ATOM 3997 O O . ARG B 1 132 ? 27.859 22.328 6.969 1 88.44 132 ARG B O 1
ATOM 4004 N N . LEU B 1 133 ? 27.031 20.312 6.934 1 88.31 133 LEU B N 1
ATOM 4005 C CA . LEU B 1 133 ? 27.078 20.172 8.383 1 88.31 133 LEU B CA 1
ATOM 4006 C C . LEU B 1 133 ? 28.516 20.031 8.875 1 88.31 133 LEU B C 1
ATOM 4008 O O . LEU B 1 133 ? 28.828 20.391 10.008 1 88.31 133 LEU B O 1
ATOM 4012 N N . ASN B 1 134 ? 29.375 19.5 8.008 1 91.31 134 ASN B N 1
ATOM 4013 C CA . ASN B 1 134 ? 30.766 19.281 8.398 1 91.31 134 ASN B CA 1
ATOM 4014 C C . ASN B 1 134 ? 31.688 20.359 7.848 1 91.31 134 ASN B C 1
ATOM 4016 O O . ASN B 1 134 ? 32.844 20.078 7.488 1 91.31 134 ASN B O 1
ATOM 4020 N N . GLY B 1 135 ? 31.266 21.547 7.777 1 89.44 135 GLY B N 1
ATOM 4021 C CA . GLY B 1 135 ? 32.062 22.703 7.414 1 89.44 135 GLY B CA 1
ATOM 4022 C C . GLY B 1 135 ? 32.469 22.703 5.957 1 89.44 135 GLY B C 1
ATOM 4023 O O . GLY B 1 135 ? 33.625 23.016 5.629 1 89.44 135 GLY B O 1
ATOM 4024 N N . ASN B 1 136 ? 31.688 22.188 5.062 1 90.69 136 ASN B N 1
ATOM 4025 C CA . ASN B 1 136 ? 31.953 22.156 3.629 1 90.69 136 ASN B CA 1
ATOM 4026 C C . ASN B 1 136 ? 33.219 21.344 3.303 1 90.69 136 ASN B C 1
ATOM 4028 O O . ASN B 1 136 ? 34.094 21.797 2.572 1 90.69 136 ASN B O 1
ATOM 4032 N N . ASN B 1 137 ? 33.344 20.219 3.881 1 92.69 137 ASN B N 1
ATOM 4033 C CA . ASN B 1 137 ? 34.438 19.297 3.672 1 92.69 137 ASN B CA 1
ATOM 4034 C C . ASN B 1 137 ? 34.375 18.609 2.309 1 92.69 137 ASN B C 1
ATOM 4036 O O . ASN B 1 137 ? 33.625 17.625 2.146 1 92.69 137 ASN B O 1
ATOM 4040 N N . TRP B 1 138 ? 35.156 18.984 1.348 1 94.12 138 TRP B N 1
ATOM 4041 C CA . TRP B 1 138 ? 35.156 18.5 -0.025 1 94.12 138 TRP B CA 1
ATOM 4042 C C . TRP B 1 138 ? 35.656 17.062 -0.094 1 94.12 138 TRP B C 1
ATOM 4044 O O . TRP B 1 138 ? 35.188 16.281 -0.933 1 94.12 138 TRP B O 1
ATOM 4054 N N . PHE B 1 139 ? 36.531 16.719 0.782 1 93.94 139 PHE B N 1
ATOM 4055 C CA . PHE B 1 139 ? 37.031 15.352 0.786 1 93.94 139 PHE B CA 1
ATOM 4056 C C . PHE B 1 139 ? 35.906 14.359 1.076 1 93.94 139 PHE B C 1
ATOM 4058 O O . PHE B 1 139 ? 35.75 13.352 0.381 1 93.94 139 PHE B O 1
ATOM 4065 N N . LEU B 1 140 ? 35.156 14.688 2.021 1 94.69 140 LEU B N 1
ATOM 4066 C CA . LEU B 1 140 ? 34.031 13.828 2.383 1 94.69 140 LEU B CA 1
ATOM 4067 C C . LEU B 1 140 ? 33.031 13.75 1.243 1 94.69 140 LEU B C 1
ATOM 4069 O O . LEU B 1 140 ? 32.531 12.664 0.915 1 94.69 140 LEU B O 1
ATOM 4073 N N . ALA B 1 141 ? 32.719 14.828 0.654 1 95.25 141 ALA B N 1
ATOM 4074 C CA . ALA B 1 141 ? 31.766 14.883 -0.438 1 95.25 141 ALA B CA 1
ATOM 4075 C C . ALA B 1 141 ? 32.219 14.047 -1.628 1 95.25 141 ALA B C 1
ATOM 4077 O O . ALA B 1 141 ? 31.453 13.289 -2.203 1 95.25 141 ALA B O 1
ATOM 4078 N N . ILE B 1 142 ? 33.469 14.18 -1.967 1 96.12 142 ILE B N 1
ATOM 4079 C CA . ILE B 1 142 ? 34.031 13.469 -3.113 1 96.12 142 ILE B CA 1
ATOM 4080 C C . ILE B 1 142 ? 34.062 11.969 -2.814 1 96.12 142 ILE B C 1
ATOM 4082 O O . ILE B 1 142 ? 33.75 11.148 -3.68 1 96.12 142 ILE B O 1
ATOM 4086 N N . LEU B 1 143 ? 34.438 11.602 -1.648 1 96.62 143 LEU B N 1
ATOM 4087 C CA . LEU B 1 143 ? 34.469 10.195 -1.246 1 96.62 143 LEU B CA 1
ATOM 4088 C C . LEU B 1 143 ? 33.094 9.562 -1.358 1 96.62 143 LEU B C 1
ATOM 4090 O O . LEU B 1 143 ? 32.938 8.492 -1.943 1 96.62 143 LEU B O 1
ATOM 4094 N N . LEU B 1 144 ? 32.125 10.273 -0.841 1 97.25 144 LEU B N 1
ATOM 4095 C CA . LEU B 1 144 ? 30.75 9.734 -0.854 1 97.25 144 LEU B CA 1
ATOM 4096 C C . LEU B 1 144 ? 30.219 9.656 -2.279 1 97.25 144 LEU B C 1
ATOM 4098 O O . LEU B 1 144 ? 29.547 8.688 -2.637 1 97.25 144 LEU B O 1
ATOM 4102 N N . ALA B 1 145 ? 30.547 10.609 -3.043 1 97.25 145 ALA B N 1
ATOM 4103 C CA . ALA B 1 145 ? 30.141 10.57 -4.445 1 97.25 145 ALA B CA 1
ATOM 4104 C C . ALA B 1 145 ? 30.781 9.383 -5.164 1 97.25 145 ALA B C 1
ATOM 4106 O O . ALA B 1 145 ? 30.109 8.695 -5.945 1 97.25 145 ALA B O 1
ATOM 4107 N N . ALA B 1 146 ? 32 9.164 -4.887 1 97.5 146 ALA B N 1
ATOM 4108 C CA . ALA B 1 146 ? 32.719 8.039 -5.496 1 97.5 146 ALA B CA 1
ATOM 4109 C C . ALA B 1 146 ? 32.094 6.707 -5.086 1 97.5 146 ALA B C 1
ATOM 4111 O O . ALA B 1 146 ? 31.953 5.801 -5.906 1 97.5 146 ALA B O 1
ATOM 4112 N N . LEU B 1 147 ? 31.75 6.629 -3.885 1 97.5 147 LEU B N 1
ATOM 4113 C CA . LEU B 1 147 ? 31.141 5.402 -3.383 1 97.5 147 LEU B CA 1
ATOM 4114 C C . LEU B 1 147 ? 29.766 5.18 -4.023 1 97.5 147 LEU B C 1
ATOM 4116 O O . LEU B 1 147 ? 29.422 4.051 -4.383 1 97.5 147 LEU B O 1
ATOM 4120 N N . ILE B 1 148 ? 28.969 6.227 -4.16 1 97.44 148 ILE B N 1
ATOM 4121 C CA . ILE B 1 148 ? 27.656 6.129 -4.785 1 97.44 148 ILE B CA 1
ATOM 4122 C C . ILE B 1 148 ? 27.812 5.68 -6.234 1 97.44 148 ILE B C 1
ATOM 4124 O O . ILE B 1 148 ? 27.094 4.781 -6.691 1 97.44 148 ILE B O 1
ATOM 4128 N N . PHE B 1 149 ? 28.781 6.211 -6.914 1 97.62 149 PHE B N 1
ATOM 4129 C CA . PHE B 1 149 ? 29.016 5.805 -8.297 1 97.62 149 PHE B CA 1
ATOM 4130 C C . PHE B 1 149 ? 29.625 4.41 -8.352 1 97.62 149 PHE B C 1
ATOM 4132 O O . PHE B 1 149 ? 29.406 3.666 -9.305 1 97.62 149 PHE B O 1
ATOM 4139 N N . GLY B 1 150 ? 30.391 4.105 -7.355 1 97.12 150 GLY B N 1
ATOM 4140 C CA . GLY B 1 150 ? 30.891 2.744 -7.25 1 97.12 150 GLY B CA 1
ATOM 4141 C C . GLY B 1 150 ? 29.797 1.707 -7.168 1 97.12 150 GLY B C 1
ATOM 4142 O O . GLY B 1 150 ? 29.875 0.647 -7.793 1 97.12 150 GLY B O 1
ATOM 4143 N N . THR B 1 151 ? 28.781 2.037 -6.418 1 96.81 151 THR B N 1
ATOM 4144 C CA . THR B 1 151 ? 27.641 1.133 -6.32 1 96.81 151 THR B CA 1
ATOM 4145 C C . THR B 1 151 ? 26.938 0.985 -7.672 1 96.81 151 THR B C 1
ATOM 4147 O O . THR B 1 151 ? 26.438 -0.087 -8 1 96.81 151 THR B O 1
ATOM 4150 N N . PHE B 1 152 ? 26.906 2.037 -8.422 1 96.69 152 PHE B N 1
ATOM 4151 C CA . PHE B 1 152 ? 26.375 1.96 -9.781 1 96.69 152 PHE B CA 1
ATOM 4152 C C . PHE B 1 152 ? 27.188 0.989 -10.625 1 96.69 152 PHE B C 1
ATOM 4154 O O . PHE B 1 152 ? 26.625 0.137 -11.312 1 96.69 152 PHE B O 1
ATOM 4161 N N . GLY B 1 153 ? 28.453 1.139 -10.562 1 96.31 153 GLY B N 1
ATOM 4162 C CA . GLY B 1 153 ? 29.328 0.223 -11.281 1 96.31 153 GLY B CA 1
ATOM 4163 C C . GLY B 1 153 ? 29.094 -1.231 -10.922 1 96.31 153 GLY B C 1
ATOM 4164 O O . GLY B 1 153 ? 29.109 -2.102 -11.797 1 96.31 153 GLY B O 1
ATOM 4165 N N . MET B 1 154 ? 28.844 -1.469 -9.664 1 95.38 154 MET B N 1
ATOM 4166 C CA . MET B 1 154 ? 28.594 -2.834 -9.219 1 95.38 154 MET B CA 1
ATOM 4167 C C . MET B 1 154 ? 27.266 -3.35 -9.773 1 95.38 154 MET B C 1
ATOM 4169 O O . MET B 1 154 ? 27.141 -4.531 -10.109 1 95.38 154 MET B O 1
ATOM 4173 N N . THR B 1 155 ? 26.25 -2.486 -9.836 1 95 155 THR B N 1
ATOM 4174 C CA . THR B 1 155 ? 24.969 -2.912 -10.391 1 95 155 THR B CA 1
ATOM 4175 C C . THR B 1 155 ? 25.094 -3.264 -11.867 1 95 155 THR B C 1
ATOM 4177 O O . THR B 1 155 ? 24.469 -4.207 -12.352 1 95 155 THR B O 1
ATOM 4180 N N . ILE B 1 156 ? 25.938 -2.512 -12.578 1 94.94 156 ILE B N 1
ATOM 4181 C CA . ILE B 1 156 ? 26.203 -2.818 -13.977 1 94.94 156 ILE B CA 1
ATOM 4182 C C . ILE B 1 156 ? 26.938 -4.148 -14.086 1 94.94 156 ILE B C 1
ATOM 4184 O O . ILE B 1 156 ? 26.656 -4.953 -14.977 1 94.94 156 ILE B O 1
ATOM 4188 N N . TRP B 1 157 ? 27.844 -4.309 -13.172 1 94.38 157 TRP B N 1
ATOM 4189 C CA . TRP B 1 157 ? 28.578 -5.562 -13.125 1 94.38 157 TRP B CA 1
ATOM 4190 C C . TRP B 1 157 ? 27.656 -6.746 -12.891 1 94.38 157 TRP B C 1
ATOM 4192 O O . TRP B 1 157 ? 27.781 -7.785 -13.539 1 94.38 157 TRP B O 1
ATOM 4202 N N . ILE B 1 158 ? 26.734 -6.621 -12.039 1 91.81 158 ILE B N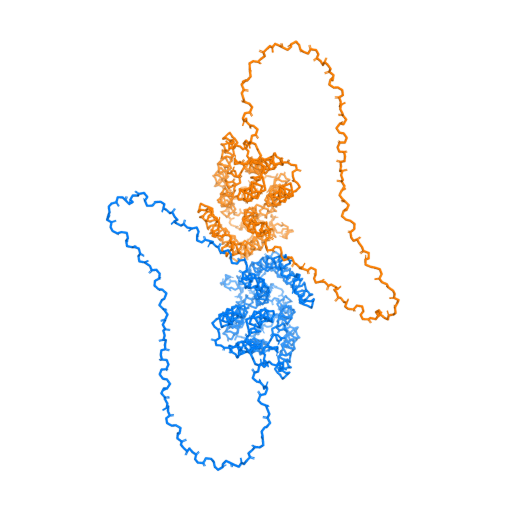 1
ATOM 4203 C CA . ILE B 1 158 ? 25.75 -7.656 -11.75 1 91.81 158 ILE B CA 1
ATOM 4204 C C . ILE B 1 158 ? 24.875 -7.906 -12.984 1 91.81 158 ILE B C 1
ATOM 4206 O O . ILE B 1 158 ? 24.656 -9.055 -13.367 1 91.81 158 ILE B O 1
ATOM 4210 N N . LEU B 1 159 ? 24.453 -6.848 -13.641 1 92.25 159 LEU B N 1
ATOM 4211 C CA . LEU B 1 159 ? 23.609 -6.965 -14.828 1 92.25 159 LEU B CA 1
ATOM 4212 C C . LEU B 1 159 ? 24.359 -7.707 -15.938 1 92.25 159 LEU B C 1
ATOM 4214 O O . LEU B 1 159 ? 23.781 -8.586 -16.594 1 92.25 159 LEU B O 1
ATOM 4218 N N . ALA B 1 160 ? 25.578 -7.379 -16.172 1 91.31 160 ALA B N 1
ATOM 4219 C CA . ALA B 1 160 ? 26.375 -8.008 -17.219 1 91.31 160 ALA B CA 1
ATOM 4220 C C . ALA B 1 160 ? 26.578 -9.492 -16.938 1 91.31 160 ALA B C 1
ATOM 4222 O O . ALA B 1 160 ? 26.484 -10.32 -17.844 1 91.31 160 ALA B O 1
ATOM 4223 N N . PHE B 1 161 ? 26.781 -9.844 -15.734 1 90.44 161 PHE B N 1
ATOM 4224 C CA . PHE B 1 161 ? 27.047 -11.234 -15.383 1 90.44 161 PHE B CA 1
ATOM 4225 C C . PHE B 1 161 ? 25.75 -12.055 -15.398 1 90.44 161 PHE B C 1
ATOM 4227 O O . PHE B 1 161 ? 25.781 -13.25 -15.703 1 90.44 16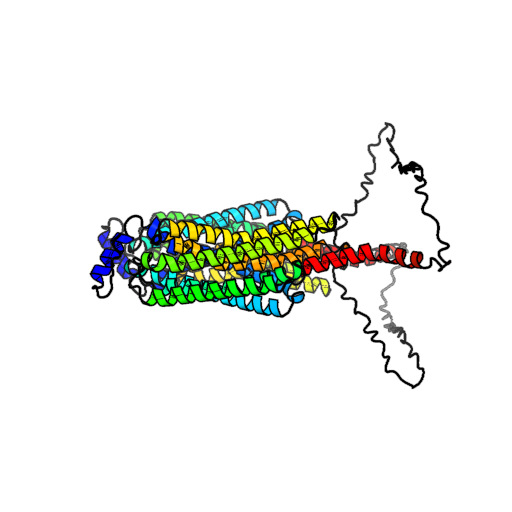1 PHE B O 1
ATOM 4234 N N . CYS B 1 162 ? 24.672 -11.453 -15.016 1 87.62 162 CYS B N 1
ATOM 4235 C CA . CYS B 1 162 ? 23.391 -12.141 -15.031 1 87.62 162 CYS B CA 1
ATOM 4236 C C . CYS B 1 162 ? 23.031 -12.594 -16.438 1 87.62 162 CYS B C 1
ATOM 4238 O O . CYS B 1 162 ? 22.328 -13.602 -16.609 1 87.62 162 CYS B O 1
ATOM 4240 N N . GLN B 1 163 ? 23.578 -11.883 -17.453 1 85.75 163 GLN B N 1
ATOM 4241 C CA . GLN B 1 163 ? 23.297 -12.258 -18.844 1 85.75 163 GLN B CA 1
ATOM 4242 C C . GLN B 1 163 ? 23.938 -13.602 -19.188 1 85.75 163 GLN B C 1
ATOM 4244 O O . GLN B 1 163 ? 23.516 -14.266 -20.141 1 85.75 163 GLN B O 1
ATOM 4249 N N . THR B 1 164 ? 24.891 -14.016 -18.375 1 84.06 164 THR B N 1
ATOM 4250 C CA . THR B 1 164 ? 25.578 -15.273 -18.656 1 84.06 164 THR B CA 1
ATOM 4251 C C . THR B 1 164 ? 24.938 -16.422 -17.875 1 84.06 164 THR B C 1
ATOM 4253 O O . THR B 1 164 ? 25.219 -17.594 -18.156 1 84.06 164 THR B O 1
ATOM 4256 N N . LEU B 1 165 ? 24.062 -16.062 -16.969 1 83.56 165 LEU B N 1
ATOM 4257 C CA . LEU B 1 165 ? 23.422 -17.078 -16.156 1 83.56 165 LEU B CA 1
ATOM 4258 C C . LEU B 1 165 ? 22.219 -17.672 -16.875 1 83.56 165 LEU B C 1
ATOM 4260 O O . LEU B 1 165 ? 21.484 -16.969 -17.562 1 83.56 165 LEU B O 1
ATOM 4264 N N . SER B 1 166 ? 22.016 -18.984 -16.734 1 81.25 166 SER B N 1
ATOM 4265 C CA . SER B 1 166 ? 20.875 -19.641 -17.344 1 81.25 166 SER B CA 1
ATOM 4266 C C . SER B 1 166 ? 19.656 -19.625 -16.438 1 81.25 166 SER B C 1
ATOM 4268 O O . SER B 1 166 ? 18.516 -19.688 -16.906 1 81.25 166 SER B O 1
ATOM 4270 N N . SER B 1 167 ? 20 -19.656 -15.117 1 84.19 167 SER B N 1
ATOM 4271 C CA . SER B 1 167 ? 18.891 -19.688 -14.172 1 84.19 167 SER B CA 1
ATOM 4272 C C . SER B 1 167 ? 19.297 -19.078 -12.836 1 84.19 167 SER B C 1
ATOM 4274 O O . SER B 1 167 ? 20.484 -18.828 -12.586 1 84.19 167 SER B O 1
ATOM 4276 N N . GLU B 1 168 ? 18.281 -18.875 -11.977 1 81.38 168 GLU B N 1
ATOM 4277 C CA . GLU B 1 168 ? 18.5 -18.344 -10.633 1 81.38 168 GLU B CA 1
ATOM 4278 C C . GLU B 1 168 ? 19.188 -19.375 -9.742 1 81.38 168 GLU B C 1
ATOM 4280 O O . GLU B 1 168 ? 19.734 -19.016 -8.695 1 81.38 168 GLU B O 1
ATOM 4285 N N . LEU B 1 169 ? 19.141 -20.625 -10.148 1 79.44 169 LEU B N 1
ATOM 4286 C CA . LEU B 1 169 ? 19.797 -21.672 -9.375 1 79.44 169 LEU B CA 1
ATOM 4287 C C . LEU B 1 169 ? 21.312 -21.484 -9.383 1 79.44 169 LEU B C 1
ATOM 4289 O O . LEU B 1 169 ? 22.016 -22.047 -8.539 1 79.44 169 LEU B O 1
ATOM 4293 N N . GLN B 1 170 ? 21.812 -20.625 -10.344 1 78.56 170 GLN B N 1
ATOM 4294 C CA . GLN B 1 170 ? 23.234 -20.375 -10.453 1 78.56 170 GLN B CA 1
ATOM 4295 C C . GLN B 1 170 ? 23.625 -19.109 -9.688 1 78.56 170 GLN B C 1
ATOM 4297 O O . GLN B 1 170 ? 24.656 -18.484 -9.992 1 78.56 170 GLN B O 1
ATOM 4302 N N . ALA B 1 171 ? 22.859 -18.766 -8.734 1 76.56 171 ALA B N 1
ATOM 4303 C CA . ALA B 1 171 ? 23.109 -17.547 -7.961 1 76.56 171 ALA B CA 1
ATOM 4304 C C . ALA B 1 171 ? 24.453 -17.625 -7.254 1 76.56 171 ALA B C 1
ATOM 4306 O O . ALA B 1 171 ? 25.078 -16.594 -6.992 1 76.56 171 ALA B O 1
ATOM 4307 N N . LEU B 1 172 ? 24.922 -18.75 -7 1 79 172 LEU B N 1
ATOM 4308 C CA . LEU B 1 172 ? 26.203 -18.922 -6.328 1 79 172 LEU B CA 1
ATOM 4309 C C . LEU B 1 172 ? 27.344 -18.375 -7.184 1 79 172 LEU B C 1
ATOM 4311 O O . LEU B 1 172 ? 28.375 -17.953 -6.652 1 79 172 LEU B O 1
ATOM 4315 N N . LEU B 1 173 ? 27.125 -18.266 -8.438 1 82 173 LEU B N 1
ATOM 4316 C CA . LEU B 1 173 ? 28.172 -17.812 -9.344 1 82 173 LEU B CA 1
ATOM 4317 C C . LEU B 1 173 ? 28.297 -16.281 -9.305 1 82 173 LEU B C 1
ATOM 4319 O O . LEU B 1 173 ? 29.312 -15.734 -9.758 1 82 173 LEU B O 1
ATOM 4323 N N . ILE B 1 174 ? 27.297 -15.617 -8.719 1 85.19 174 ILE B N 1
ATOM 4324 C CA . ILE B 1 174 ? 27.344 -14.164 -8.719 1 85.19 174 ILE B CA 1
ATOM 4325 C C . ILE B 1 174 ? 27.422 -13.656 -7.277 1 85.19 174 ILE B C 1
ATOM 4327 O O . ILE B 1 174 ? 27.125 -12.484 -7.004 1 85.19 174 ILE B O 1
ATOM 4331 N N . VAL B 1 175 ? 27.828 -14.484 -6.359 1 86.69 175 VAL B N 1
ATOM 4332 C CA . VAL B 1 175 ? 27.875 -14.141 -4.941 1 86.69 175 VAL B CA 1
ATOM 4333 C C . VAL B 1 175 ? 28.859 -13.008 -4.707 1 86.69 175 VAL B C 1
ATOM 4335 O O . VAL B 1 175 ? 28.594 -12.078 -3.943 1 86.69 175 VAL B O 1
ATOM 4338 N N . ARG B 1 176 ? 29.984 -13.016 -5.336 1 88.12 176 ARG B N 1
ATOM 4339 C CA . ARG B 1 176 ? 31.016 -11.992 -5.145 1 88.12 176 ARG B CA 1
ATOM 4340 C C . ARG B 1 176 ? 30.516 -10.625 -5.617 1 88.12 176 ARG B C 1
ATOM 4342 O O . ARG B 1 176 ? 30.75 -9.617 -4.949 1 88.12 176 ARG B O 1
ATOM 4349 N N . GLN B 1 177 ? 29.891 -10.609 -6.707 1 90.94 177 GLN B N 1
ATOM 4350 C CA . GLN B 1 177 ? 29.391 -9.359 -7.25 1 90.94 177 GLN B CA 1
ATOM 4351 C C . GLN B 1 177 ? 28.297 -8.773 -6.359 1 90.94 177 GLN B C 1
ATOM 4353 O O . GLN B 1 177 ? 28.328 -7.582 -6.043 1 90.94 177 GLN B O 1
ATOM 4358 N N . VAL B 1 178 ? 27.406 -9.617 -5.906 1 91.19 178 VAL B N 1
ATOM 4359 C CA . VAL B 1 178 ? 26.281 -9.156 -5.102 1 91.19 178 VAL B CA 1
ATOM 4360 C C . VAL B 1 178 ? 26.781 -8.703 -3.73 1 91.19 178 VAL B C 1
ATOM 4362 O O . VAL B 1 178 ? 26.359 -7.664 -3.225 1 91.19 178 VAL B O 1
ATOM 4365 N N . GLN B 1 179 ? 27.688 -9.422 -3.207 1 92.19 179 GLN B N 1
ATOM 4366 C CA . GLN B 1 179 ? 28.203 -9.062 -1.895 1 92.19 179 GLN B CA 1
ATOM 4367 C C . GLN B 1 179 ? 29.016 -7.762 -1.964 1 92.19 179 GLN B C 1
ATOM 4369 O O . GLN B 1 179 ? 28.953 -6.941 -1.046 1 92.19 179 GLN B O 1
ATOM 4374 N N . ALA B 1 180 ? 29.734 -7.609 -2.973 1 93.75 180 ALA B N 1
ATOM 4375 C CA . ALA B 1 180 ? 30.469 -6.359 -3.154 1 93.75 180 ALA B CA 1
ATOM 4376 C C . ALA B 1 180 ? 29.516 -5.172 -3.24 1 93.75 180 ALA B C 1
ATOM 4378 O O . ALA B 1 180 ? 29.734 -4.137 -2.615 1 93.75 180 ALA B O 1
ATOM 4379 N N . TRP B 1 181 ? 28.453 -5.328 -4.012 1 94.94 181 TRP B N 1
ATOM 4380 C CA . TRP B 1 181 ? 27.422 -4.301 -4.141 1 94.94 181 TRP B CA 1
ATOM 4381 C C . TRP B 1 181 ? 26.79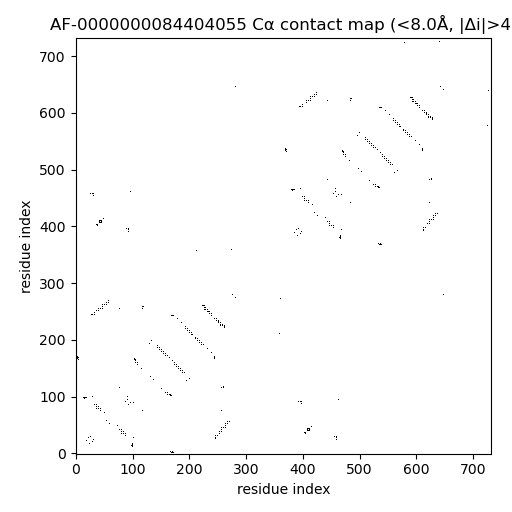7 -3.996 -2.787 1 94.94 181 TRP B C 1
ATOM 4383 O O . TRP B 1 181 ? 26.672 -2.832 -2.4 1 94.94 181 TRP B O 1
ATOM 4393 N N . GLN B 1 182 ? 26.438 -5.035 -2.033 1 93.94 182 GLN B N 1
ATOM 4394 C CA . GLN B 1 182 ? 25.781 -4.883 -0.739 1 93.94 182 GLN B CA 1
ATOM 4395 C C . GLN B 1 182 ? 26.703 -4.188 0.263 1 93.94 182 GLN B C 1
ATOM 4397 O O . GLN B 1 182 ? 26.281 -3.248 0.944 1 93.94 182 GLN B O 1
ATOM 4402 N N . CYS B 1 183 ? 27.891 -4.594 0.327 1 93.44 183 CYS B N 1
ATOM 4403 C CA . CYS B 1 183 ? 28.844 -4.043 1.294 1 93.44 183 CYS B CA 1
ATOM 4404 C C . CYS B 1 183 ? 29.172 -2.592 0.971 1 93.44 183 CYS B C 1
ATOM 4406 O O . CYS B 1 183 ? 29.281 -1.761 1.874 1 93.44 183 CYS B O 1
ATOM 4408 N N . LEU B 1 184 ? 29.312 -2.326 -0.277 1 95.62 184 LEU B N 1
ATOM 4409 C CA . LEU B 1 184 ? 29.578 -0.949 -0.679 1 95.62 184 LEU B CA 1
ATOM 4410 C C . LEU B 1 184 ? 28.391 -0.047 -0.33 1 95.62 184 LEU B C 1
ATOM 4412 O O . LEU B 1 184 ? 28.594 1.08 0.135 1 95.62 184 LEU B O 1
ATOM 4416 N N . THR B 1 185 ? 27.219 -0.497 -0.573 1 95.25 185 THR B N 1
ATOM 4417 C CA . THR B 1 185 ? 26.016 0.272 -0.251 1 95.25 185 THR B CA 1
ATOM 4418 C C . THR B 1 185 ? 25.906 0.492 1.255 1 95.25 185 THR B C 1
ATOM 4420 O O . THR B 1 185 ? 25.625 1.604 1.706 1 95.25 185 THR B O 1
ATOM 4423 N N . LEU B 1 186 ? 26.203 -0.553 1.973 1 94.19 186 LEU B N 1
ATOM 4424 C CA . LEU B 1 186 ? 26.156 -0.453 3.428 1 94.19 186 LEU B CA 1
ATOM 4425 C C . LEU B 1 186 ? 27.203 0.53 3.939 1 94.19 186 LEU B C 1
ATOM 4427 O O . LEU B 1 186 ? 26.922 1.321 4.844 1 94.19 186 LEU B O 1
ATOM 4431 N N . ALA B 1 187 ? 28.328 0.453 3.42 1 94.38 187 ALA B N 1
ATOM 4432 C CA . ALA B 1 187 ? 29.391 1.37 3.807 1 94.38 187 ALA B CA 1
ATOM 4433 C C . ALA B 1 187 ? 29.016 2.816 3.496 1 94.38 187 ALA B C 1
ATOM 4435 O O . ALA B 1 187 ? 29.234 3.711 4.316 1 94.38 187 ALA B O 1
ATOM 4436 N N . THR B 1 188 ? 28.469 3.018 2.322 1 94.56 188 THR B N 1
ATOM 4437 C CA . THR B 1 188 ? 28.047 4.355 1.926 1 94.56 188 THR B CA 1
ATOM 4438 C C . THR B 1 188 ? 27.016 4.91 2.908 1 94.56 188 THR B C 1
ATOM 4440 O O . THR B 1 188 ? 27.188 6.02 3.426 1 94.56 188 THR B O 1
ATOM 4443 N N . ASP B 1 189 ? 26 4.133 3.213 1 93.5 189 ASP B N 1
ATOM 4444 C CA . ASP B 1 189 ? 24.953 4.566 4.137 1 93.5 189 ASP B CA 1
ATOM 4445 C C . ASP B 1 189 ? 25.516 4.77 5.543 1 93.5 189 ASP B C 1
ATOM 4447 O O . ASP B 1 189 ? 25.141 5.711 6.242 1 93.5 189 ASP B O 1
ATOM 4451 N N . GLY B 1 190 ? 26.438 3.883 5.898 1 93 190 GLY B N 1
ATOM 4452 C CA . GLY B 1 190 ? 27.062 4.023 7.199 1 93 190 GLY B CA 1
ATOM 4453 C C . GLY B 1 190 ? 27.875 5.305 7.336 1 93 190 GLY B C 1
ATOM 4454 O O . GLY B 1 190 ? 27.75 6.012 8.336 1 93 190 GLY B O 1
ATOM 4455 N N . ILE B 1 191 ? 28.609 5.637 6.395 1 94.06 191 ILE B N 1
ATOM 4456 C CA . ILE B 1 191 ? 29.438 6.832 6.414 1 94.06 191 ILE B CA 1
ATOM 4457 C C . ILE B 1 191 ? 28.547 8.078 6.383 1 94.06 191 ILE B C 1
ATOM 4459 O O . ILE B 1 191 ? 28.797 9.047 7.102 1 94.06 191 ILE B O 1
ATOM 4463 N N . ILE B 1 192 ? 27.516 8.07 5.559 1 93.38 192 ILE B N 1
ATOM 4464 C CA . ILE B 1 192 ? 26.594 9.195 5.488 1 93.38 192 ILE B CA 1
ATOM 4465 C C . ILE B 1 192 ? 25.953 9.43 6.855 1 93.38 192 ILE B C 1
ATOM 4467 O O . ILE B 1 192 ? 25.953 10.555 7.367 1 93.38 192 ILE B O 1
ATOM 4471 N N . THR B 1 193 ? 25.484 8.367 7.422 1 90.25 193 THR B N 1
ATOM 4472 C CA . THR B 1 193 ? 24.781 8.469 8.695 1 90.25 193 THR B CA 1
ATOM 4473 C C . THR B 1 193 ? 25.734 8.945 9.797 1 90.25 193 THR B C 1
ATOM 4475 O O . THR B 1 193 ? 25.391 9.859 10.547 1 90.25 193 THR B O 1
ATOM 4478 N N . LEU B 1 194 ? 26.891 8.406 9.859 1 89.75 194 LEU B N 1
ATOM 4479 C CA . LEU B 1 194 ? 27.859 8.773 10.883 1 89.75 194 LEU B CA 1
ATOM 4480 C C . LEU B 1 194 ? 28.359 10.195 10.672 1 89.75 194 LEU B C 1
ATOM 4482 O O . LEU B 1 194 ? 28.594 10.922 11.641 1 89.75 194 LEU B O 1
ATOM 4486 N N . SER B 1 195 ? 28.516 10.578 9.508 1 91.94 195 SER B N 1
ATOM 4487 C CA . SER B 1 195 ? 28.984 11.93 9.203 1 91.94 195 SER B CA 1
ATOM 4488 C C . SER B 1 195 ? 27.953 12.977 9.602 1 91.94 195 SER B C 1
ATOM 4490 O O . SER B 1 195 ? 28.297 14.023 10.148 1 91.94 195 SER B O 1
ATOM 4492 N N . ILE B 1 196 ? 26.688 12.719 9.266 1 90.06 196 ILE B N 1
ATOM 4493 C CA . ILE B 1 196 ? 25.641 13.648 9.648 1 90.06 196 ILE B CA 1
ATOM 4494 C C . ILE B 1 196 ? 25.516 13.703 11.172 1 90.06 196 ILE B C 1
ATOM 4496 O O . ILE B 1 196 ? 25.406 14.789 11.75 1 90.06 196 ILE B O 1
ATOM 4500 N N . ALA B 1 197 ? 25.578 12.523 11.766 1 87.06 197 ALA B N 1
ATOM 4501 C CA . ALA B 1 197 ? 25.516 12.477 13.219 1 87.06 197 ALA B CA 1
ATOM 4502 C C . ALA B 1 197 ? 26.672 13.266 13.844 1 87.06 197 ALA B C 1
ATOM 4504 O O . ALA B 1 197 ? 26.469 13.992 14.82 1 87.06 197 ALA B O 1
ATOM 4505 N N . TRP B 1 198 ? 27.797 13.094 13.305 1 88.31 198 TRP B N 1
ATOM 4506 C CA . TRP B 1 198 ? 28.969 13.812 13.781 1 88.31 198 TRP B CA 1
ATOM 4507 C C . TRP B 1 198 ? 28.812 15.32 13.578 1 88.31 198 TRP B C 1
ATOM 4509 O O . TRP B 1 198 ? 29.125 16.109 14.469 1 88.31 198 TRP B O 1
ATOM 4519 N N . GLY B 1 199 ? 28.344 15.711 12.469 1 86.31 199 GLY B N 1
ATOM 4520 C CA . GLY B 1 199 ? 28.109 17.125 12.195 1 86.31 199 GLY B CA 1
ATOM 4521 C C . GLY B 1 199 ? 27.109 17.75 13.141 1 86.31 199 GLY B C 1
ATOM 4522 O O . GLY B 1 199 ? 27.312 18.875 13.602 1 86.31 199 GLY B O 1
ATOM 4523 N N . LEU B 1 200 ? 26.094 17.047 13.406 1 84.94 200 LEU B N 1
ATOM 4524 C CA . LEU B 1 200 ? 25.078 17.547 14.336 1 84.94 200 LEU B CA 1
ATOM 4525 C C . LEU B 1 200 ? 25.625 17.594 15.758 1 84.94 200 LEU B C 1
ATOM 4527 O O . LEU B 1 200 ? 25.344 18.531 16.5 1 84.94 200 LEU B O 1
ATOM 4531 N N . TYR B 1 201 ? 26.422 16.609 16.062 1 83.75 201 TYR B N 1
ATOM 4532 C CA . TYR B 1 201 ? 27.031 16.562 17.391 1 83.75 201 TYR B CA 1
ATOM 4533 C C . TYR B 1 201 ? 27.969 17.75 17.609 1 83.75 201 TYR B C 1
ATOM 4535 O O . TYR B 1 201 ? 27.984 18.328 18.688 1 83.75 201 TYR B O 1
ATOM 4543 N N . LYS B 1 202 ? 28.562 18.172 16.703 1 85.81 202 LYS B N 1
ATOM 4544 C CA . LYS B 1 202 ? 29.5 19.297 16.781 1 85.81 202 LYS B CA 1
ATOM 4545 C C . LYS B 1 202 ? 28.766 20.625 16.844 1 85.81 202 LYS B C 1
ATOM 4547 O O . LYS B 1 202 ? 29.297 21.625 17.328 1 85.81 202 LYS B O 1
ATOM 4552 N N . SER B 1 203 ? 27.562 20.641 16.375 1 79.69 203 SER B N 1
ATOM 4553 C CA . SER B 1 203 ? 26.797 21.891 16.344 1 79.69 203 SER B CA 1
ATOM 4554 C C . SER B 1 203 ? 26.141 22.156 17.688 1 79.69 203 SER B C 1
ATOM 4556 O O . SER B 1 203 ? 25.469 23.188 17.859 1 79.69 203 SER B O 1
ATOM 4558 N N . ARG B 1 204 ? 26.359 21.312 18.625 1 80 204 ARG B N 1
ATOM 4559 C CA . ARG B 1 204 ? 25.812 21.531 19.969 1 80 204 ARG B CA 1
ATOM 4560 C C . ARG B 1 204 ? 26.484 22.719 20.625 1 80 204 ARG B C 1
ATOM 4562 O O . ARG B 1 204 ? 27.703 22.906 20.531 1 80 204 ARG B O 1
ATOM 4569 N N . THR B 1 205 ? 25.734 23.75 21.031 1 75.5 205 THR B N 1
ATOM 4570 C CA . THR B 1 205 ? 26.234 24.984 21.625 1 75.5 205 THR B CA 1
ATOM 4571 C C . THR B 1 205 ? 26.156 24.906 23.156 1 75.5 205 THR B C 1
ATOM 4573 O O . THR B 1 205 ? 26.766 25.719 23.844 1 75.5 205 THR B O 1
ATOM 4576 N N . GLY B 1 206 ? 25.453 23.906 23.719 1 72.94 206 GLY B N 1
ATOM 4577 C CA . GLY B 1 206 ? 25.25 23.859 25.156 1 72.94 206 GLY B CA 1
ATOM 4578 C C . GLY B 1 206 ? 23.953 24.516 25.594 1 72.94 206 GLY B C 1
ATOM 4579 O O . GLY B 1 206 ? 23.516 24.344 26.734 1 72.94 206 GLY B O 1
ATOM 4580 N N . TRP B 1 207 ? 23.281 25.281 24.609 1 72.31 207 TRP B N 1
ATOM 4581 C CA . TRP B 1 207 ? 21.984 25.859 24.906 1 72.31 207 TRP B CA 1
ATOM 4582 C C . TRP B 1 207 ? 20.875 24.812 24.797 1 72.31 207 TRP B C 1
ATOM 4584 O O . TRP B 1 207 ? 20.828 24.047 23.844 1 72.31 207 TRP B O 1
ATOM 4594 N N . SER B 1 208 ? 20.031 24.828 25.797 1 74.31 208 SER B N 1
ATOM 4595 C CA . SER B 1 208 ? 19.016 23.781 25.953 1 74.31 208 SER B CA 1
ATOM 4596 C C . SER B 1 208 ? 18.141 23.688 24.703 1 74.31 208 SER B C 1
ATOM 4598 O O . SER B 1 208 ? 17.859 22.594 24.219 1 74.31 208 SER B O 1
ATOM 4600 N N . ASN B 1 209 ? 17.641 24.844 24.109 1 75.12 209 ASN B N 1
ATOM 4601 C CA . ASN B 1 209 ? 16.75 24.828 22.969 1 75.12 209 ASN B CA 1
ATOM 4602 C C . ASN B 1 209 ? 17.438 24.312 21.719 1 75.12 209 ASN B C 1
ATOM 4604 O O . ASN B 1 209 ? 16.859 23.531 20.953 1 75.12 209 ASN B O 1
ATOM 4608 N N . THR B 1 210 ? 18.672 24.766 21.578 1 73.94 210 THR B N 1
ATOM 4609 C CA . THR B 1 210 ? 19.438 24.312 20.422 1 73.94 210 THR B CA 1
ATOM 4610 C C . THR B 1 210 ? 19.797 22.844 20.531 1 73.94 210 THR B C 1
ATOM 4612 O O . THR B 1 210 ? 19.719 22.094 19.547 1 73.94 210 THR B O 1
ATOM 4615 N N . ASP B 1 211 ? 20.094 22.453 21.75 1 82.56 211 ASP B N 1
ATOM 4616 C CA . ASP B 1 211 ? 20.469 21.062 21.953 1 82.56 211 ASP B CA 1
ATOM 4617 C C . ASP B 1 211 ? 19.266 20.141 21.797 1 82.56 211 ASP B C 1
ATOM 4619 O O . ASP B 1 211 ? 19.391 19.016 21.312 1 82.56 211 ASP B O 1
ATOM 4623 N N . ALA B 1 212 ? 18.141 20.656 22.156 1 79.69 212 ALA B N 1
ATOM 4624 C CA . ALA B 1 212 ? 16.922 19.875 21.984 1 79.69 212 ALA B CA 1
ATOM 4625 C C . ALA B 1 212 ? 16.578 19.688 20.516 1 79.69 212 ALA B C 1
ATOM 4627 O O . ALA B 1 212 ? 16.172 18.594 20.094 1 79.69 212 ALA B O 1
ATOM 4628 N N . LEU B 1 213 ? 16.797 20.688 19.812 1 79.56 213 LEU B N 1
ATOM 4629 C CA . LEU B 1 213 ? 16.562 20.609 18.375 1 79.56 213 LEU B CA 1
ATOM 4630 C C . LEU B 1 213 ? 17.547 19.656 17.703 1 79.56 213 LEU B C 1
ATOM 4632 O O . LEU B 1 213 ? 17.172 18.875 16.828 1 79.56 213 LEU B O 1
ATOM 4636 N N . VAL B 1 214 ? 18.812 19.766 18.125 1 80.62 214 VAL B N 1
ATOM 4637 C CA . VAL B 1 214 ? 19.844 18.922 17.562 1 80.62 214 VAL B CA 1
ATOM 4638 C C . VAL B 1 214 ? 19.531 17.453 17.859 1 80.62 214 VAL B C 1
ATOM 4640 O O . VAL B 1 214 ? 19.656 16.594 17 1 80.62 214 VAL B O 1
ATOM 4643 N N . LYS B 1 215 ? 19.094 17.203 19 1 82.12 215 LYS B N 1
ATOM 4644 C CA . LYS B 1 215 ? 18.734 15.836 19.359 1 82.12 215 LYS B CA 1
ATOM 4645 C C . LYS B 1 215 ? 17.547 15.328 18.531 1 82.12 215 LYS B C 1
ATOM 4647 O O . LYS B 1 215 ? 17.547 14.188 18.078 1 82.12 215 LYS B O 1
ATOM 4652 N N . ARG B 1 216 ? 16.656 16.188 18.359 1 82.31 216 ARG B N 1
ATOM 4653 C CA . ARG B 1 216 ? 15.492 15.82 17.547 1 82.31 216 ARG B CA 1
ATOM 4654 C C . ARG B 1 216 ? 15.891 15.539 16.109 1 82.31 216 ARG B C 1
ATOM 4656 O O . ARG B 1 216 ? 15.438 14.562 15.508 1 82.31 216 ARG B O 1
ATOM 4663 N N . LEU B 1 217 ? 16.734 16.344 15.688 1 79.25 217 LEU B N 1
ATOM 4664 C CA . LEU B 1 217 ? 17.203 16.172 14.32 1 79.25 217 LEU B CA 1
ATOM 4665 C C . LEU B 1 217 ? 18.031 14.891 14.18 1 79.25 217 LEU B C 1
ATOM 4667 O O . LEU B 1 217 ? 17.922 14.195 13.164 1 79.25 217 LEU B O 1
ATOM 4671 N N . LEU B 1 218 ? 18.766 14.656 15.156 1 81.19 218 LEU B N 1
ATOM 4672 C CA . LEU B 1 218 ? 19.578 13.438 15.164 1 81.19 218 LEU B CA 1
ATOM 4673 C C . LEU B 1 218 ? 18.688 12.203 15.148 1 81.19 218 LEU B C 1
ATOM 4675 O O . LEU B 1 218 ? 18.922 11.258 14.391 1 81.19 218 LEU B O 1
ATOM 4679 N N . ILE B 1 219 ? 17.688 12.281 15.867 1 81.62 219 ILE B N 1
ATOM 4680 C CA . ILE B 1 219 ? 16.781 11.148 15.961 1 81.62 219 ILE B CA 1
ATOM 4681 C C . ILE B 1 219 ? 16.047 10.953 14.633 1 81.62 219 ILE B C 1
ATOM 4683 O O . ILE B 1 219 ? 15.93 9.836 14.141 1 81.62 219 ILE B O 1
ATOM 4687 N N . ILE B 1 220 ? 15.609 11.977 14.062 1 78.56 220 ILE B N 1
ATOM 4688 C CA . ILE B 1 220 ? 14.906 11.906 12.789 1 78.56 220 ILE B CA 1
ATOM 4689 C C . ILE B 1 220 ? 15.844 11.344 11.719 1 78.56 220 ILE B C 1
ATOM 4691 O O . ILE B 1 220 ? 15.438 10.5 10.914 1 78.56 220 ILE B O 1
ATOM 4695 N N . THR B 1 221 ? 17.047 11.812 11.695 1 77.75 221 THR B N 1
ATOM 4696 C CA . THR B 1 221 ? 18.031 11.344 10.719 1 77.75 221 THR B CA 1
ATOM 4697 C C . THR B 1 221 ? 18.297 9.852 10.891 1 77.75 221 THR B C 1
ATOM 4699 O O . THR B 1 221 ? 18.312 9.102 9.914 1 77.75 221 THR B O 1
ATOM 4702 N N . LEU B 1 222 ? 18.484 9.461 12.078 1 82.19 222 LEU B N 1
ATOM 4703 C CA . LEU B 1 222 ? 18.75 8.055 12.352 1 82.19 222 LEU B CA 1
ATOM 4704 C C . LEU B 1 222 ? 17.547 7.188 12.008 1 82.19 222 LEU B C 1
ATOM 4706 O O . LEU B 1 222 ? 17.703 6.117 11.414 1 82.19 222 LEU B O 1
ATOM 4710 N N . GLU B 1 223 ? 16.438 7.652 12.305 1 81.56 223 GLU B N 1
ATOM 4711 C CA . GLU B 1 223 ? 15.234 6.875 12.055 1 81.56 223 GLU B CA 1
ATOM 4712 C C . GLU B 1 223 ? 14.969 6.73 10.562 1 81.56 223 GLU B C 1
ATOM 4714 O O . GLU B 1 223 ? 14.508 5.68 10.102 1 81.56 223 GLU B O 1
ATOM 4719 N N . THR B 1 224 ? 15.242 7.703 9.875 1 82.75 224 THR B N 1
ATOM 4720 C CA . THR B 1 224 ? 14.922 7.691 8.453 1 82.75 224 THR B CA 1
ATOM 4721 C C . THR B 1 224 ? 15.953 6.883 7.672 1 82.75 224 THR B C 1
ATOM 4723 O O . THR B 1 224 ? 15.656 6.371 6.59 1 82.75 224 THR B O 1
ATOM 4726 N N . GLN B 1 225 ? 17.156 6.742 8.227 1 85.69 225 GLN B N 1
ATOM 4727 C CA . GLN B 1 225 ? 18.188 5.992 7.527 1 85.69 225 GLN B CA 1
ATOM 4728 C C . GLN B 1 225 ? 18.25 4.547 8.016 1 85.69 225 GLN B C 1
ATOM 4730 O O . GLN B 1 225 ? 18.859 3.691 7.375 1 85.69 225 GLN B O 1
ATOM 4735 N N . LEU B 1 226 ? 17.625 4.277 9.086 1 85.75 226 LEU B N 1
ATOM 4736 C CA . LEU B 1 226 ? 17.672 2.949 9.688 1 85.75 226 LEU B CA 1
ATOM 4737 C C . LEU B 1 226 ? 16.922 1.94 8.828 1 85.75 226 LEU B C 1
ATOM 4739 O O . LEU B 1 226 ? 17.344 0.788 8.703 1 85.75 226 LEU B O 1
ATOM 4743 N N . GLY B 1 227 ? 15.867 2.369 8.203 1 87.88 227 GLY B N 1
ATOM 4744 C CA . GLY B 1 227 ? 15.047 1.454 7.426 1 87.88 227 GLY B CA 1
ATOM 4745 C C . GLY B 1 227 ? 15.82 0.736 6.336 1 87.88 227 GLY B C 1
ATOM 4746 O O . GLY B 1 227 ? 15.992 -0.483 6.391 1 87.88 227 GLY B O 1
ATOM 4747 N N . PRO B 1 228 ? 16.375 1.465 5.457 1 92.12 228 PRO B N 1
ATOM 4748 C CA . PRO B 1 228 ? 17.109 0.818 4.367 1 92.12 228 PRO B CA 1
ATOM 4749 C C . PRO B 1 228 ? 18.359 0.087 4.852 1 92.12 228 PRO B C 1
ATOM 4751 O O . PRO B 1 228 ? 18.734 -0.953 4.293 1 92.12 228 PRO B O 1
ATOM 4754 N N . THR B 1 229 ? 18.969 0.542 5.926 1 90.19 229 THR B N 1
ATOM 4755 C CA . THR B 1 229 ? 20.188 -0.076 6.438 1 90.19 229 THR B CA 1
ATOM 4756 C C . THR B 1 229 ? 19.891 -1.439 7.055 1 90.19 229 THR B C 1
ATOM 4758 O O . THR B 1 229 ? 20.609 -2.41 6.809 1 90.19 229 THR B O 1
ATOM 4761 N N . ILE B 1 230 ? 18.859 -1.494 7.801 1 90.69 230 ILE B N 1
ATOM 4762 C CA . ILE B 1 230 ? 18.484 -2.754 8.43 1 90.69 230 ILE B CA 1
ATOM 4763 C C . ILE B 1 230 ? 18.109 -3.777 7.363 1 90.69 230 ILE B C 1
ATOM 4765 O O . ILE B 1 230 ? 18.484 -4.949 7.457 1 90.69 230 ILE B O 1
ATOM 4769 N N . LEU B 1 231 ? 17.406 -3.357 6.379 1 93.81 231 LEU B N 1
ATOM 4770 C CA . LEU B 1 231 ? 17.016 -4.266 5.309 1 93.81 231 LEU B CA 1
ATOM 4771 C C . LEU B 1 231 ? 18.234 -4.738 4.52 1 93.81 231 LEU B C 1
ATOM 4773 O O . LEU B 1 231 ? 18.297 -5.906 4.133 1 93.81 231 LEU B O 1
ATOM 4777 N N . MET B 1 232 ? 19.109 -3.826 4.312 1 93.69 232 MET B N 1
ATOM 4778 C CA . MET B 1 232 ? 20.312 -4.211 3.598 1 93.69 232 MET B CA 1
ATOM 4779 C C . MET B 1 232 ? 21.141 -5.188 4.422 1 93.69 232 MET B C 1
ATOM 4781 O O . MET B 1 232 ? 21.703 -6.148 3.881 1 93.69 232 MET B O 1
ATOM 4785 N N . LEU B 1 233 ? 21.188 -4.977 5.668 1 92.19 233 LEU B N 1
ATOM 4786 C CA . LEU B 1 233 ? 21.906 -5.895 6.543 1 92.19 233 LEU B CA 1
ATOM 4787 C C . LEU B 1 233 ? 21.266 -7.277 6.527 1 92.19 233 LEU B C 1
ATOM 4789 O O . LEU B 1 233 ? 21.953 -8.289 6.512 1 92.19 233 LEU B O 1
ATOM 4793 N N . ALA B 1 234 ? 20 -7.27 6.555 1 92.19 234 ALA B N 1
ATOM 4794 C CA . ALA B 1 234 ? 19.281 -8.539 6.465 1 92.19 234 ALA B CA 1
ATOM 4795 C C . ALA B 1 234 ? 19.562 -9.234 5.137 1 92.19 234 ALA B C 1
ATOM 4797 O O . ALA B 1 234 ? 19.75 -10.453 5.098 1 92.19 234 ALA B O 1
ATOM 4798 N N . PHE B 1 235 ? 19.578 -8.461 4.137 1 93.69 235 PHE B N 1
ATOM 4799 C CA . PHE B 1 235 ? 19.875 -8.992 2.811 1 93.69 235 PHE B CA 1
ATOM 4800 C C . PHE B 1 235 ? 21.281 -9.578 2.75 1 93.69 235 PHE B C 1
ATOM 4802 O O . PHE B 1 235 ? 21.469 -10.688 2.258 1 93.69 235 PHE B O 1
ATOM 4809 N N . VAL B 1 236 ? 22.266 -8.875 3.287 1 91.62 236 VAL B N 1
ATOM 4810 C CA . VAL B 1 236 ? 23.641 -9.336 3.311 1 91.62 236 VAL B CA 1
ATOM 4811 C C . VAL B 1 236 ? 23.75 -10.641 4.105 1 91.62 236 VAL B C 1
ATOM 4813 O O . VAL B 1 236 ? 24.391 -11.594 3.666 1 91.62 236 VAL B O 1
ATOM 4816 N N . THR B 1 237 ? 23.062 -10.672 5.207 1 90.31 237 THR B N 1
ATOM 4817 C CA . THR B 1 237 ? 23.125 -11.844 6.074 1 90.31 237 THR B CA 1
ATOM 4818 C C . THR B 1 237 ? 22.453 -13.047 5.402 1 90.31 237 THR B C 1
ATOM 4820 O O . THR B 1 237 ? 23 -14.148 5.406 1 90.31 237 THR B O 1
ATOM 4823 N N . GLU B 1 238 ? 21.359 -12.828 4.855 1 89.62 238 GLU B N 1
ATOM 4824 C CA . GLU B 1 238 ? 20.641 -13.906 4.184 1 89.62 238 GLU B CA 1
ATOM 4825 C C . GLU B 1 238 ? 21.438 -14.445 3.004 1 89.62 238 GLU B C 1
ATOM 4827 O O . GLU B 1 238 ? 21.531 -15.664 2.816 1 89.62 238 GLU B O 1
ATOM 4832 N N . PHE B 1 239 ? 21.984 -13.578 2.236 1 85.88 239 PHE B N 1
ATOM 4833 C CA . PHE B 1 239 ? 22.703 -13.977 1.041 1 85.88 239 PHE B CA 1
ATOM 4834 C C . PHE B 1 239 ? 24.016 -14.68 1.414 1 85.88 239 PHE B C 1
ATOM 4836 O O . PHE B 1 239 ? 24.5 -15.523 0.663 1 85.88 239 PHE B O 1
ATOM 4843 N N . ALA B 1 240 ? 24.531 -14.344 2.547 1 84.62 240 ALA B N 1
ATOM 4844 C CA . ALA B 1 240 ? 25.734 -15.008 3.031 1 84.62 240 ALA B CA 1
ATOM 4845 C C . ALA B 1 240 ? 25.422 -16.438 3.484 1 84.62 240 ALA B C 1
ATOM 4847 O O . ALA B 1 240 ? 26.266 -17.328 3.346 1 84.62 240 ALA B O 1
ATOM 4848 N N . ILE B 1 241 ? 24.219 -16.703 3.953 1 82.69 241 ILE B N 1
ATOM 4849 C CA . ILE B 1 241 ? 23.859 -18.016 4.488 1 82.69 241 ILE B CA 1
ATOM 4850 C C . ILE B 1 241 ? 23.375 -18.922 3.354 1 82.69 241 ILE B C 1
ATOM 4852 O O . ILE B 1 241 ? 23.812 -20.062 3.234 1 82.69 241 ILE B O 1
ATOM 4856 N N . SER B 1 242 ? 22.453 -18.375 2.584 1 82.38 242 SER B N 1
ATOM 4857 C CA . SER B 1 242 ? 21.875 -19.188 1.515 1 82.38 242 SER B CA 1
ATOM 4858 C C . SER B 1 242 ? 21.516 -18.328 0.305 1 82.38 242 SER B C 1
ATOM 4860 O O . SER B 1 242 ? 20.375 -17.891 0.169 1 82.38 242 SER B O 1
ATOM 4862 N N . PRO B 1 243 ? 22.438 -18.312 -0.616 1 74.44 243 PRO B N 1
ATOM 4863 C CA . PRO B 1 243 ? 22.25 -17.406 -1.751 1 74.44 243 PRO B CA 1
ATOM 4864 C C . PRO B 1 243 ? 21.062 -17.797 -2.631 1 74.44 243 PRO B C 1
ATOM 4866 O O . PRO B 1 243 ? 20.328 -16.938 -3.092 1 74.44 243 PRO B O 1
ATOM 4869 N N . PRO B 1 244 ? 20.766 -19.094 -2.75 1 68.31 244 PRO B N 1
ATOM 4870 C CA . PRO B 1 244 ? 19.656 -19.406 -3.646 1 68.31 244 PRO B CA 1
ATOM 4871 C C . PRO B 1 244 ? 18.297 -19.203 -2.986 1 68.31 244 PRO B C 1
ATOM 4873 O O . PRO B 1 244 ? 17.266 -19.281 -3.656 1 68.31 244 PRO B O 1
ATOM 4876 N N . LEU B 1 245 ? 18.344 -18.828 -1.758 1 75.88 245 LEU B N 1
ATOM 4877 C CA . LEU B 1 245 ? 17.062 -18.656 -1.073 1 75.88 245 LEU B CA 1
ATOM 4878 C C . LEU B 1 245 ? 16.328 -17.438 -1.6 1 75.88 245 LEU B C 1
ATOM 4880 O O . LEU B 1 245 ? 16.953 -16.406 -1.875 1 75.88 245 LEU B O 1
ATOM 4884 N N . THR B 1 246 ? 15.078 -17.578 -1.764 1 84.62 246 THR B N 1
ATOM 4885 C CA . THR B 1 246 ? 14.234 -16.547 -2.369 1 84.62 246 THR B CA 1
ATOM 4886 C C . THR B 1 246 ? 13.953 -15.422 -1.381 1 84.62 246 THR B C 1
ATOM 4888 O O . THR B 1 246 ? 13.5 -14.352 -1.771 1 84.62 246 THR B O 1
ATOM 4891 N N . LEU B 1 247 ? 14.359 -15.602 -0.117 1 87.69 247 LEU B N 1
ATOM 4892 C CA . LEU B 1 247 ? 14.148 -14.57 0.891 1 87.69 247 LEU B CA 1
ATOM 4893 C C . LEU B 1 247 ? 14.969 -13.32 0.57 1 87.69 247 LEU B C 1
ATOM 4895 O O . LEU B 1 247 ? 14.609 -12.219 0.97 1 87.69 247 LEU B O 1
ATOM 4899 N N . GLY B 1 248 ? 16.062 -13.461 -0.083 1 87.88 248 GLY B N 1
ATOM 4900 C CA . GLY B 1 248 ? 16.875 -12.328 -0.499 1 87.88 248 GLY B CA 1
ATOM 4901 C C . GLY B 1 248 ? 16.156 -11.375 -1.426 1 87.88 248 GLY B C 1
ATOM 4902 O O . GLY B 1 248 ? 16.312 -10.156 -1.331 1 87.88 248 GLY B O 1
ATOM 4903 N N . ILE B 1 249 ? 15.289 -11.961 -2.24 1 87.94 249 ILE B N 1
ATOM 4904 C CA . ILE B 1 249 ? 14.523 -11.148 -3.174 1 87.94 249 ILE B CA 1
ATOM 4905 C C . ILE B 1 249 ? 13.555 -10.25 -2.4 1 87.94 249 ILE B C 1
ATOM 4907 O O . ILE B 1 249 ? 13.359 -9.086 -2.76 1 87.94 249 ILE B O 1
ATOM 4911 N N . PHE B 1 250 ? 13.023 -10.805 -1.355 1 93.12 250 PHE B N 1
ATOM 4912 C CA . PHE B 1 250 ? 12.109 -10.047 -0.51 1 93.12 250 PHE B CA 1
ATOM 4913 C C . PHE B 1 250 ? 12.789 -8.82 0.067 1 93.12 250 PHE B C 1
ATOM 4915 O O . PHE B 1 250 ? 12.258 -7.707 -0.017 1 93.12 250 PHE B O 1
ATOM 4922 N N . PHE B 1 251 ? 13.914 -8.953 0.598 1 93.12 251 PHE B N 1
ATOM 4923 C CA . PHE B 1 251 ? 14.633 -7.852 1.224 1 93.12 251 PHE B CA 1
ATOM 4924 C C . PHE B 1 251 ? 15.117 -6.859 0.174 1 93.12 251 PHE B C 1
ATOM 4926 O O . PHE B 1 251 ? 14.945 -5.648 0.331 1 93.12 251 PHE B O 1
ATOM 4933 N N . GLU B 1 252 ? 15.672 -7.344 -0.853 1 92.56 252 GLU B N 1
ATOM 4934 C CA . GLU B 1 252 ? 16.234 -6.5 -1.9 1 92.56 252 GLU B CA 1
ATOM 4935 C C . GLU B 1 252 ? 15.18 -5.57 -2.488 1 92.56 252 GLU B C 1
ATOM 4937 O O . GLU B 1 252 ? 15.438 -4.379 -2.689 1 92.56 252 GLU B O 1
ATOM 4942 N N . GLN B 1 253 ? 14.008 -6.062 -2.664 1 94.25 253 GLN B N 1
ATOM 4943 C CA . GLN B 1 253 ? 12.977 -5.32 -3.383 1 94.25 253 GLN B CA 1
ATOM 4944 C C . GLN B 1 253 ? 12.352 -4.246 -2.498 1 94.25 253 GLN B C 1
ATOM 4946 O O . GLN B 1 253 ? 11.695 -3.326 -2.994 1 94.25 253 GLN B O 1
ATOM 4951 N N . LEU B 1 254 ? 12.578 -4.324 -1.263 1 96.44 254 LEU B N 1
ATOM 4952 C CA . LEU B 1 254 ? 11.969 -3.361 -0.356 1 96.44 254 LEU B CA 1
ATOM 4953 C C . LEU B 1 254 ? 12.906 -2.197 -0.076 1 96.44 254 LEU B C 1
ATOM 4955 O O . LEU B 1 254 ? 12.469 -1.123 0.342 1 96.44 254 LEU B O 1
ATOM 4959 N N . ILE B 1 255 ? 14.148 -2.316 -0.322 1 95.56 255 ILE B N 1
ATOM 4960 C CA . ILE B 1 255 ? 15.188 -1.385 0.105 1 95.56 255 ILE B CA 1
ATOM 4961 C C . ILE B 1 255 ? 14.953 -0.022 -0.543 1 95.56 255 ILE B C 1
ATOM 4963 O O . ILE B 1 255 ? 14.914 1.001 0.144 1 95.56 255 ILE B O 1
ATOM 4967 N N . PRO B 1 256 ? 14.711 0.051 -1.846 1 95.31 256 PRO B N 1
ATOM 4968 C CA . PRO B 1 256 ? 14.555 1.367 -2.471 1 95.31 256 PRO B CA 1
ATOM 4969 C C . PRO B 1 256 ? 13.375 2.156 -1.902 1 95.31 256 PRO B C 1
ATOM 4971 O O . PRO B 1 256 ? 13.461 3.379 -1.758 1 95.31 256 PRO B O 1
ATOM 4974 N N . LYS B 1 257 ? 12.336 1.479 -1.603 1 96.44 257 LYS B N 1
ATOM 4975 C CA . LYS B 1 257 ? 11.164 2.172 -1.072 1 96.44 257 LYS B CA 1
ATOM 4976 C C . LYS B 1 257 ? 11.43 2.711 0.329 1 96.44 257 LYS B C 1
ATOM 4978 O O . LYS B 1 257 ? 10.914 3.768 0.702 1 96.44 257 LYS B O 1
ATOM 4983 N N . PHE B 1 258 ? 12.211 2.016 1.045 1 96.25 258 PHE B N 1
ATOM 4984 C CA . PHE B 1 258 ? 12.523 2.49 2.387 1 96.25 258 PHE B CA 1
ATOM 4985 C C . PHE B 1 258 ? 13.406 3.734 2.33 1 96.25 258 PHE B C 1
ATOM 4987 O O . PHE B 1 258 ? 13.305 4.609 3.191 1 96.25 258 PHE B O 1
ATOM 4994 N N . TYR B 1 259 ? 14.258 3.842 1.327 1 96.31 259 TYR B N 1
ATOM 4995 C CA . TYR B 1 259 ? 15 5.082 1.109 1 96.31 259 TYR B CA 1
ATOM 4996 C C . TYR B 1 259 ? 14.047 6.25 0.89 1 96.31 259 TYR B C 1
ATOM 4998 O O . TYR B 1 259 ? 14.219 7.32 1.479 1 96.31 259 TYR B O 1
ATOM 5006 N N . LEU B 1 260 ? 13.062 5.984 0.153 1 96.69 260 LEU B N 1
ATOM 5007 C CA . LEU B 1 260 ? 12.133 7.043 -0.224 1 96.69 260 LEU B CA 1
ATOM 5008 C C . LEU B 1 260 ? 11.273 7.457 0.963 1 96.69 260 LEU B C 1
ATOM 5010 O O . LEU B 1 260 ? 11.016 8.648 1.169 1 96.69 260 LEU B O 1
ATOM 5014 N N . VAL B 1 261 ? 10.828 6.484 1.697 1 95.56 261 VAL B N 1
ATOM 5015 C CA . VAL B 1 261 ? 10.031 6.766 2.883 1 95.56 261 VAL B CA 1
ATOM 5016 C C . VAL B 1 261 ? 10.828 7.645 3.848 1 95.56 261 VAL B C 1
ATOM 5018 O O . VAL B 1 261 ? 10.305 8.633 4.367 1 95.56 261 VAL B O 1
ATOM 5021 N N . GLY B 1 262 ? 12.078 7.281 4.031 1 93.5 262 GLY B N 1
ATOM 5022 C CA . GLY B 1 262 ? 12.93 8.078 4.902 1 93.5 262 GLY B CA 1
ATOM 5023 C C . GLY B 1 262 ? 13.18 9.477 4.371 1 93.5 262 GLY B C 1
ATOM 5024 O O . GLY B 1 262 ? 13.156 10.453 5.129 1 93.5 262 GLY B O 1
ATOM 5025 N N . PHE B 1 263 ? 13.375 9.641 3.117 1 94.12 263 PHE B N 1
ATOM 5026 C CA . PHE B 1 263 ? 13.625 10.914 2.453 1 94.12 263 PHE B CA 1
ATOM 5027 C C . PHE B 1 263 ? 12.43 11.844 2.594 1 94.12 263 PHE B C 1
ATOM 5029 O O . PHE B 1 263 ? 12.578 12.984 3.035 1 94.12 263 PHE B O 1
ATOM 5036 N N . LEU B 1 264 ? 11.227 11.297 2.307 1 94.19 264 LEU B N 1
ATOM 5037 C CA . LEU B 1 264 ? 10.023 12.117 2.369 1 94.19 264 LEU B CA 1
ATOM 5038 C C . LEU B 1 264 ? 9.672 12.461 3.814 1 94.19 264 LEU B C 1
ATOM 5040 O O . LEU B 1 264 ? 9.156 13.547 4.09 1 94.19 264 LEU B O 1
ATOM 5044 N N . ALA B 1 265 ? 9.938 11.523 4.668 1 90.75 265 ALA B N 1
ATOM 5045 C CA . ALA B 1 265 ? 9.727 11.812 6.082 1 90.75 265 ALA B CA 1
ATOM 5046 C C . ALA B 1 265 ? 10.617 12.961 6.547 1 90.75 265 ALA B C 1
ATOM 5048 O O . ALA B 1 265 ? 10.188 13.805 7.34 1 90.75 265 ALA B O 1
ATOM 5049 N N . THR B 1 266 ? 11.828 12.969 6.059 1 89.06 266 THR B N 1
ATOM 5050 C CA . THR B 1 266 ? 12.758 14.039 6.395 1 89.06 266 THR B CA 1
ATOM 5051 C C . THR B 1 266 ? 12.266 15.375 5.863 1 89.06 266 THR B C 1
ATOM 5053 O O . THR B 1 266 ? 12.266 16.375 6.586 1 89.06 266 THR B O 1
ATOM 5056 N N . LEU B 1 267 ? 11.789 15.438 4.707 1 88.94 267 LEU B N 1
ATOM 5057 C CA . LEU B 1 267 ? 11.289 16.672 4.117 1 88.94 267 LEU B CA 1
ATOM 5058 C C . LEU B 1 267 ? 10.039 17.156 4.848 1 88.94 267 LEU B C 1
ATOM 5060 O O . LEU B 1 267 ? 9.883 18.359 5.09 1 88.94 267 LEU B O 1
ATOM 5064 N N . ASN B 1 268 ? 9.219 16.25 5.242 1 87.12 268 ASN B N 1
ATOM 5065 C CA . ASN B 1 268 ? 7.961 16.609 5.898 1 87.12 268 ASN B CA 1
ATOM 5066 C C . ASN B 1 268 ? 8.188 17.031 7.344 1 87.12 268 ASN B C 1
ATOM 5068 O O . ASN B 1 268 ? 7.414 17.828 7.891 1 87.12 268 ASN B O 1
ATOM 5072 N N . SER B 1 269 ? 9.172 16.516 7.922 1 82.56 269 SER B N 1
ATOM 5073 C CA . SER B 1 269 ? 9.461 16.891 9.305 1 82.56 269 SER B CA 1
ATOM 5074 C C . SER B 1 269 ? 9.93 18.344 9.391 1 82.56 269 SER B C 1
ATOM 5076 O O . SER B 1 269 ? 9.758 19 10.422 1 82.56 269 SER B O 1
ATOM 5078 N N . ARG B 1 270 ? 10.523 18.859 8.422 1 75.88 270 ARG B N 1
ATOM 5079 C CA . ARG B 1 270 ? 10.969 20.234 8.406 1 75.88 270 ARG B CA 1
ATOM 5080 C C . ARG B 1 270 ? 9.789 21.203 8.547 1 75.88 270 ARG B C 1
ATOM 5082 O O . ARG B 1 270 ? 9.891 22.219 9.234 1 75.88 270 ARG B O 1
ATOM 5089 N N . TYR B 1 271 ? 8.82 20.812 7.973 1 72 271 TYR B N 1
ATOM 5090 C CA . TYR B 1 271 ? 7.629 21.656 8.07 1 72 271 TYR B CA 1
ATOM 5091 C C . TYR B 1 271 ? 7.094 21.672 9.5 1 72 271 TYR B C 1
ATOM 5093 O O . TYR B 1 271 ? 6.734 22.719 10.023 1 72 271 TYR B O 1
ATOM 5101 N N . THR B 1 272 ? 7.129 20.594 10.109 1 69.38 272 THR B N 1
ATOM 5102 C CA . THR B 1 272 ? 6.598 20.484 11.469 1 69.38 272 THR B CA 1
ATOM 5103 C C . THR B 1 272 ? 7.488 21.234 12.461 1 69.38 272 THR B C 1
ATOM 5105 O O . THR B 1 272 ? 6.996 21.875 13.391 1 69.38 272 THR B O 1
ATOM 5108 N N . LEU B 1 273 ? 8.766 21.141 12.188 1 71.25 273 LEU B N 1
ATOM 5109 C CA . LEU B 1 273 ? 9.719 21.797 13.07 1 71.25 273 LEU B CA 1
ATOM 5110 C C . LEU B 1 273 ? 9.656 23.312 12.914 1 71.25 273 LEU B C 1
ATOM 5112 O O . LEU B 1 273 ? 9.766 24.047 13.898 1 71.25 273 LEU B O 1
ATOM 5116 N N . ARG B 1 274 ? 9.461 23.781 11.75 1 67.75 274 ARG B N 1
ATOM 5117 C CA . ARG B 1 274 ? 9.336 25.203 11.5 1 67.75 274 ARG B CA 1
ATOM 5118 C C . ARG B 1 274 ? 8.07 25.766 12.141 1 67.75 274 ARG B C 1
ATOM 5120 O O . ARG B 1 274 ? 8.078 26.875 12.68 1 67.75 274 ARG B O 1
ATOM 5127 N N . ARG B 1 275 ? 7.141 25.031 12.133 1 63.75 275 ARG B N 1
ATOM 5128 C CA . ARG B 1 275 ? 5.859 25.438 12.703 1 63.75 275 ARG B CA 1
ATOM 5129 C C . ARG B 1 275 ? 5.938 25.484 14.227 1 63.75 275 ARG B C 1
ATOM 5131 O O . ARG B 1 275 ? 5.41 26.406 14.852 1 63.75 275 ARG B O 1
ATOM 5138 N N . ASP B 1 276 ? 6.609 24.531 14.766 1 62.5 276 ASP B N 1
ATOM 5139 C CA . ASP B 1 276 ? 6.734 24.453 16.219 1 62.5 276 ASP B CA 1
ATOM 5140 C C . ASP B 1 276 ? 7.676 25.531 16.75 1 62.5 276 ASP B C 1
ATOM 5142 O O . ASP B 1 276 ? 7.547 25.969 17.891 1 62.5 276 ASP B O 1
ATOM 5146 N N . SER B 1 277 ? 8.641 25.969 16.047 1 54.97 277 SER B N 1
ATOM 5147 C CA . SER B 1 277 ? 9.609 26.969 16.469 1 54.97 277 SER B CA 1
ATOM 5148 C C . SER B 1 277 ? 9.039 28.391 16.344 1 54.97 277 SER B C 1
ATOM 5150 O O . SER B 1 277 ? 9.648 29.344 16.812 1 54.97 277 SER B O 1
ATOM 5152 N N . GLN B 1 278 ? 8.008 28.625 15.68 1 50.56 278 GLN B N 1
ATOM 5153 C CA . GLN B 1 278 ? 7.406 29.953 15.672 1 50.56 278 GLN B CA 1
ATOM 5154 C C . GLN B 1 278 ? 6.715 30.25 17 1 50.56 278 GLN B C 1
ATOM 5156 O O . GLN B 1 278 ? 5.859 29.484 17.453 1 50.56 278 GLN B O 1
ATOM 5161 N N . PRO B 1 279 ? 7.363 31 17.938 1 44.22 279 PRO B N 1
ATOM 5162 C CA . PRO B 1 279 ? 6.832 31.375 19.25 1 44.22 279 PRO B CA 1
ATOM 5163 C C . PRO B 1 279 ? 5.312 31.531 19.25 1 44.22 279 PRO B C 1
ATOM 5165 O O . PRO B 1 279 ? 4.664 31.281 20.281 1 44.22 279 PRO B O 1
ATOM 5168 N N . GLY B 1 280 ? 4.68 32.312 18.438 1 39.69 280 GLY B N 1
ATOM 5169 C CA . GLY B 1 280 ? 3.295 32.75 18.5 1 39.69 280 GLY B CA 1
ATOM 5170 C C . GLY B 1 280 ? 2.301 31.625 18.344 1 39.69 280 GLY B C 1
ATOM 5171 O O . GLY B 1 280 ? 1.108 31.797 18.609 1 39.69 280 GLY B O 1
ATOM 5172 N N . LEU B 1 281 ? 2.654 30.672 17.656 1 38.72 281 LEU B N 1
ATOM 5173 C CA . LEU B 1 281 ? 1.65 29.625 17.516 1 38.72 281 LEU B CA 1
ATOM 5174 C C . LEU B 1 281 ? 1.723 28.641 18.672 1 38.72 281 LEU B C 1
ATOM 5176 O O . LEU B 1 281 ? 1.155 27.547 18.609 1 38.72 281 LEU B O 1
ATOM 5180 N N . SER B 1 282 ? 2.572 28.797 19.625 1 34.03 282 SER B N 1
ATOM 5181 C CA . SER B 1 282 ? 2.287 28.125 20.891 1 34.03 282 SER B CA 1
ATOM 5182 C C . SER B 1 282 ? 0.859 28.406 21.344 1 34.03 282 SER B C 1
ATOM 5184 O O . SER B 1 282 ? 0.488 29.562 21.578 1 34.03 282 SER B O 1
ATOM 5186 N N . VAL B 1 283 ? -0.101 27.828 20.891 1 33.09 283 VAL B N 1
ATOM 5187 C CA . VAL B 1 283 ? -1.345 27.891 21.656 1 33.09 283 VAL B CA 1
ATOM 5188 C C . VAL B 1 283 ? -1.033 28.078 23.125 1 33.09 283 VAL B C 1
ATOM 5190 O O . VAL B 1 283 ? -0.486 27.188 23.781 1 33.09 283 VAL B O 1
ATOM 5193 N N . GLN B 1 284 ? -0.548 29.172 23.562 1 28.92 284 GLN B N 1
ATOM 5194 C CA . GLN B 1 284 ? -0.832 29.547 24.953 1 28.92 284 GLN B CA 1
ATOM 5195 C C . GLN B 1 284 ? -2.256 29.172 25.344 1 28.92 284 GLN B C 1
ATOM 5197 O O . GLN B 1 284 ? -3.219 29.781 24.875 1 28.92 284 GLN B O 1
ATOM 5202 N N . CYS B 1 285 ? -2.633 27.844 25.406 1 27.17 285 CYS B N 1
ATOM 5203 C CA . CYS B 1 285 ? -3.684 27.625 26.391 1 27.17 285 CYS B CA 1
ATOM 5204 C C . CYS B 1 285 ? -3.541 28.609 27.547 1 27.17 285 CYS B C 1
ATOM 5206 O O . CYS B 1 285 ? -2.549 28.562 28.281 1 27.17 285 CYS B O 1
ATOM 5208 N N . SER B 1 286 ? -3.787 29.875 27.297 1 25.67 286 SER B N 1
ATOM 5209 C CA . SER B 1 286 ? -3.973 30.719 28.469 1 25.67 286 SER B CA 1
ATOM 5210 C C . SER B 1 286 ? -4.512 29.891 29.641 1 25.67 286 SER B C 1
ATOM 5212 O O . SER B 1 286 ? -5.445 29.109 29.484 1 25.67 286 SER B O 1
ATOM 5214 N N . PRO B 1 287 ? -3.799 29.578 30.531 1 27 287 PRO B N 1
ATOM 5215 C CA . PRO B 1 287 ? -4.48 29.188 31.766 1 27 287 PRO B CA 1
ATOM 5216 C C . PRO B 1 287 ? -5.754 30 32 1 27 287 PRO B C 1
ATOM 5218 O O . PRO B 1 287 ? -5.711 31.234 32.062 1 27 287 PRO B O 1
ATOM 5221 N N . ARG B 1 288 ? -6.812 29.703 31.328 1 25.55 288 ARG B N 1
ATOM 5222 C CA . ARG B 1 288 ? -7.992 30.234 32 1 25.55 288 ARG B CA 1
ATOM 5223 C C . ARG B 1 288 ? -7.766 30.328 33.5 1 25.55 288 ARG B C 1
ATOM 5225 O O . ARG B 1 288 ? -7.211 29.422 34.094 1 25.55 288 ARG B O 1
ATOM 5232 N N . SER B 1 289 ? -7.703 31.516 34 1 25.33 289 SER B N 1
ATOM 5233 C CA . SER B 1 289 ? -7.898 31.891 35.406 1 25.33 289 SER B CA 1
ATOM 5234 C C . SER B 1 289 ? -8.977 31.047 36.062 1 25.33 289 SER B C 1
ATOM 5236 O O . SER B 1 289 ? -10.094 30.953 35.562 1 25.33 289 SER B O 1
ATOM 5238 N N . ASN B 1 290 ? -8.703 29.781 36.406 1 23.84 290 ASN B N 1
ATOM 5239 C CA . ASN B 1 290 ? -9.5 29.234 37.5 1 23.84 290 ASN B CA 1
ATOM 5240 C C . ASN B 1 290 ? -9.969 30.328 38.469 1 23.84 290 ASN B C 1
ATOM 5242 O O . ASN B 1 290 ? -9.344 30.562 39.5 1 23.84 290 ASN B O 1
ATOM 5246 N N . THR B 1 291 ? -10.133 31.578 37.938 1 24.33 291 THR B N 1
ATOM 5247 C CA . THR B 1 291 ? -10.93 32.344 38.906 1 24.33 291 THR B CA 1
ATOM 5248 C C . THR B 1 291 ? -12.32 31.734 39.062 1 24.33 291 THR B C 1
ATOM 5250 O O . THR B 1 291 ? -13.195 31.938 38.219 1 24.33 291 THR B O 1
ATOM 5253 N N . ARG B 1 292 ? -12.422 30.359 39.188 1 24.94 292 ARG B N 1
ATOM 5254 C CA . ARG B 1 292 ? -13.617 30 39.938 1 24.94 292 ARG B CA 1
ATOM 5255 C C . ARG B 1 292 ? -13.844 30.969 41.094 1 24.94 292 ARG B C 1
ATOM 5257 O O . ARG B 1 292 ? -12.914 31.297 41.812 1 24.94 292 ARG B O 1
ATOM 5264 N N . GLY B 1 293 ? -14.836 31.828 40.969 1 23.16 293 GLY B N 1
ATOM 5265 C CA . GLY B 1 293 ? -15.477 32.469 42.094 1 23.16 293 GLY B CA 1
ATOM 5266 C C . GLY B 1 293 ? -15.695 31.531 43.281 1 23.16 293 GLY B C 1
ATOM 5267 O O . GLY B 1 293 ? -16.219 30.438 43.094 1 23.16 293 GLY B O 1
ATOM 5268 N N . ASN B 1 294 ? -14.711 31.359 44.219 1 24.62 294 ASN B N 1
ATOM 5269 C CA . ASN B 1 294 ? -14.992 30.938 45.594 1 24.62 294 ASN B CA 1
ATOM 5270 C C . ASN B 1 294 ? -16.297 31.531 46.094 1 24.62 294 ASN B C 1
ATOM 5272 O O . ASN B 1 294 ? -16.312 32.625 46.625 1 24.62 294 ASN B O 1
ATOM 5276 N N . ALA B 1 295 ? -17.234 31.562 45.25 1 23.23 295 ALA B N 1
ATOM 5277 C CA . ALA B 1 295 ? -18.391 32.094 46 1 23.23 295 ALA B CA 1
ATOM 5278 C C . ALA B 1 295 ? -18.547 31.375 47.344 1 23.23 295 ALA B C 1
ATOM 5280 O O . ALA B 1 295 ? -19.438 31.703 48.125 1 23.23 295 ALA B O 1
ATOM 5281 N N . TYR B 1 296 ? -18.25 30.109 47.5 1 22.97 296 TYR B N 1
ATOM 5282 C CA . TYR B 1 296 ? -18.641 29.75 48.875 1 22.97 296 TYR B CA 1
ATOM 5283 C C . TYR B 1 296 ? -17.672 30.359 49.875 1 22.97 296 TYR B C 1
ATOM 5285 O O . TYR B 1 296 ? -16.891 29.641 50.5 1 22.97 296 TYR B O 1
ATOM 5293 N N . LEU B 1 297 ? -16.656 31.219 49.594 1 20.66 297 LEU B N 1
ATOM 5294 C CA . LEU B 1 297 ? -16.172 31.891 50.781 1 20.66 297 LEU B CA 1
ATOM 5295 C C . LEU B 1 297 ? -17.297 32.656 51.469 1 20.66 297 LEU B C 1
ATOM 5297 O O . LEU B 1 297 ? -17.844 33.594 50.906 1 20.66 297 LEU B O 1
ATOM 5301 N N . LEU B 1 298 ? -18.234 32.125 52.25 1 20.98 298 LEU B N 1
ATOM 5302 C CA . LEU B 1 298 ? -18.672 32.75 53.469 1 20.98 298 LEU B CA 1
ATOM 5303 C C . LEU B 1 298 ? -17.547 33.625 54.062 1 20.98 298 LEU B C 1
ATOM 5305 O O . LEU B 1 298 ? -16.391 33.469 53.688 1 20.98 298 LEU B O 1
ATOM 5309 N N . GLY B 1 299 ? -17.375 33.719 55.469 1 18.73 299 GLY B N 1
ATOM 5310 C CA . GLY B 1 299 ? -16.938 34.719 56.438 1 18.73 299 GLY B CA 1
ATOM 5311 C C . GLY B 1 299 ? -15.445 34.969 56.438 1 18.73 299 GLY B C 1
ATOM 5312 O O . GLY B 1 299 ? -14.992 36.094 56.656 1 18.73 299 GLY B O 1
ATOM 5313 N N . SER B 1 300 ? -14.438 34.156 56.812 1 21.03 300 SER B N 1
ATOM 5314 C CA . SER B 1 300 ? -13.516 35 57.562 1 21.03 300 SER B CA 1
ATOM 5315 C C . SER B 1 300 ? -12.852 36.031 56.688 1 21.03 300 SER B C 1
ATOM 5317 O O . SER B 1 300 ? -12.914 35.938 55.438 1 21.03 300 SER B O 1
ATOM 5319 N N . GLY B 1 301 ? -11.766 36.812 57.219 1 20.31 301 GLY B N 1
ATOM 5320 C CA . GLY B 1 301 ? -10.891 37.969 57.25 1 20.31 301 GLY B CA 1
ATOM 5321 C C . GLY B 1 301 ? -9.992 38.094 56.062 1 20.31 301 GLY B C 1
ATOM 5322 O O . GLY B 1 301 ? -9.875 37.125 55.281 1 20.31 301 GLY B O 1
ATOM 5323 N N . GLN B 1 302 ? -9.086 39.062 56 1 21.39 302 GLN B N 1
ATOM 5324 C CA . GLN B 1 302 ? -8.492 39.969 55 1 21.39 302 GLN B CA 1
ATOM 5325 C C . GLN B 1 302 ? -7.551 39.219 54.062 1 21.39 302 GLN B C 1
ATOM 5327 O O . GLN B 1 302 ? -7.602 39.406 52.844 1 21.39 302 GLN B O 1
ATOM 5332 N N . LEU B 1 303 ? -6.355 38.469 54.469 1 20.95 303 LEU B N 1
ATOM 5333 C CA . LEU B 1 303 ? -5.062 39.125 54.281 1 20.95 303 LEU B CA 1
ATOM 5334 C C . LEU B 1 303 ? -4.57 38.938 52.844 1 20.95 303 LEU B C 1
ATOM 5336 O O . LEU B 1 303 ? -4.773 37.875 52.25 1 20.95 303 LEU B O 1
ATOM 5340 N N . GLN B 1 304 ? -4.301 39.969 52.094 1 22.11 304 GLN B N 1
ATOM 5341 C CA . GLN B 1 304 ? -3.664 40.5 50.875 1 22.11 304 GLN B CA 1
ATOM 5342 C C . GLN B 1 304 ? -2.291 39.875 50.656 1 22.11 304 GLN B C 1
ATOM 5344 O O . GLN B 1 304 ? -1.27 40.469 51.031 1 22.11 304 GLN B O 1
ATOM 5349 N N . GLN B 1 305 ? -2.051 38.594 51.094 1 19.5 305 GLN B N 1
ATOM 5350 C CA . GLN B 1 305 ? -0.623 38.281 51.094 1 19.5 305 GLN B CA 1
ATOM 5351 C C . GLN B 1 305 ? -0.001 38.562 49.719 1 19.5 305 GLN B C 1
ATOM 5353 O O . GLN B 1 305 ? -0.569 38.219 48.688 1 19.5 305 GLN B O 1
ATOM 5358 N N . ALA B 1 306 ? 1.03 39.344 49.688 1 20.28 306 ALA B N 1
ATOM 5359 C CA . ALA B 1 306 ? 2.146 40.188 49.219 1 20.28 306 ALA B CA 1
ATOM 5360 C C . ALA B 1 306 ? 3.154 39.375 48.438 1 20.28 306 ALA B C 1
ATOM 5362 O O . ALA B 1 306 ? 3.666 38.344 48.906 1 20.28 306 ALA B O 1
ATOM 5363 N N . THR B 1 307 ? 2.82 39.125 47.281 1 20.95 307 THR B N 1
ATOM 5364 C CA . THR B 1 307 ? 3.799 38.5 46.406 1 20.95 307 THR B CA 1
ATOM 5365 C C . THR B 1 307 ? 5.172 39.156 46.562 1 20.95 307 THR B C 1
ATOM 5367 O O . THR B 1 307 ? 5.316 40.344 46.375 1 20.95 307 THR B O 1
ATOM 5370 N N . VAL B 1 308 ? 5.957 38.781 47.531 1 20.12 308 VAL B N 1
ATOM 5371 C CA . VAL B 1 308 ? 7.309 39.25 47.844 1 20.12 308 VAL B CA 1
ATOM 5372 C C . VAL B 1 308 ? 8.219 38.969 46.625 1 20.12 308 VAL B C 1
ATOM 5374 O O . VAL B 1 308 ? 8.25 37.875 46.094 1 20.12 308 VAL B O 1
ATOM 5377 N N . ASN B 1 309 ? 8.547 40.125 45.875 1 22.27 309 ASN B N 1
ATOM 5378 C CA . ASN B 1 309 ? 9.555 40.469 44.875 1 22.27 309 ASN B CA 1
ATOM 5379 C C . ASN B 1 309 ? 10.945 40 45.281 1 22.27 309 ASN B C 1
ATOM 5381 O O . ASN B 1 309 ? 11.523 40.531 46.25 1 22.27 309 ASN B O 1
ATOM 5385 N N . VAL B 1 310 ? 11.164 38.75 45.594 1 21.27 310 VAL B N 1
ATOM 5386 C CA . VAL B 1 310 ? 12.453 38.438 46.156 1 21.27 310 VAL B CA 1
ATOM 5387 C C . VAL B 1 310 ? 13.57 38.781 45.188 1 21.27 310 VAL B C 1
ATOM 5389 O O . VAL B 1 310 ? 13.633 38.25 44.094 1 21.27 310 VAL B O 1
ATOM 5392 N N . GLU B 1 311 ? 13.977 40.125 45.25 1 22 311 GLU B N 1
ATOM 5393 C CA . GLU B 1 311 ? 15.141 40.688 44.594 1 22 311 GLU B CA 1
ATOM 5394 C C . GLU B 1 311 ? 16.406 39.938 44.969 1 22 311 GLU B C 1
ATOM 5396 O O . GLU B 1 311 ? 16.812 39.906 46.125 1 22 311 GLU B O 1
ATOM 5401 N N . THR B 1 312 ? 16.438 38.688 44.594 1 21.75 312 THR B N 1
ATOM 5402 C CA . THR B 1 312 ? 17.641 38 45.062 1 21.75 312 THR B CA 1
ATOM 5403 C C . THR B 1 312 ? 18.891 38.781 44.625 1 21.75 312 THR B C 1
ATOM 5405 O O . THR B 1 312 ? 19.094 39 43.438 1 21.75 312 THR B O 1
ATOM 5408 N N . GLU B 1 313 ? 19.172 39.75 45.406 1 21.14 313 GLU B N 1
ATOM 5409 C CA . GLU B 1 313 ? 20.438 40.469 45.25 1 21.14 313 GLU B CA 1
ATOM 5410 C C . GLU B 1 313 ? 21.625 39.531 45.344 1 21.14 313 GLU B C 1
ATOM 5412 O O . GLU B 1 313 ? 21.844 38.875 46.344 1 21.14 313 GLU B O 1
ATOM 5417 N N . THR B 1 314 ? 21.672 38.688 44.312 1 23.33 314 THR B N 1
ATOM 5418 C CA . THR B 1 314 ? 22.875 37.844 44.312 1 23.33 314 THR B CA 1
ATOM 5419 C C . THR B 1 314 ? 24.109 38.688 44.594 1 23.33 314 THR B C 1
ATOM 5421 O O . THR B 1 314 ? 24.422 39.625 43.875 1 23.33 314 THR B O 1
ATOM 5424 N N . TYR B 1 315 ? 24.203 38.938 45.844 1 20.86 315 TYR B N 1
ATOM 5425 C CA . TYR B 1 315 ? 25.453 39.531 46.281 1 20.86 315 TYR B CA 1
ATOM 5426 C C . TYR B 1 315 ? 26.656 38.75 45.781 1 20.86 315 TYR B C 1
ATOM 5428 O O . TYR B 1 315 ? 26.797 37.562 46.062 1 20.86 315 TYR B O 1
ATOM 5436 N N . VAL B 1 316 ? 26.844 38.875 44.438 1 24.34 316 VAL B N 1
ATOM 5437 C CA . VAL B 1 316 ? 28.078 38.406 43.844 1 24.34 316 VAL B CA 1
ATOM 5438 C C . VAL B 1 316 ? 29.266 38.844 44.719 1 24.34 316 VAL B C 1
ATOM 5440 O O . VAL B 1 316 ? 29.531 40.031 44.844 1 24.34 316 VAL B O 1
ATOM 5443 N N . GLU B 1 317 ? 29.172 38.281 45.938 1 22.08 317 GLU B N 1
ATOM 5444 C CA . GLU B 1 317 ? 30.391 38.594 46.688 1 22.08 317 GLU B CA 1
ATOM 5445 C C . GLU B 1 317 ? 31.625 38.375 45.812 1 22.08 317 GLU B C 1
ATOM 5447 O O . GLU B 1 317 ? 31.859 37.281 45.312 1 22.08 317 GLU B O 1
ATOM 5452 N N . SER B 1 318 ? 31.828 39.438 45.031 1 24 318 SER B N 1
ATOM 5453 C CA . SER B 1 318 ? 33.094 39.562 44.281 1 24 318 SER B CA 1
ATOM 5454 C C . SER B 1 318 ? 34.281 39.188 45.188 1 24 318 SER B C 1
ATOM 5456 O O . SER B 1 318 ? 34.531 39.844 46.188 1 24 318 SER B O 1
ATOM 5458 N N . PHE B 1 319 ? 34.125 37.906 45.688 1 22.3 319 PHE B N 1
ATOM 5459 C CA . PHE B 1 319 ? 35.344 37.656 46.438 1 22.3 319 PHE B CA 1
ATOM 5460 C C . PHE B 1 319 ? 36.562 38.25 45.719 1 22.3 319 PHE B C 1
ATOM 5462 O O . PHE B 1 319 ? 36.719 38.094 44.5 1 22.3 319 PHE B O 1
ATOM 5469 N N . HIS B 1 320 ? 36.812 39.406 46.188 1 23.58 320 HIS B N 1
ATOM 5470 C CA . HIS B 1 320 ? 38.031 40.125 45.844 1 23.58 320 HIS B CA 1
ATOM 5471 C C . HIS B 1 320 ? 39.219 39.156 45.781 1 23.58 320 HIS B C 1
ATOM 5473 O O . HIS B 1 320 ? 39.719 38.719 46.812 1 23.58 320 HIS B O 1
ATOM 5479 N N . MET B 1 321 ? 38.906 38 44.969 1 23.97 321 MET B N 1
ATOM 5480 C CA . MET B 1 321 ? 40.188 37.281 45 1 23.97 321 MET B CA 1
ATOM 5481 C C . MET B 1 321 ? 41.375 38.219 44.969 1 23.97 321 MET B C 1
ATOM 5483 O O . MET B 1 321 ? 41.344 39.25 44.25 1 23.97 321 MET B O 1
ATOM 5487 N N . GLN B 1 322 ? 41.875 38.25 46.094 1 22.27 322 GLN B N 1
ATOM 5488 C CA . GLN B 1 322 ? 43.125 39.031 46.281 1 22.27 322 GLN B CA 1
ATOM 5489 C C . GLN B 1 322 ? 43.969 39 45.031 1 22.27 322 GLN B C 1
ATOM 5491 O O . GLN B 1 322 ? 44.156 37.938 44.406 1 22.27 322 GLN B O 1
ATOM 5496 N N . LYS B 1 323 ? 43.875 40.094 44.344 1 25.83 323 LYS B N 1
ATOM 5497 C CA . LYS B 1 323 ? 44.781 40.438 43.219 1 25.83 323 LYS B CA 1
ATOM 5498 C C . LYS B 1 323 ? 46.156 39.812 43.406 1 25.83 323 LYS B C 1
ATOM 5500 O O . LYS B 1 323 ? 46.875 40.156 44.375 1 25.83 323 LYS B O 1
ATOM 5505 N N . SER B 1 324 ? 46.094 38.406 43.438 1 23.97 324 SER B N 1
ATOM 5506 C CA . SER B 1 324 ? 47.5 38 43.594 1 23.97 324 SER B CA 1
ATOM 5507 C C . SER B 1 324 ? 48.406 38.938 42.812 1 23.97 324 SER B C 1
ATOM 5509 O O . SER B 1 324 ? 48.094 39.344 41.688 1 23.97 324 SER B O 1
ATOM 5511 N N . GLN B 1 325 ? 49 39.75 43.562 1 22.94 325 GLN B N 1
ATOM 5512 C CA . GLN B 1 325 ? 50.031 40.719 43.188 1 22.94 325 GLN B CA 1
ATOM 5513 C C . GLN B 1 325 ? 50.969 40.156 42.125 1 22.94 325 GLN B C 1
ATOM 5515 O O . GLN B 1 325 ? 52.031 39.625 42.438 1 22.94 325 GLN B O 1
ATOM 5520 N N . ILE B 1 326 ? 50.344 39.25 41.219 1 24.31 326 ILE B N 1
ATOM 5521 C CA . ILE B 1 326 ? 51.531 38.844 40.438 1 24.31 326 ILE B CA 1
ATOM 5522 C C . ILE B 1 326 ? 52.219 40.094 39.906 1 24.31 326 ILE B C 1
ATOM 5524 O O . ILE B 1 326 ? 51.594 40.969 39.344 1 24.31 326 ILE B O 1
ATOM 5528 N N . GLY B 1 327 ? 53.188 40.438 40.562 1 21.45 327 GLY B N 1
ATOM 5529 C CA . GLY B 1 327 ? 54.188 41.469 40.375 1 21.45 327 GLY B CA 1
ATOM 5530 C C . GLY B 1 327 ? 54.562 41.656 38.906 1 21.45 327 GLY B C 1
ATOM 5531 O O . GLY B 1 327 ? 55.656 41.281 38.469 1 21.45 327 GLY B O 1
ATOM 5532 N N . ILE B 1 328 ? 53.531 41.281 37.938 1 24.2 328 ILE B N 1
ATOM 5533 C CA . ILE B 1 328 ? 54.156 41.438 36.656 1 24.2 328 ILE B CA 1
ATOM 5534 C C . ILE B 1 328 ? 54.625 42.875 36.438 1 24.2 328 ILE B C 1
ATOM 5536 O O . ILE B 1 328 ? 53.938 43.812 36.844 1 24.2 328 ILE B O 1
ATOM 5540 N N . ASN B 1 329 ? 55.875 43.031 36.219 1 22.16 329 ASN B N 1
ATOM 5541 C CA . ASN B 1 329 ? 56.656 44.188 35.844 1 22.16 329 ASN B CA 1
ATOM 5542 C C . ASN B 1 329 ? 55.969 45 34.75 1 22.16 329 ASN B C 1
ATOM 5544 O O . ASN B 1 329 ? 55.625 44.469 33.688 1 22.16 329 ASN B O 1
ATOM 5548 N N . ARG B 1 330 ? 55.125 46.031 35.125 1 25.48 330 ARG B N 1
ATOM 5549 C CA . ARG B 1 330 ? 54.281 47.031 34.5 1 25.48 330 ARG B CA 1
ATOM 5550 C C . ARG B 1 330 ? 55.031 47.719 33.344 1 25.48 330 ARG B C 1
ATOM 5552 O O . ARG B 1 330 ? 55.875 48.594 33.562 1 25.48 330 ARG B O 1
ATOM 5559 N N . LEU B 1 331 ? 55.562 47 32.375 1 24.28 331 LEU B N 1
ATOM 5560 C CA . LEU B 1 331 ? 56.125 47.906 31.406 1 24.28 331 LEU B CA 1
ATOM 5561 C C . LEU B 1 331 ? 55.094 48.938 30.953 1 24.28 331 LEU B C 1
ATOM 5563 O O . LEU B 1 331 ? 53.875 48.625 30.922 1 24.28 331 LEU B O 1
ATOM 5567 N N . PRO B 1 332 ? 55.344 50.188 30.891 1 25.05 332 PRO B N 1
ATOM 5568 C CA . PRO B 1 332 ? 54.594 51.438 30.688 1 25.05 332 PRO B CA 1
ATOM 5569 C C . PRO B 1 332 ? 53.688 51.375 29.438 1 25.05 332 PRO B C 1
ATOM 5571 O O . PRO B 1 332 ? 54.219 51.375 28.328 1 25.05 332 PRO B O 1
ATOM 5574 N N . LEU B 1 333 ? 52.844 50.281 29.281 1 26.19 333 LEU B N 1
ATOM 5575 C CA . LEU B 1 333 ? 52.156 50.25 27.984 1 26.19 333 LEU B CA 1
ATOM 5576 C C . LEU B 1 333 ? 51.344 51.531 27.797 1 26.19 333 LEU B C 1
ATOM 5578 O O . LEU B 1 333 ? 50.719 52.031 28.75 1 26.19 333 LEU B O 1
ATOM 5582 N N . GLU B 1 334 ? 51.562 52.312 26.797 1 25.55 334 GLU B N 1
ATOM 5583 C CA . GLU B 1 334 ? 50.938 53.5 26.25 1 25.55 334 GLU B CA 1
ATOM 5584 C C . GLU B 1 334 ? 49.438 53.375 26.156 1 25.55 334 GLU B C 1
ATOM 5586 O O . GLU B 1 334 ? 48.906 52.281 25.984 1 25.55 334 GLU B O 1
ATOM 5591 N N . ASP B 1 335 ? 48.625 54.344 26.609 1 25.27 335 ASP B N 1
ATOM 5592 C CA . ASP B 1 335 ? 47.25 54.688 26.891 1 25.27 335 ASP B CA 1
ATOM 5593 C C . ASP B 1 335 ? 46.344 54.438 25.688 1 25.27 335 ASP B C 1
ATOM 5595 O O . ASP B 1 335 ? 46.062 55.344 24.922 1 25.27 335 ASP B O 1
ATOM 5599 N N . GLU B 1 336 ? 46.531 53.531 24.766 1 27.95 336 GLU B N 1
ATOM 5600 C CA . GLU B 1 336 ? 45.594 53.656 23.672 1 27.95 336 GLU B CA 1
ATOM 5601 C C . GLU B 1 336 ? 44.156 53.438 24.125 1 27.95 336 GLU B C 1
ATOM 5603 O O . GLU B 1 336 ? 43.906 52.562 24.953 1 27.95 336 GLU B O 1
ATOM 5608 N N . PRO B 1 337 ? 43.188 54.438 23.953 1 28.52 337 PRO B N 1
ATOM 5609 C CA . PRO B 1 337 ? 41.781 54.562 24.391 1 28.52 337 PRO B CA 1
ATOM 5610 C C . PRO B 1 337 ? 40.969 53.312 24.062 1 28.52 337 PRO B C 1
ATOM 5612 O O . PRO B 1 337 ? 41.219 52.656 23.031 1 28.52 337 PRO B O 1
ATOM 5615 N N . SER B 1 338 ? 40.438 52.562 25.109 1 28.94 338 SER B N 1
ATOM 5616 C CA . SER B 1 338 ? 39.625 51.344 25.297 1 28.94 338 SER B CA 1
ATOM 5617 C C . SER B 1 338 ? 38.281 51.469 24.625 1 28.94 338 SER B C 1
ATOM 5619 O O . SER B 1 338 ? 37.25 51.688 25.312 1 28.94 338 SER B O 1
ATOM 5621 N N . THR B 1 339 ? 38.094 52.188 23.5 1 29.42 339 THR B N 1
ATOM 5622 C CA . THR B 1 339 ? 36.781 52.375 22.906 1 29.42 339 THR B CA 1
ATOM 5623 C C . THR B 1 339 ? 36.125 51.031 22.594 1 29.42 339 THR B C 1
ATOM 5625 O O . THR B 1 339 ? 35.031 50.969 22.062 1 29.42 339 THR B O 1
ATOM 5628 N N . VAL B 1 340 ? 36.875 49.906 22.703 1 28.92 340 VAL B N 1
ATOM 5629 C CA . VAL B 1 340 ? 36.312 48.719 22.078 1 28.92 340 VAL B CA 1
ATOM 5630 C C . VAL B 1 340 ? 35.156 48.188 22.906 1 28.92 340 VAL B C 1
ATOM 5632 O O . VAL B 1 340 ? 34.5 47.219 22.531 1 28.92 340 VAL B O 1
ATOM 5635 N N . ALA B 1 341 ? 34.906 48.688 24.141 1 30.84 341 ALA B N 1
ATOM 5636 C CA . ALA B 1 341 ? 33.938 47.969 24.969 1 30.84 341 ALA B CA 1
ATOM 5637 C C . ALA B 1 341 ? 32.531 48.188 24.453 1 30.84 341 ALA B C 1
ATOM 5639 O O . ALA B 1 341 ? 31.641 47.375 24.703 1 30.84 341 ALA B O 1
ATOM 5640 N N . ALA B 1 342 ? 32.25 49.438 23.938 1 31.2 342 ALA B N 1
ATOM 5641 C CA . ALA B 1 342 ? 30.844 49.719 23.672 1 31.2 342 ALA B CA 1
ATOM 5642 C C . ALA B 1 342 ? 30.266 48.75 22.641 1 31.2 342 ALA B C 1
ATOM 5644 O O . ALA B 1 342 ? 29.078 48.438 22.656 1 31.2 342 ALA B O 1
ATOM 5645 N N . GLU B 1 343 ? 31.172 48.406 21.641 1 29.14 343 GLU B N 1
ATOM 5646 C CA . GLU B 1 343 ? 30.531 47.688 20.547 1 29.14 343 GLU B CA 1
ATOM 5647 C C . GLU B 1 343 ? 30.141 46.281 20.953 1 29.14 343 GLU B C 1
ATOM 5649 O O . GLU B 1 343 ? 29.375 45.625 20.25 1 29.14 343 GLU B O 1
ATOM 5654 N N . LEU B 1 344 ? 30.688 45.781 22.125 1 28.42 344 LEU B N 1
ATOM 5655 C CA . LEU B 1 344 ? 30.375 44.375 22.422 1 28.42 344 LEU B CA 1
ATOM 5656 C C . LEU B 1 344 ? 28.953 44.25 22.953 1 28.42 344 LEU B C 1
ATOM 5658 O O . LEU B 1 344 ? 28.344 43.188 22.828 1 28.42 344 LEU B O 1
ATOM 5662 N N . SER B 1 345 ? 28.406 45.344 23.672 1 29.84 345 SER B N 1
ATOM 5663 C CA . SER B 1 345 ? 27.094 45.125 24.266 1 29.84 345 SER B CA 1
ATOM 5664 C C . SER B 1 345 ? 26.031 44.906 23.188 1 29.84 345 SER B C 1
ATOM 5666 O O . SER B 1 345 ? 25.016 44.25 23.406 1 29.84 345 SER B O 1
ATOM 5668 N N . GLU B 1 346 ? 26.109 45.719 22.125 1 32.34 346 GLU B N 1
ATOM 5669 C CA . GLU B 1 346 ? 25.047 45.562 21.109 1 32.34 346 GLU B CA 1
ATOM 5670 C C . GLU B 1 346 ? 25.047 44.156 20.531 1 32.34 346 GLU B C 1
ATOM 5672 O O . GLU B 1 346 ? 24.047 43.75 19.938 1 32.34 346 GLU B O 1
ATOM 5677 N N . LYS B 1 347 ? 26.125 43.438 20.516 1 34.56 347 LYS B N 1
ATOM 5678 C CA . LYS B 1 347 ? 26.109 42.094 19.953 1 34.56 347 LYS B CA 1
ATOM 5679 C C . LYS B 1 347 ? 25.391 41.125 20.859 1 34.56 347 LYS B C 1
ATOM 5681 O O . LYS B 1 347 ? 25.141 39.969 20.484 1 34.56 347 LYS B O 1
ATOM 5686 N N . LEU B 1 348 ? 25.172 41.406 22.172 1 33.44 348 LEU B N 1
ATOM 5687 C CA . LEU B 1 348 ? 24.438 40.438 23 1 33.44 348 LEU B CA 1
ATOM 5688 C C . LEU B 1 348 ? 22.969 40.406 22.609 1 33.44 348 LEU B C 1
ATOM 5690 O O . LEU B 1 348 ? 22.328 39.375 22.734 1 33.44 348 LEU B O 1
ATOM 5694 N N . ASP B 1 349 ? 22.312 41.531 22.375 1 34.62 349 ASP B N 1
ATOM 5695 C CA . ASP B 1 349 ? 20.906 41.5 21.953 1 34.62 349 ASP B CA 1
ATOM 5696 C C . ASP B 1 349 ? 20.75 40.781 20.625 1 34.62 349 ASP B C 1
ATOM 5698 O O . ASP B 1 349 ? 19.625 40.5 20.188 1 34.62 349 ASP B O 1
ATOM 5702 N N . LEU B 1 350 ? 21.719 40.656 19.734 1 34.19 350 LEU B N 1
ATOM 5703 C CA . LEU B 1 350 ? 21.734 39.844 18.531 1 34.19 350 LEU B CA 1
ATOM 5704 C C . LEU B 1 350 ? 21.688 38.375 18.859 1 34.19 350 LEU B C 1
ATOM 5706 O O . LEU B 1 350 ? 21.609 37.531 17.969 1 34.19 350 LEU B O 1
ATOM 5710 N N . SER B 1 351 ? 21.906 38 20.047 1 37.44 351 SER B N 1
ATOM 5711 C CA . SER B 1 351 ? 22.016 36.594 20.406 1 37.44 351 SER B CA 1
ATOM 5712 C C . SER B 1 351 ? 20.656 35.906 20.344 1 37.44 351 SER B C 1
ATOM 5714 O O . SER B 1 351 ? 20.578 34.719 19.969 1 37.44 351 SER B O 1
ATOM 5716 N N . LYS B 1 352 ? 19.594 36.5 20.859 1 47.44 352 LYS B N 1
ATOM 5717 C CA . LYS B 1 352 ? 18.297 35.844 20.75 1 47.44 352 LYS B CA 1
ATOM 5718 C C . LYS B 1 352 ? 17.859 35.688 19.297 1 47.44 352 LYS B C 1
ATOM 5720 O O . LYS B 1 352 ? 17.328 34.625 18.922 1 47.44 352 LYS B O 1
ATOM 5725 N N . ASN B 1 353 ? 18 36.781 18.516 1 45.47 353 ASN B N 1
ATOM 5726 C CA . ASN B 1 353 ? 17.672 36.719 17.094 1 45.47 353 ASN B CA 1
ATOM 5727 C C . ASN B 1 353 ? 18.594 35.75 16.359 1 45.47 353 ASN B C 1
ATOM 5729 O O . ASN B 1 353 ? 18.188 35.125 15.391 1 45.47 353 ASN B O 1
ATOM 5733 N N . ASP B 1 354 ? 19.844 35.75 16.828 1 46.44 354 ASP B N 1
ATOM 5734 C CA . ASP B 1 354 ? 20.812 34.844 16.188 1 46.44 354 ASP B CA 1
ATOM 5735 C C . ASP B 1 354 ? 20.5 33.406 16.5 1 46.44 354 ASP B C 1
ATOM 5737 O O . ASP B 1 354 ? 20.688 32.531 15.656 1 46.44 354 ASP B O 1
ATOM 5741 N N . SER B 1 355 ? 19.938 33.25 17.75 1 50.25 355 SER B N 1
ATOM 5742 C CA . SER B 1 355 ? 19.609 31.859 18.094 1 50.25 355 SER B CA 1
ATOM 5743 C C . SER B 1 355 ? 18.438 31.359 17.266 1 50.25 355 SER B C 1
ATOM 5745 O O . SER B 1 355 ? 18.438 30.203 16.812 1 50.25 355 SER B O 1
ATOM 5747 N N . THR B 1 356 ? 17.438 32.219 17.141 1 51.69 356 THR B N 1
ATOM 5748 C CA . THR B 1 356 ? 16.312 31.812 16.328 1 51.69 356 THR B CA 1
ATOM 5749 C C . THR B 1 356 ? 16.734 31.609 14.875 1 51.69 356 THR B C 1
ATOM 5751 O O . THR B 1 356 ? 16.266 30.672 14.211 1 51.69 356 THR B O 1
ATOM 5754 N N . HIS B 1 357 ? 17.625 32.5 14.359 1 52.44 357 HIS B N 1
ATOM 5755 C CA . HIS B 1 357 ? 18.125 32.344 12.992 1 52.44 357 HIS B CA 1
ATOM 5756 C C . HIS B 1 357 ? 18.953 31.078 12.852 1 52.44 357 HIS B C 1
ATOM 5758 O O . HIS B 1 357 ? 18.844 30.359 11.852 1 52.44 357 HIS B O 1
ATOM 5764 N N . THR B 1 358 ? 19.734 30.859 13.898 1 54.81 358 THR B N 1
ATOM 5765 C CA . THR B 1 358 ? 20.547 29.656 13.875 1 54.81 358 THR B CA 1
ATOM 5766 C C . THR B 1 358 ? 19.688 28.391 13.922 1 54.81 358 THR B C 1
ATOM 5768 O O . THR B 1 358 ? 19.969 27.406 13.242 1 54.81 358 THR B O 1
ATOM 5771 N N . LEU B 1 359 ? 18.609 28.562 14.609 1 55.03 359 LEU B N 1
ATOM 5772 C CA . LEU B 1 359 ? 17.703 27.438 14.719 1 55.03 359 LEU B CA 1
ATOM 5773 C C . LEU B 1 359 ? 16.984 27.188 13.398 1 55.03 359 LEU B C 1
ATOM 5775 O O . LEU B 1 359 ? 16.828 26.031 12.977 1 55.03 359 LEU B O 1
ATOM 5779 N N . GLN B 1 360 ? 16.625 28.219 12.812 1 59.16 360 GLN B N 1
ATOM 5780 C CA . GLN B 1 360 ? 15.961 28.109 11.523 1 59.16 360 GLN B CA 1
ATOM 5781 C C . GLN B 1 360 ? 16.922 27.609 10.445 1 59.16 360 GLN B C 1
ATOM 5783 O O . GLN B 1 360 ? 16.547 26.828 9.578 1 59.16 360 GLN B O 1
ATOM 5788 N N . GLU B 1 361 ? 18.109 28.062 10.547 1 61 361 GLU B N 1
ATOM 5789 C CA . GLU B 1 361 ? 19.125 27.625 9.578 1 61 361 GLU B CA 1
ATOM 5790 C C . GLU B 1 361 ? 19.422 26.141 9.727 1 61 361 GLU B C 1
ATOM 5792 O O . GLU B 1 361 ? 19.562 25.422 8.734 1 61 361 GLU B O 1
ATOM 5797 N N . LEU B 1 362 ? 19.438 25.766 10.914 1 58.62 362 LEU B N 1
ATOM 5798 C CA . LEU B 1 362 ? 19.703 24.344 11.164 1 58.62 362 LEU B CA 1
ATOM 5799 C C . LEU B 1 362 ? 18.531 23.484 10.688 1 58.62 362 LEU B C 1
ATOM 5801 O O . LEU B 1 362 ? 18.75 22.422 10.102 1 58.62 362 LEU B O 1
ATOM 5805 N N . ALA B 1 363 ? 17.422 24.062 10.875 1 59.09 363 ALA B N 1
ATOM 5806 C CA . ALA B 1 363 ? 16.219 23.344 10.438 1 59.09 363 ALA B CA 1
ATOM 5807 C C . ALA B 1 363 ? 16.156 23.25 8.914 1 59.09 363 ALA B C 1
ATOM 5809 O O . ALA B 1 363 ? 15.633 22.266 8.375 1 59.09 363 ALA B O 1
ATOM 5810 N N . ASN B 1 364 ? 16.719 24.219 8.266 1 58.88 364 ASN B N 1
ATOM 5811 C CA . ASN B 1 364 ? 16.703 24.234 6.809 1 58.88 364 ASN B CA 1
ATOM 5812 C C . ASN B 1 364 ? 17.812 23.359 6.227 1 58.88 364 ASN B C 1
ATOM 5814 O O . ASN B 1 364 ? 17.75 22.953 5.062 1 58.88 364 ASN B O 1
ATOM 5818 N N . ILE B 1 365 ? 18.734 23.203 6.93 1 58.38 365 ILE B N 1
ATOM 5819 C CA . ILE B 1 365 ? 19.859 22.422 6.441 1 58.38 365 ILE B CA 1
ATOM 5820 C C . ILE B 1 365 ? 19.547 20.938 6.547 1 58.38 365 ILE B C 1
ATOM 5822 O O . ILE B 1 365 ? 19.969 20.141 5.699 1 58.38 365 ILE B O 1
ATOM 5826 N N . VAL B 1 366 ? 18.75 20.656 7.559 1 56.03 366 VAL B N 1
ATOM 5827 C CA . VAL B 1 366 ? 18.562 19.234 7.812 1 56.03 366 VAL B CA 1
ATOM 5828 C C . VAL B 1 366 ? 17.328 18.734 7.07 1 56.03 366 VAL B C 1
ATOM 5830 O O . VAL B 1 366 ? 16.281 19.391 7.094 1 56.03 366 VAL B O 1
#

Secondary structure (DSSP, 8-state):
------TT--HHHHHHHHHHHHSSSHHHHTHHHHHHHHHHHHHHHHHHHHHHHIIIIIGGGS-HHHHHHHHHHHHHHHHHHHHHHHHHIIIIIITTT-GGGGG--TTTTTHHHHHHHHHHHHHHHHHHHHHHHTTS-HHHHHHHHHHHHHHHHHHHHHHHHHTT-S-GGGGGGGHHHHHHHHHHHHHHHHHHHHHHHHHHHHT--S-HHHHHHHHHHHHHHHHHHHHHHHHHHHHHHHHHH-TT-THHHHHHHHHHHHHHHHHHHHHHHHHHHHHHH-GGGS------------TT--SS--------------------------------------GGGHHHHHHHHHHHHHHHHHHHHHHHH-/------TT--HHHHHHHHHHHHSSSHHHHTHHHHHHHHHHHHHHHHHHHHHHHIIIIIGGGS-HHHHHHHHHHHHHHHHHHHHHHHHHIIIIIITTT-GGGGG--TTTTTHHHHHHHHHHHHHHHHHHHHHHHTTS-HHHHHHHHHHHHHHHHHHHHHHHHHTT-S-GGGGGGGHHHHHHHHHHHHHHHHHHHHHHHHHHHHT--S-HHHHHHHHHHHHHHHHHHHHHHHHHHHHHHHHHH-TT-THHHHHHHHHHHHHHHHHHHHHHHHHHHHHHH-GGGS------------TT--S---------------------------------------THHHHHHHTTTHHHHHHHHHHHHHHHH-